Protein AF-A0A7N0VIZ9-F1 (afdb_monomer)

Solvent-accessible surface area (backbone atoms only — not comparable to full-atom values): 25746 Å² total; per-residue (Å²): 73,54,101,88,50,83,78,60,97,87,60,70,66,89,79,54,89,76,56,95,88,66,86,73,51,86,85,79,82,84,75,79,83,78,73,68,94,67,73,86,78,49,76,88,71,48,59,66,69,55,38,29,67,74,67,62,52,65,29,18,32,47,67,82,56,57,36,32,29,55,44,21,42,50,56,50,56,64,73,34,64,68,57,52,50,57,40,68,74,58,68,87,70,87,90,59,101,62,58,69,60,44,51,49,39,48,51,33,51,35,53,50,52,56,46,35,75,69,30,66,57,56,41,71,58,57,70,40,51,56,44,44,26,70,70,39,56,78,75,60,42,67,53,96,95,37,59,48,56,66,61,38,64,59,52,44,53,54,49,53,57,37,44,34,58,48,54,36,69,65,46,87,76,78,61,67,44,58,48,45,56,37,29,27,30,31,31,44,28,42,36,34,30,79,87,79,68,49,73,48,80,47,78,49,76,40,62,59,48,47,27,41,71,52,97,84,40,50,40,45,72,55,11,37,56,49,40,36,42,48,82,41,84,44,71,35,84,89,75,76,40,77,40,63,26,45,32,46,45,25,38,57,42,81,31,54,33,47,33,38,34,42,60,36,71,47,76,38,76,93,74,75,42,67,38,51,64,59,67,41,38,44,63,71,61,66,44,76,49,63,91,53,37,28,74,72,38,43,61,63,23,50,57,49,40,50,53,46,52,52,49,51,50,55,52,54,56,51,64,65,62,76,76,73,84,84,86,80,91,83,87,87,85,86,90,80,91,77,91,80,88,77,88,75,84,80,86,71,97,64,79,97,65,82,68,62,54,54,41,27,32,60,39,24,40,34,32,39,34,43,74,54,64,80,50,69,48,36,33,16,34,37,52,38,97,87,70,48,31,34,35,34,50,35,50,54,61,40,83,46,56,73,73,61,57,58,62,39,27,28,54,58,94,57,44,36,32,57,38,34,42,35,23,34,64,37,75,78,38,89,60,57,66,60,56,64,56,59,67,71,73,72,123

Secondary structure (DSSP, 8-state):
-BTTBPPPTT--GGGS-PPTTPPP------------SS----GGGS-HHHHHHHHTPPPPB---SS-HHHHHHHHHHHT-HHHHHHHHH----TT-SS-HHHHHHHHHHHHHHHHHHH-SSPB--HHHHHHHHHH-GGGG-EETTEEPP--HHHHHHHHHHHHHHHHHHH-TT-PPPHHHHHHPEEEEEEEEETTT--EEEEEEEESSEEEE--TT--BHHHHHHHHTEEEEEEEETTTTEEEEEEEEEEEEE--SSEEEEEE-EEEETTTTEEEE-----B--SEEE-GGGB-HHHHHHHHHHHHHHHHHHHHHHHHHTTSSS---------------------------------SEEEEEEEEEEESS-SSS-EEEEEEE-TTS-EEEEETTEEEEE-HHHHHGGG--SSS-EEEEEEEEEEPTTSTTHHHHHHHTTS--

Organism: Kalanchoe fedtschenkoi (NCBI:txid63787)

Sequence (443 aa):
MVKGGLLKDDDDWSRIAIKEGQKLMMMGTADEIIAPEKSTVFVEDLPEEELAVAVGHSAGLVNLGNTCYMNSTLQCLHSVPELKSALIDYSTPEGRNVDQSSNLVTSATRDLFKELDKSAKPVSPMHFWMVLRKKYPQFGQMQNHAFMQQDAEECWTQLLYTLSQTLNASSSNGSGDAVKSLFGVDLVSRVHCQDSGEESSEVESVYSLKCHISQEVNHLHEGLKHGLKSELEKNSPSLGRSALFLKESRINGLPSYLTIQFVRFFWKRESNQKAKILRKVDYPLELDIYDLCSDELRQKLDGPRKILREEARKAGLKKNKTSDSKEKDVEMTDAGSSAGDTSMALGAEGSKETQLTGVYDLVAVLTHKGRSADSGHYVAWVKQENGKWIQFDDDNPTTQREEDITKLSGGGDWHMACTRLVLSPSENDSDSFICRISSYRTS

Foldseek 3Di:
DAVPDDDDPPDDPVVDPDDPPDDDDDDDDDDDDPDDPDDPCDLVNDDLQVNCVVVVDFFFAADPFLCQLVRQLLVQQLLDVLLLVLLVPQDQDDPDPADPLLSQLSVLSNVVSVCRSRDPFHDYSVSNLVSCCVVPVLQVDDDPNGGFNDHSVVSNVVNLVSQQRRSQRVPPDPPDRSSCQAQKWKKWKWKAFPPPRDIDIDIDIDRAQEQEDDPPAAESLVSSQVSQWDWDFDQDPVVNGTTIIIIGMATADDHQKYKYFYPQWDQDPVVRFIFGNQHFYFYDQKDACLVRHDPVVNVLLVVVLVVLVVVVVVVVVVVVVPPDDDDDDDDDDDDDDDDDDDPDDDDDPDDPDQSFNRMWGWAKWWKWFDRGPRDTGIWMWGQGPVRWIWIRRRRDIDTDDPVVVSVLSGDDVRSIHTGMIMIGGDPSSPCPVVVVVVVPVPD

Structure (mmCIF, N/CA/C/O backbone):
data_AF-A0A7N0VIZ9-F1
#
_entry.id   AF-A0A7N0VIZ9-F1
#
loop_
_atom_site.group_PDB
_atom_site.id
_atom_site.type_symbol
_atom_site.label_atom_id
_atom_site.label_alt_id
_atom_site.label_comp_id
_atom_site.label_asym_id
_atom_site.label_entity_id
_atom_site.label_seq_id
_atom_site.pdbx_PDB_ins_code
_atom_site.Cartn_x
_atom_site.Cartn_y
_atom_site.Cartn_z
_atom_site.occupancy
_atom_site.B_iso_or_equiv
_atom_site.auth_seq_id
_atom_site.auth_comp_id
_atom_site.auth_asym_id
_atom_site.auth_atom_id
_atom_site.pdbx_PDB_model_num
ATOM 1 N N . MET A 1 1 ? 14.521 -52.038 -52.648 1.00 53.38 1 MET A N 1
ATOM 2 C CA . MET A 1 1 ? 14.859 -53.080 -53.652 1.00 53.38 1 MET A CA 1
ATOM 3 C C . MET A 1 1 ? 14.531 -54.471 -53.124 1.00 53.38 1 MET A C 1
ATOM 5 O O . MET A 1 1 ? 14.854 -54.774 -51.978 1.00 53.38 1 MET A O 1
ATOM 9 N N . VAL A 1 2 ? 13.943 -55.320 -53.971 1.00 54.44 2 VAL A N 1
ATOM 10 C CA . VAL A 1 2 ? 13.804 -56.776 -53.762 1.00 54.44 2 VAL A CA 1
ATOM 11 C C . VAL A 1 2 ? 14.728 -57.472 -54.768 1.00 54.44 2 VAL A C 1
ATOM 13 O O . VAL A 1 2 ? 14.967 -56.909 -55.834 1.00 54.44 2 VAL A O 1
ATOM 16 N N . LYS A 1 3 ? 15.295 -58.653 -54.460 1.00 47.16 3 LYS A N 1
ATOM 17 C CA . LYS A 1 3 ? 16.167 -59.391 -55.403 1.00 47.16 3 LYS A CA 1
ATOM 18 C C . LYS A 1 3 ? 15.445 -59.575 -56.749 1.00 47.16 3 LYS A C 1
ATOM 20 O O . LYS A 1 3 ? 14.585 -60.440 -56.859 1.00 47.16 3 LYS A O 1
ATOM 25 N N . GLY A 1 4 ? 15.808 -58.756 -57.740 1.00 55.78 4 GLY A N 1
ATOM 26 C CA . GLY A 1 4 ? 15.245 -58.774 -59.092 1.00 55.78 4 GLY A CA 1
ATOM 27 C C . GLY A 1 4 ? 14.519 -57.505 -59.564 1.00 55.78 4 GLY A C 1
ATOM 28 O O . GLY A 1 4 ? 14.140 -57.480 -60.728 1.00 55.78 4 GLY A O 1
ATOM 29 N N . GLY A 1 5 ? 14.346 -56.450 -58.749 1.00 59.03 5 GLY A N 1
ATOM 30 C CA . GLY A 1 5 ? 13.710 -55.214 -59.238 1.00 59.03 5 GLY A CA 1
ATOM 31 C C . GLY A 1 5 ? 13.671 -54.024 -58.270 1.00 59.03 5 GLY A C 1
ATOM 32 O O . GLY A 1 5 ? 13.742 -54.178 -57.042 1.00 59.03 5 GLY A O 1
ATOM 33 N N . LEU A 1 6 ? 13.567 -52.823 -58.854 1.00 59.53 6 LEU A N 1
ATOM 34 C CA . LEU A 1 6 ? 13.326 -51.556 -58.160 1.00 59.53 6 LEU A CA 1
ATOM 35 C C . LEU A 1 6 ? 11.808 -51.350 -58.038 1.00 59.53 6 LEU A C 1
ATOM 37 O O . LEU A 1 6 ? 11.108 -51.455 -59.037 1.00 59.53 6 LEU A O 1
ATOM 41 N N . LEU A 1 7 ? 11.336 -51.083 -56.825 1.00 63.34 7 LEU A N 1
ATOM 42 C CA . LEU A 1 7 ? 9.942 -50.770 -56.509 1.00 63.34 7 LEU A CA 1
ATOM 43 C C . LEU A 1 7 ? 9.806 -49.250 -56.421 1.00 63.34 7 LEU A C 1
ATOM 45 O O . LEU A 1 7 ? 10.642 -48.630 -55.758 1.00 63.34 7 LEU A O 1
ATOM 49 N N . LYS A 1 8 ? 8.805 -48.672 -57.085 1.00 65.50 8 LYS A N 1
ATOM 50 C CA . LYS A 1 8 ? 8.428 -47.257 -56.961 1.00 65.50 8 LYS A CA 1
ATOM 51 C C . LYS A 1 8 ? 7.179 -47.119 -56.085 1.00 65.50 8 LYS A C 1
ATOM 53 O O . LYS A 1 8 ? 6.488 -48.103 -55.841 1.00 65.50 8 LYS A O 1
ATOM 58 N N . ASP A 1 9 ? 6.899 -45.902 -55.627 1.00 62.62 9 ASP A N 1
ATOM 59 C CA . ASP A 1 9 ? 5.837 -45.631 -54.643 1.00 62.62 9 ASP A CA 1
ATOM 60 C C . ASP A 1 9 ? 4.420 -45.991 -55.134 1.00 62.62 9 ASP A C 1
ATOM 62 O O . ASP A 1 9 ? 3.551 -46.291 -54.319 1.00 62.62 9 ASP A O 1
ATOM 66 N N . ASP A 1 10 ? 4.211 -46.057 -56.454 1.00 62.06 10 ASP A N 1
ATOM 67 C CA . ASP A 1 10 ? 2.922 -46.386 -57.082 1.00 62.06 10 ASP A CA 1
ATOM 68 C C . ASP A 1 10 ? 2.732 -47.888 -57.396 1.00 62.06 10 ASP A C 1
ATOM 70 O O . ASP A 1 10 ? 1.748 -48.272 -58.035 1.00 62.06 10 ASP A O 1
ATOM 74 N N . ASP A 1 11 ? 3.671 -48.757 -57.005 1.00 63.06 11 ASP A N 1
ATOM 75 C CA . ASP A 1 11 ? 3.607 -50.182 -57.344 1.00 63.06 11 ASP A CA 1
ATOM 76 C C . ASP A 1 11 ? 2.644 -50.971 -56.435 1.00 63.06 11 ASP A C 1
ATOM 78 O O . ASP A 1 11 ? 2.642 -50.872 -55.206 1.00 63.06 11 ASP A O 1
ATOM 82 N N . ASP A 1 12 ? 1.838 -51.826 -57.067 1.00 60.62 12 ASP A N 1
ATOM 83 C CA . ASP A 1 12 ? 0.781 -52.601 -56.417 1.00 60.62 12 ASP A CA 1
ATOM 84 C C . ASP A 1 12 ? 1.355 -53.802 -55.637 1.00 60.62 12 ASP A C 1
ATOM 86 O O . ASP A 1 12 ? 1.772 -54.823 -56.201 1.00 60.62 12 ASP A O 1
ATOM 90 N N . TRP A 1 13 ? 1.367 -53.680 -54.307 1.00 63.56 13 TRP A N 1
ATOM 91 C CA . TRP A 1 13 ? 1.948 -54.640 -53.358 1.00 63.56 13 TRP A CA 1
ATOM 92 C C . TRP A 1 13 ? 1.347 -56.048 -53.451 1.00 63.56 13 TRP A C 1
ATOM 94 O O . TRP A 1 13 ? 1.992 -57.029 -53.082 1.00 63.56 13 TRP A O 1
ATOM 104 N N . SER A 1 14 ? 0.133 -56.165 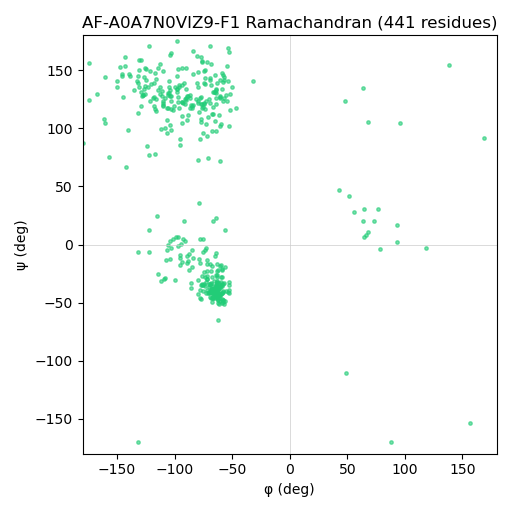-53.987 1.00 62.97 14 SER A N 1
ATOM 105 C CA . SER A 1 14 ? -0.590 -57.429 -54.154 1.00 62.97 14 SER A CA 1
ATOM 106 C C . SER A 1 14 ? 0.038 -58.374 -55.193 1.00 62.97 14 SER A C 1
ATOM 108 O O . SER A 1 14 ? -0.150 -59.590 -55.120 1.00 62.97 14 SER A O 1
ATOM 110 N N . ARG A 1 15 ? 0.834 -57.851 -56.138 1.00 60.25 15 ARG A N 1
ATOM 111 C CA . ARG A 1 15 ? 1.527 -58.645 -57.175 1.00 60.25 15 ARG A CA 1
ATOM 112 C C . ARG A 1 15 ? 2.892 -59.174 -56.741 1.00 60.25 15 ARG A C 1
ATOM 114 O O . ARG A 1 15 ? 3.496 -59.978 -57.452 1.00 60.25 15 ARG A O 1
ATOM 121 N N . ILE A 1 16 ? 3.383 -58.743 -55.585 1.00 64.50 16 ILE A N 1
ATOM 122 C CA . ILE A 1 16 ? 4.730 -59.041 -55.109 1.00 64.50 16 ILE A CA 1
ATOM 123 C C . ILE A 1 16 ? 4.586 -60.031 -53.964 1.00 64.50 16 ILE A C 1
ATOM 125 O O . ILE A 1 16 ? 4.251 -59.668 -52.843 1.00 64.50 16 ILE A O 1
ATOM 129 N N . ALA A 1 17 ? 4.817 -61.310 -54.254 1.00 59.28 17 ALA A N 1
ATOM 130 C CA . ALA A 1 17 ? 4.760 -62.378 -53.261 1.00 59.28 17 ALA A CA 1
ATOM 131 C C . ALA A 1 17 ? 5.951 -62.281 -52.282 1.00 59.28 17 ALA A C 1
ATOM 133 O O . ALA A 1 17 ? 6.918 -63.041 -52.377 1.00 59.28 17 ALA A O 1
ATOM 134 N N . ILE A 1 18 ? 5.903 -61.309 -51.366 1.00 65.88 18 ILE A N 1
ATOM 135 C CA . ILE A 1 18 ? 6.864 -61.147 -50.273 1.00 65.88 18 ILE A CA 1
ATOM 136 C C . ILE A 1 18 ? 6.594 -62.258 -49.258 1.00 65.88 18 ILE A C 1
ATOM 138 O O . ILE A 1 18 ? 5.476 -62.411 -48.770 1.00 65.88 18 ILE A O 1
ATOM 142 N N . LYS A 1 19 ? 7.614 -63.063 -48.953 1.00 67.06 19 LYS A N 1
ATOM 143 C CA . LYS A 1 19 ? 7.500 -64.128 -47.949 1.00 67.06 19 LYS A CA 1
ATOM 144 C C . LYS A 1 19 ? 7.739 -63.571 -46.548 1.00 67.06 19 LYS A C 1
ATOM 146 O O . LYS A 1 19 ? 8.560 -62.673 -46.360 1.00 67.06 19 LYS A O 1
ATOM 151 N N . GLU A 1 20 ? 7.059 -64.143 -45.561 1.00 61.12 20 GLU A N 1
ATOM 152 C CA . GLU A 1 20 ? 7.237 -63.789 -44.153 1.00 61.12 20 GLU A CA 1
ATOM 153 C C . GLU A 1 20 ? 8.710 -63.993 -43.733 1.00 61.12 20 GLU A C 1
ATOM 155 O O . GLU A 1 20 ? 9.293 -65.055 -43.954 1.00 61.12 20 GLU A O 1
ATOM 160 N N . GLY A 1 21 ? 9.349 -62.935 -43.217 1.00 66.62 21 GLY A N 1
ATOM 161 C CA . GLY A 1 21 ? 10.779 -62.910 -42.863 1.00 66.62 21 GLY A CA 1
ATOM 162 C C . GLY A 1 21 ? 11.740 -62.384 -43.945 1.00 66.62 21 GLY A C 1
ATOM 163 O O . GLY A 1 21 ? 12.955 -62.351 -43.728 1.00 66.62 21 GLY A O 1
ATOM 164 N N . GLN A 1 22 ? 11.241 -61.949 -45.106 1.00 69.69 22 GLN A N 1
ATOM 165 C CA . GLN A 1 22 ? 12.077 -61.410 -46.181 1.00 69.69 22 GLN A CA 1
ATOM 166 C C . GLN A 1 22 ? 12.578 -59.987 -45.868 1.00 69.69 22 GLN A C 1
ATOM 168 O O . GLN A 1 22 ? 11.797 -59.061 -45.670 1.00 69.69 22 GLN A O 1
ATOM 173 N N . LYS A 1 23 ? 13.905 -59.794 -45.855 1.00 58.91 23 LYS A N 1
ATOM 174 C CA . LYS A 1 23 ? 14.534 -58.483 -45.615 1.00 58.91 23 LYS A CA 1
ATOM 175 C C . LYS A 1 23 ? 14.418 -57.587 -46.853 1.00 58.91 23 LYS A C 1
ATOM 177 O O . LYS A 1 23 ? 14.961 -57.919 -47.908 1.00 58.91 23 LYS A O 1
ATOM 182 N N . LEU A 1 24 ? 13.742 -56.450 -46.705 1.00 66.19 24 LEU A N 1
ATOM 183 C CA . LEU A 1 24 ? 13.621 -55.400 -47.718 1.00 66.19 24 LEU A CA 1
ATOM 184 C C . LEU A 1 24 ? 14.643 -54.296 -47.427 1.00 66.19 24 LEU A C 1
ATOM 186 O O . LEU A 1 24 ? 14.781 -53.871 -46.283 1.00 66.19 24 LEU A O 1
ATOM 190 N N . MET A 1 25 ? 15.372 -53.838 -48.449 1.00 54.41 25 MET A N 1
ATOM 191 C CA . MET A 1 25 ? 16.314 -52.721 -48.312 1.00 54.41 25 MET A CA 1
ATOM 192 C C . MET A 1 25 ? 15.672 -51.449 -48.875 1.00 54.41 25 MET A C 1
ATOM 194 O O . MET A 1 25 ? 15.374 -51.390 -50.075 1.00 54.41 25 MET A O 1
ATOM 198 N N . MET A 1 26 ? 15.446 -50.465 -48.006 1.00 58.97 26 MET A N 1
ATOM 199 C CA . MET A 1 26 ? 14.936 -49.140 -48.356 1.00 58.97 26 MET A CA 1
ATOM 200 C C . MET A 1 26 ? 16.121 -48.226 -48.686 1.00 58.97 26 MET A C 1
ATOM 202 O O . MET A 1 26 ? 17.069 -48.143 -47.910 1.00 58.97 26 MET A O 1
ATOM 206 N N . MET A 1 27 ? 16.088 -47.576 -49.847 1.00 55.44 27 MET A N 1
ATOM 207 C CA . MET A 1 27 ? 17.008 -46.495 -50.204 1.00 55.44 27 MET A CA 1
ATOM 208 C C . MET A 1 27 ? 16.155 -45.246 -50.377 1.00 55.44 27 MET A C 1
ATOM 210 O O . MET A 1 27 ? 15.313 -45.222 -51.268 1.00 55.44 27 MET A O 1
ATOM 214 N N . GLY A 1 28 ? 16.348 -44.255 -49.511 1.00 52.81 28 GLY A N 1
ATOM 215 C CA . GLY A 1 28 ? 15.762 -42.927 -49.653 1.00 52.81 28 GLY A CA 1
ATOM 216 C C . GLY A 1 28 ? 16.873 -41.909 -49.872 1.00 52.81 28 GLY A C 1
ATOM 217 O O . GLY A 1 28 ? 17.883 -41.939 -49.167 1.00 52.81 28 GLY A O 1
ATOM 218 N N . THR A 1 29 ? 16.704 -41.031 -50.853 1.00 54.78 29 THR A N 1
ATOM 219 C CA . THR A 1 29 ? 17.406 -39.748 -50.902 1.00 54.78 29 THR A CA 1
ATOM 220 C C . THR A 1 29 ? 16.723 -38.818 -49.908 1.00 54.78 29 THR A C 1
ATOM 222 O O . THR A 1 29 ? 15.502 -38.695 -49.921 1.00 54.78 29 THR A O 1
ATOM 225 N N . ALA A 1 30 ? 17.494 -38.227 -48.996 1.00 44.19 30 ALA A N 1
ATOM 226 C CA . ALA A 1 30 ? 16.978 -37.212 -48.091 1.00 44.19 30 ALA A CA 1
ATOM 227 C C . ALA A 1 30 ? 16.747 -35.935 -48.903 1.00 44.19 30 ALA A C 1
ATOM 229 O O . ALA A 1 30 ? 17.712 -35.264 -49.262 1.00 44.19 30 ALA A O 1
ATOM 230 N N . ASP A 1 31 ? 15.493 -35.631 -49.227 1.00 51.38 31 ASP A N 1
ATOM 231 C CA . ASP A 1 31 ? 15.152 -34.304 -49.725 1.00 51.38 31 ASP A CA 1
ATOM 232 C C . ASP A 1 31 ? 15.386 -33.290 -48.598 1.00 51.38 31 ASP A C 1
ATOM 234 O O . ASP A 1 31 ? 15.000 -33.508 -47.443 1.00 51.38 31 ASP A O 1
ATOM 238 N N . GLU A 1 32 ? 16.095 -32.208 -48.922 1.00 53.00 32 GLU A N 1
ATOM 239 C CA . GLU A 1 32 ? 16.427 -31.147 -47.977 1.00 53.00 32 GLU A CA 1
ATOM 240 C C . GLU A 1 32 ? 15.144 -30.508 -47.439 1.00 53.00 32 GLU A C 1
ATOM 242 O O . GLU A 1 32 ? 14.270 -30.067 -48.187 1.00 53.00 32 GLU A O 1
ATOM 247 N N . ILE A 1 33 ? 15.028 -30.467 -46.114 1.00 55.75 33 ILE A N 1
ATOM 248 C CA . ILE A 1 33 ? 13.898 -29.860 -45.416 1.00 55.75 33 ILE A CA 1
ATOM 249 C C . ILE A 1 33 ? 13.921 -28.359 -45.722 1.00 55.75 33 ILE A C 1
ATOM 251 O O . ILE A 1 33 ? 14.763 -27.627 -45.201 1.00 55.75 33 ILE A O 1
ATOM 255 N N . ILE A 1 34 ? 12.999 -27.896 -46.567 1.00 60.50 34 ILE A N 1
ATOM 256 C CA . ILE A 1 34 ? 12.817 -26.470 -46.844 1.00 60.50 34 ILE A CA 1
ATOM 257 C C . ILE A 1 34 ? 12.304 -25.820 -45.556 1.00 60.50 34 ILE A C 1
ATOM 259 O O . ILE A 1 34 ? 11.198 -26.110 -45.093 1.00 60.50 34 ILE A O 1
ATOM 263 N N . ALA A 1 35 ? 13.130 -24.966 -44.953 1.00 55.62 35 ALA A N 1
ATOM 264 C CA . ALA A 1 35 ? 12.727 -24.164 -43.808 1.00 55.62 35 ALA A CA 1
ATOM 265 C C . ALA A 1 35 ? 11.551 -23.242 -44.202 1.00 55.62 35 ALA A C 1
ATOM 267 O O . ALA A 1 35 ? 11.540 -22.715 -45.316 1.00 55.62 35 ALA A O 1
ATOM 268 N N . PRO A 1 36 ? 10.556 -23.033 -43.323 1.00 50.78 36 PRO A N 1
ATOM 269 C CA . PRO A 1 36 ? 9.423 -22.159 -43.620 1.00 50.78 36 PRO A CA 1
ATOM 270 C C . PRO A 1 36 ? 9.889 -20.724 -43.928 1.00 50.78 36 PRO A C 1
ATOM 272 O O . PRO A 1 36 ? 10.678 -20.155 -43.179 1.00 50.78 36 PRO A O 1
ATOM 275 N N . GLU A 1 37 ? 9.363 -20.116 -45.003 1.00 58.88 37 GLU A N 1
ATOM 276 C CA . GLU A 1 37 ? 9.713 -18.751 -45.464 1.00 58.88 37 GLU A CA 1
ATOM 277 C C . GLU A 1 37 ? 9.436 -17.646 -44.432 1.00 58.88 37 GLU A C 1
ATOM 279 O O . GLU A 1 37 ? 9.964 -16.541 -44.541 1.00 58.88 37 GLU A O 1
ATOM 284 N N . LYS A 1 38 ? 8.615 -17.928 -43.418 1.00 55.59 38 LYS A N 1
ATOM 285 C CA . LYS A 1 38 ? 8.416 -1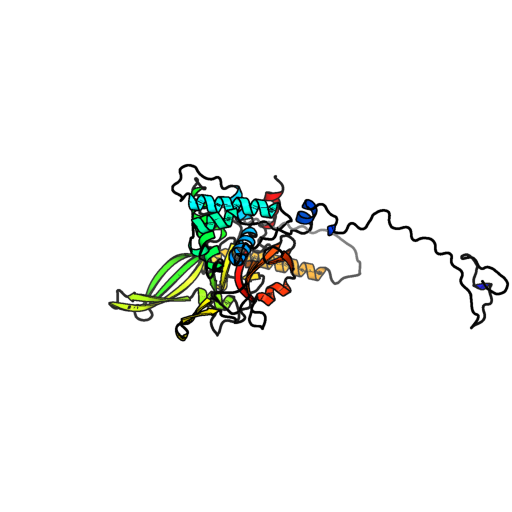7.042 -42.273 1.00 55.59 38 LYS A CA 1
ATOM 286 C C . LYS A 1 38 ? 9.115 -17.655 -41.072 1.00 55.59 38 LYS A C 1
ATOM 288 O O . LYS A 1 38 ? 8.635 -18.643 -40.515 1.00 55.59 38 LYS A O 1
ATOM 293 N N . SER A 1 39 ? 10.240 -17.055 -40.689 1.00 51.25 39 SER A N 1
ATOM 294 C CA . SER A 1 39 ? 10.897 -17.327 -39.414 1.00 51.25 39 SER A CA 1
ATOM 295 C C . SER A 1 39 ? 9.870 -17.222 -38.291 1.00 51.25 39 SER A C 1
ATOM 297 O O . SER A 1 39 ? 9.064 -16.288 -38.271 1.00 51.25 39 SER A O 1
ATOM 299 N N . THR A 1 40 ? 9.882 -18.171 -37.359 1.00 53.38 40 THR A N 1
ATOM 300 C CA . THR A 1 40 ? 9.141 -18.036 -36.106 1.00 53.38 40 THR A CA 1
ATOM 301 C C . THR A 1 40 ? 9.670 -16.797 -35.395 1.00 53.38 40 THR A C 1
ATOM 303 O O . THR A 1 40 ? 10.781 -16.824 -34.879 1.00 53.38 40 THR A O 1
ATOM 306 N N . VAL A 1 41 ? 8.912 -15.703 -35.444 1.00 49.81 41 VAL A N 1
ATOM 307 C CA . VAL A 1 41 ? 9.213 -14.495 -34.676 1.00 49.81 41 VAL A CA 1
ATOM 308 C C . VAL A 1 41 ? 8.914 -14.844 -33.228 1.00 49.81 41 VAL A C 1
ATOM 310 O O . VAL A 1 41 ? 7.755 -15.091 -32.876 1.00 49.81 41 VAL A O 1
ATOM 313 N N . PHE A 1 42 ? 9.963 -14.965 -32.421 1.00 55.38 42 PHE A N 1
ATOM 314 C CA . PHE A 1 42 ? 9.803 -15.153 -30.991 1.00 55.38 42 PHE A CA 1
ATOM 315 C C . PHE A 1 42 ? 9.415 -13.820 -30.356 1.00 55.38 42 PH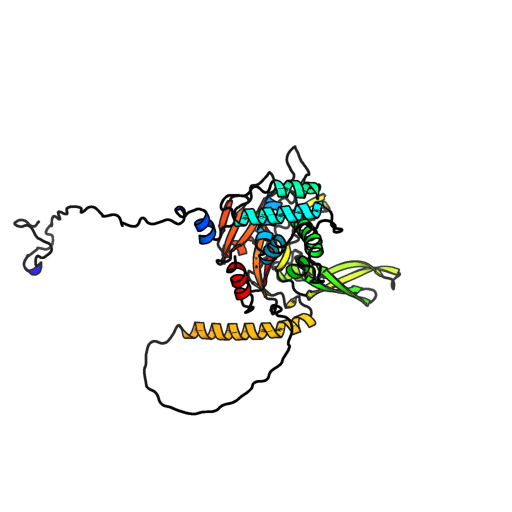E A C 1
ATOM 317 O O . PHE A 1 42 ? 9.647 -12.755 -30.927 1.00 55.38 42 PHE A O 1
ATOM 324 N N . VAL A 1 43 ? 8.784 -13.866 -29.183 1.00 54.59 43 VAL A N 1
ATOM 325 C CA . VAL A 1 43 ? 8.373 -12.640 -28.484 1.00 54.59 43 VAL A CA 1
ATOM 326 C C . VAL A 1 43 ? 9.596 -11.749 -28.234 1.00 54.59 43 VAL A C 1
ATOM 328 O O . VAL A 1 43 ? 9.489 -10.535 -28.347 1.00 54.59 43 VAL A O 1
ATOM 331 N N . GLU A 1 44 ? 10.767 -12.350 -28.006 1.00 56.12 44 GLU A N 1
ATOM 332 C CA . GLU A 1 44 ? 12.050 -11.663 -27.837 1.00 56.12 44 GLU A CA 1
ATOM 333 C C . GLU A 1 44 ? 12.548 -10.878 -29.071 1.00 56.12 44 GLU A C 1
ATOM 335 O O . GLU A 1 44 ? 13.413 -10.020 -28.911 1.00 56.12 44 GLU A O 1
ATOM 340 N N . ASP A 1 45 ? 12.008 -11.130 -30.271 1.00 56.38 45 ASP A N 1
ATOM 341 C CA . ASP A 1 45 ? 12.439 -10.495 -3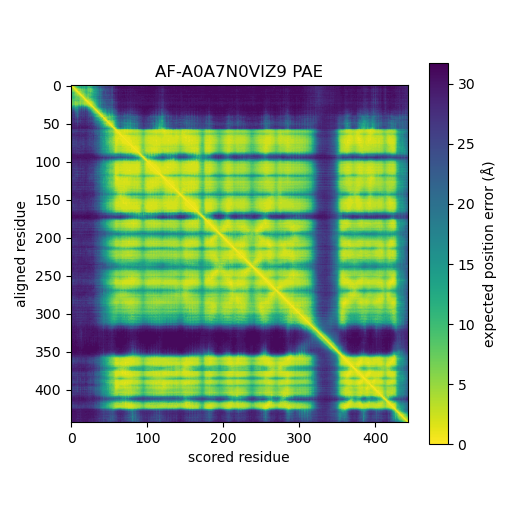1.529 1.00 56.38 45 ASP A CA 1
ATOM 342 C C . ASP A 1 45 ? 11.573 -9.281 -31.937 1.00 56.38 45 ASP A C 1
ATOM 344 O O . ASP A 1 45 ? 11.833 -8.651 -32.968 1.00 56.38 45 ASP A O 1
ATOM 348 N N . LEU A 1 46 ? 10.529 -8.944 -31.165 1.00 59.12 46 LEU A N 1
ATOM 349 C CA . LEU A 1 46 ? 9.715 -7.746 -31.404 1.00 59.12 46 LEU A CA 1
ATOM 350 C C . LEU A 1 46 ? 10.469 -6.463 -30.994 1.00 59.12 46 LEU A C 1
ATOM 352 O O . LEU A 1 46 ? 11.281 -6.487 -30.067 1.00 59.12 46 LEU A O 1
ATOM 356 N N . PRO A 1 47 ? 10.207 -5.313 -31.647 1.00 61.47 47 PRO A N 1
ATOM 357 C CA . PRO A 1 47 ? 10.757 -4.030 -31.213 1.00 61.47 47 PRO A CA 1
ATOM 358 C C . PRO A 1 47 ? 10.366 -3.726 -29.755 1.00 61.47 47 PRO A C 1
ATOM 360 O O . PRO A 1 47 ? 9.263 -4.052 -29.320 1.00 61.47 47 PRO A O 1
ATOM 363 N N . GLU A 1 48 ? 11.272 -3.089 -28.999 1.00 55.66 48 GLU A N 1
ATOM 364 C CA . GLU A 1 48 ? 11.168 -2.899 -27.534 1.00 55.66 48 GLU A CA 1
ATOM 365 C C . GLU A 1 48 ? 9.825 -2.274 -27.088 1.00 55.66 48 GLU A C 1
ATOM 367 O O . GLU A 1 48 ? 9.298 -2.611 -26.028 1.00 55.66 48 GLU A O 1
ATOM 372 N N . GLU A 1 49 ? 9.242 -1.408 -27.921 1.00 54.16 49 GLU A N 1
ATOM 373 C CA . GLU A 1 49 ? 7.947 -0.756 -27.690 1.00 54.16 49 GLU A CA 1
ATOM 374 C C . GLU A 1 49 ? 6.766 -1.732 -27.831 1.00 54.16 49 GLU A C 1
ATOM 376 O O . GLU A 1 49 ? 5.838 -1.717 -27.023 1.00 54.16 49 GLU A O 1
ATOM 381 N N . GLU A 1 50 ? 6.820 -2.645 -28.804 1.00 54.53 50 GLU A N 1
ATOM 382 C CA . GLU A 1 50 ? 5.804 -3.685 -28.988 1.00 54.53 50 GLU A CA 1
ATOM 383 C C . GLU A 1 50 ? 5.953 -4.806 -27.956 1.00 54.53 50 GLU A C 1
ATOM 385 O O . GLU A 1 50 ? 4.954 -5.402 -27.583 1.00 54.53 50 GLU A O 1
ATOM 390 N N . LEU A 1 51 ? 7.151 -5.051 -27.421 1.00 51.78 51 LEU A N 1
ATOM 391 C CA . LEU A 1 51 ? 7.393 -5.951 -26.285 1.00 51.78 51 LEU A CA 1
ATOM 392 C C . LEU A 1 51 ? 6.771 -5.433 -24.979 1.00 51.78 51 LEU A C 1
ATOM 394 O O . LEU A 1 51 ? 6.123 -6.191 -24.250 1.00 51.78 51 LEU A O 1
ATOM 398 N N . ALA A 1 52 ? 6.938 -4.140 -24.688 1.00 49.53 52 ALA A N 1
ATOM 399 C CA . ALA A 1 52 ? 6.321 -3.503 -23.526 1.00 49.53 52 ALA A CA 1
ATOM 400 C C . ALA A 1 52 ? 4.785 -3.564 -23.613 1.00 49.53 52 ALA A C 1
ATOM 402 O O . ALA A 1 52 ? 4.121 -3.941 -22.645 1.00 49.53 52 ALA A O 1
ATOM 403 N N . VAL A 1 53 ? 4.232 -3.301 -24.802 1.00 52.50 53 VAL A N 1
ATOM 404 C CA . VAL A 1 53 ? 2.786 -3.353 -25.073 1.00 52.50 53 VAL A CA 1
ATOM 405 C C . VAL A 1 53 ? 2.249 -4.792 -25.129 1.00 52.50 53 VAL A C 1
ATOM 407 O O . VAL A 1 53 ? 1.188 -5.071 -24.574 1.00 52.50 53 VAL A O 1
ATOM 410 N N . ALA A 1 54 ? 2.964 -5.733 -25.752 1.00 46.62 54 ALA A N 1
ATOM 411 C CA . ALA A 1 54 ? 2.509 -7.114 -25.941 1.00 46.62 54 ALA A CA 1
ATOM 412 C C . ALA A 1 54 ? 2.554 -7.939 -24.653 1.00 46.62 54 ALA A C 1
ATOM 414 O O . ALA A 1 54 ? 1.783 -8.891 -24.504 1.00 46.62 54 ALA A O 1
ATOM 415 N N . VAL A 1 55 ? 3.450 -7.600 -23.723 1.00 50.28 55 VAL A N 1
ATOM 416 C CA . VAL A 1 55 ? 3.603 -8.360 -22.481 1.00 50.28 55 VAL A CA 1
ATOM 417 C C . VAL A 1 55 ? 3.060 -7.618 -21.253 1.00 50.28 55 VAL A C 1
ATOM 419 O O . VAL A 1 55 ? 2.796 -8.251 -20.230 1.00 50.28 55 VAL A O 1
ATOM 422 N N . GLY A 1 56 ? 2.780 -6.315 -21.367 1.00 52.28 56 GLY A N 1
ATOM 423 C CA . GLY A 1 56 ? 2.265 -5.506 -20.260 1.00 52.28 56 GLY A CA 1
ATOM 424 C C . GLY A 1 56 ? 3.268 -5.397 -19.109 1.00 52.28 56 GLY A C 1
ATOM 425 O O . GLY A 1 56 ? 2.874 -5.355 -17.947 1.00 52.28 56 GLY A O 1
ATOM 426 N N . HIS A 1 57 ? 4.569 -5.441 -19.412 1.00 56.62 57 HIS A N 1
ATOM 427 C CA . HIS A 1 57 ? 5.613 -5.255 -18.409 1.00 56.62 57 HIS A CA 1
ATOM 428 C C . HIS A 1 57 ? 5.873 -3.759 -18.234 1.00 56.62 57 HIS A C 1
ATOM 430 O O . HIS A 1 57 ? 6.342 -3.106 -19.164 1.00 56.62 57 HIS A O 1
ATOM 436 N N . SER A 1 58 ? 5.631 -3.228 -17.035 1.00 65.31 58 SER A N 1
ATOM 437 C CA . SER A 1 58 ? 6.270 -1.981 -16.620 1.00 65.31 58 SER A CA 1
ATOM 438 C C . SER A 1 58 ? 7.743 -2.240 -16.287 1.00 65.31 58 SER A C 1
ATOM 440 O O . SER A 1 58 ? 8.125 -3.337 -15.864 1.00 65.31 58 SER A O 1
ATOM 442 N N . ALA A 1 59 ? 8.594 -1.239 -16.502 1.00 84.75 59 ALA A N 1
ATOM 443 C CA . ALA A 1 59 ? 10.003 -1.320 -16.139 1.00 84.75 59 ALA A CA 1
ATOM 444 C C . ALA A 1 59 ? 10.212 -1.584 -14.636 1.00 84.75 59 ALA A C 1
ATOM 446 O O . ALA A 1 59 ? 9.460 -1.113 -13.777 1.00 84.75 59 ALA A O 1
ATOM 447 N N . GLY A 1 60 ? 11.292 -2.300 -14.312 1.00 90.19 60 GLY A N 1
ATOM 448 C CA . GLY A 1 60 ? 11.821 -2.372 -12.949 1.00 90.19 60 GLY A CA 1
ATOM 449 C C . GLY A 1 60 ? 12.427 -1.040 -12.489 1.00 90.19 60 GLY A C 1
ATOM 450 O O . GLY A 1 60 ? 12.622 -0.114 -13.277 1.00 90.19 60 GLY A O 1
ATOM 451 N N . LEU A 1 61 ? 12.763 -0.946 -11.204 1.00 94.38 61 LEU A N 1
ATOM 452 C CA . LEU A 1 61 ? 13.445 0.204 -10.610 1.00 94.38 61 LEU A CA 1
ATOM 453 C C . LEU A 1 61 ? 14.821 -0.196 -10.082 1.00 94.38 61 LEU A C 1
ATOM 455 O O . LEU A 1 61 ? 14.938 -1.083 -9.241 1.00 94.38 61 LEU A O 1
ATOM 459 N N . VAL A 1 62 ? 15.863 0.506 -10.521 1.00 95.12 62 VAL A N 1
ATOM 460 C CA . VAL A 1 62 ? 17.238 0.243 -10.080 1.00 95.12 62 VAL A CA 1
ATOM 461 C C . VAL A 1 62 ? 17.381 0.538 -8.587 1.00 95.12 62 VAL A C 1
ATOM 463 O O . VAL A 1 62 ? 16.998 1.606 -8.103 1.00 95.12 62 VAL A O 1
ATOM 466 N N . ASN A 1 63 ? 17.967 -0.396 -7.839 1.00 93.75 63 ASN A N 1
ATOM 467 C CA . ASN A 1 63 ? 18.254 -0.199 -6.423 1.00 93.75 63 ASN A CA 1
ATOM 468 C C . ASN A 1 63 ? 19.483 0.705 -6.233 1.00 93.75 63 ASN A C 1
ATOM 470 O O . ASN A 1 63 ? 20.593 0.371 -6.641 1.00 93.75 63 ASN A O 1
ATOM 474 N N . LEU A 1 64 ? 19.300 1.834 -5.550 1.00 91.00 64 LEU A N 1
ATOM 475 C CA . LEU A 1 64 ? 20.342 2.823 -5.243 1.00 91.00 64 LEU A CA 1
ATOM 476 C C . LEU A 1 64 ? 21.026 2.580 -3.882 1.00 91.00 64 LEU A C 1
ATOM 478 O O . LEU A 1 64 ? 21.635 3.486 -3.312 1.00 91.00 64 LEU A O 1
ATOM 482 N N . GLY A 1 65 ? 20.923 1.355 -3.359 1.00 88.94 65 GLY A N 1
ATOM 483 C CA . GLY A 1 65 ? 21.462 0.937 -2.066 1.00 88.94 65 GLY A CA 1
ATOM 484 C C . GLY A 1 65 ? 20.413 1.013 -0.958 1.00 88.94 65 GLY A C 1
ATOM 485 O O . GLY A 1 65 ? 20.097 2.089 -0.460 1.00 88.94 65 GLY A O 1
ATOM 486 N N . ASN A 1 66 ? 19.886 -0.146 -0.552 1.00 90.75 66 ASN A N 1
ATOM 487 C CA . ASN A 1 66 ? 18.830 -0.280 0.463 1.00 90.75 66 ASN A CA 1
ATOM 488 C C . ASN A 1 66 ? 17.552 0.528 0.157 1.00 90.75 66 ASN A C 1
ATOM 490 O O . ASN A 1 66 ? 16.812 0.889 1.069 1.00 90.75 66 ASN A O 1
ATOM 494 N N . THR A 1 67 ? 17.266 0.776 -1.126 1.00 93.56 67 THR A N 1
ATOM 495 C CA . THR A 1 67 ? 16.101 1.559 -1.587 1.00 93.56 67 THR A CA 1
ATOM 496 C C . THR A 1 67 ? 14.909 0.711 -2.040 1.00 93.56 67 THR A C 1
ATOM 498 O O . THR A 1 67 ? 13.896 1.256 -2.471 1.00 93.56 67 THR A O 1
ATOM 501 N N . CYS A 1 68 ? 14.960 -0.613 -1.873 1.00 93.69 68 CYS A N 1
ATOM 502 C CA . CYS A 1 68 ? 13.879 -1.521 -2.275 1.00 93.69 68 CYS A CA 1
ATOM 503 C C . CYS A 1 68 ? 12.524 -1.212 -1.602 1.00 93.69 68 CYS A C 1
ATOM 505 O O . CYS A 1 68 ? 11.465 -1.438 -2.190 1.00 93.69 68 CYS A O 1
ATOM 507 N N . TYR A 1 69 ? 12.523 -0.626 -0.394 1.00 94.19 69 TYR A N 1
ATOM 508 C CA . TYR A 1 69 ? 11.301 -0.149 0.279 1.00 94.19 69 TYR A CA 1
ATOM 509 C C . TYR A 1 69 ? 10.580 0.945 -0.527 1.00 94.19 69 TYR A C 1
ATOM 511 O O . TYR A 1 69 ? 9.351 0.982 -0.578 1.00 94.19 69 TYR A O 1
ATOM 519 N N . MET A 1 70 ? 11.349 1.820 -1.177 1.00 95.31 70 MET A N 1
ATOM 520 C CA . MET A 1 70 ? 10.857 2.912 -2.009 1.00 95.31 70 MET A CA 1
ATOM 521 C C . MET A 1 70 ? 10.410 2.371 -3.365 1.00 95.31 70 MET A C 1
ATOM 523 O O . MET A 1 70 ? 9.303 2.673 -3.801 1.00 95.31 70 MET A O 1
ATOM 527 N N . ASN A 1 71 ? 11.230 1.518 -3.987 1.00 95.25 71 ASN A N 1
ATOM 528 C CA . ASN A 1 71 ? 10.925 0.905 -5.279 1.00 95.25 71 ASN A CA 1
ATOM 529 C C . ASN A 1 71 ? 9.605 0.127 -5.228 1.00 95.25 71 ASN A C 1
ATOM 531 O O . ASN A 1 71 ? 8.700 0.382 -6.016 1.00 95.25 71 ASN A O 1
ATOM 535 N N . SER A 1 72 ? 9.451 -0.755 -4.238 1.00 94.88 72 SER A N 1
ATOM 536 C CA . SER A 1 72 ? 8.216 -1.525 -4.046 1.00 94.88 72 SER A CA 1
ATOM 537 C C . SER A 1 72 ? 6.994 -0.642 -3.753 1.00 94.88 72 SER A C 1
ATOM 539 O O . SER A 1 72 ? 5.915 -0.886 -4.286 1.00 94.88 72 SER A O 1
ATOM 541 N N . THR A 1 73 ? 7.153 0.421 -2.958 1.00 95.56 73 THR A N 1
ATOM 542 C CA . THR A 1 73 ? 6.082 1.397 -2.687 1.00 95.56 73 THR A CA 1
ATOM 543 C C . THR A 1 73 ? 5.624 2.100 -3.966 1.00 95.56 73 THR A C 1
ATOM 545 O O . THR A 1 73 ? 4.423 2.193 -4.220 1.00 95.56 73 THR A O 1
ATOM 548 N N . LEU A 1 74 ? 6.570 2.562 -4.788 1.00 94.94 74 LEU A N 1
ATOM 549 C CA . LEU A 1 74 ? 6.290 3.252 -6.046 1.00 94.94 74 LEU A CA 1
ATOM 550 C C . LEU A 1 74 ? 5.621 2.333 -7.068 1.00 94.94 74 LEU A C 1
ATOM 552 O O . LEU A 1 74 ? 4.650 2.755 -7.682 1.00 94.94 74 LEU A O 1
ATOM 556 N N . GLN A 1 75 ? 6.077 1.084 -7.197 1.00 93.94 75 GLN A N 1
ATOM 557 C CA . GLN A 1 75 ? 5.458 0.097 -8.092 1.00 93.94 75 GLN A CA 1
ATOM 558 C C . GLN A 1 75 ? 4.011 -0.216 -7.676 1.00 93.94 75 GLN A C 1
ATOM 560 O O . GLN A 1 75 ? 3.113 -0.270 -8.513 1.00 93.94 75 GLN A O 1
ATOM 565 N N . CYS A 1 76 ? 3.741 -0.335 -6.371 1.00 94.25 76 CYS A N 1
ATOM 566 C CA . CYS A 1 76 ? 2.373 -0.502 -5.879 1.00 94.25 76 CYS A CA 1
ATOM 567 C C . CYS A 1 76 ? 1.491 0.729 -6.162 1.00 94.25 76 CYS A C 1
ATOM 569 O O . CYS A 1 76 ? 0.328 0.565 -6.512 1.00 94.25 76 CYS A O 1
ATOM 571 N N . LEU A 1 77 ? 2.005 1.957 -6.035 1.00 93.38 77 LEU A N 1
ATOM 572 C CA . LEU A 1 77 ? 1.239 3.173 -6.361 1.00 93.38 77 LEU A CA 1
ATOM 573 C C . LEU A 1 77 ? 1.053 3.373 -7.871 1.00 93.38 77 LEU A C 1
ATOM 575 O O . LEU A 1 77 ? 0.025 3.892 -8.295 1.00 93.38 77 LEU A O 1
ATOM 579 N N . HIS A 1 78 ? 2.026 2.947 -8.676 1.00 91.06 78 HIS A N 1
ATOM 580 C CA . HIS A 1 78 ? 1.969 2.984 -10.140 1.00 91.06 78 HIS A CA 1
ATOM 581 C C . HIS A 1 78 ? 0.840 2.107 -10.697 1.00 91.06 78 HIS A C 1
ATOM 583 O O . HIS A 1 78 ? 0.242 2.454 -11.715 1.00 91.06 78 HIS A O 1
ATOM 589 N N . SER A 1 79 ? 0.470 1.046 -9.970 1.00 89.06 79 SER A N 1
ATOM 590 C CA . SER A 1 79 ? -0.659 0.169 -10.307 1.00 89.06 79 SER A CA 1
ATOM 591 C C . SER A 1 79 ? -2.041 0.834 -10.273 1.00 89.06 79 SER A C 1
ATOM 593 O O . SER A 1 79 ? -3.013 0.198 -10.662 1.00 89.06 79 SER A O 1
ATOM 595 N N . VAL A 1 80 ? -2.147 2.089 -9.814 1.00 89.62 80 VAL A N 1
ATOM 596 C CA . VAL A 1 80 ? -3.409 2.829 -9.663 1.00 89.62 80 VAL A CA 1
ATOM 597 C C . VAL A 1 80 ? -3.561 3.852 -10.806 1.00 89.62 80 VAL A C 1
ATOM 599 O O . VAL A 1 80 ? -2.983 4.942 -10.728 1.00 89.62 80 VAL A O 1
ATOM 602 N N . PRO A 1 81 ? -4.329 3.560 -11.877 1.00 85.88 81 PRO A N 1
ATOM 603 C CA . PRO A 1 81 ? -4.391 4.409 -13.074 1.00 85.88 81 PRO A CA 1
ATOM 604 C C . PRO A 1 81 ? -4.976 5.806 -12.827 1.00 85.88 81 PRO A C 1
ATOM 606 O O . PRO A 1 81 ? -4.526 6.794 -13.411 1.00 85.88 81 PRO A O 1
ATOM 609 N N . GLU A 1 82 ? -5.954 5.922 -11.934 1.00 87.12 82 GLU A N 1
ATOM 610 C CA . GLU A 1 82 ? -6.607 7.182 -11.577 1.00 87.12 82 GLU A CA 1
ATOM 611 C C . GLU A 1 82 ? -5.641 8.101 -10.821 1.00 87.12 82 GLU A C 1
ATOM 613 O O . GLU A 1 82 ? -5.646 9.314 -11.031 1.00 87.12 82 GLU A O 1
ATOM 618 N N . LEU A 1 83 ? -4.743 7.526 -10.011 1.00 88.19 83 LEU A N 1
ATOM 619 C CA . LEU A 1 83 ? -3.661 8.275 -9.377 1.00 88.19 83 LEU A CA 1
ATOM 620 C C . LEU A 1 83 ? -2.658 8.773 -10.424 1.00 88.19 83 LEU A C 1
ATOM 622 O O . LEU A 1 83 ? -2.230 9.925 -10.356 1.00 88.19 83 LEU A O 1
ATOM 626 N N . LYS A 1 84 ? -2.305 7.939 -11.415 1.00 87.25 84 LYS A N 1
ATOM 627 C CA . LYS A 1 84 ? -1.438 8.358 -12.530 1.00 87.25 84 LYS A CA 1
ATOM 628 C C . LYS A 1 84 ? -2.061 9.508 -13.318 1.00 87.25 84 LYS A C 1
ATOM 630 O O . LYS A 1 84 ? -1.377 10.489 -13.592 1.00 87.25 84 LYS A O 1
ATOM 635 N N . SER A 1 85 ? -3.353 9.416 -13.616 1.00 87.38 85 SER A N 1
ATOM 636 C CA . SER A 1 85 ? -4.101 10.460 -14.327 1.00 87.38 85 SER A CA 1
ATOM 637 C C . SER A 1 85 ? -4.082 11.777 -13.544 1.00 87.38 85 SER A C 1
ATOM 639 O O . SER A 1 85 ? -3.660 12.803 -14.074 1.00 87.38 85 SER A O 1
ATOM 641 N N . ALA A 1 86 ? -4.379 11.730 -12.239 1.00 86.44 86 ALA A N 1
ATOM 642 C CA . ALA A 1 86 ? -4.308 12.902 -11.364 1.00 86.44 86 ALA A CA 1
ATOM 643 C C . ALA A 1 86 ? -2.896 13.520 -11.292 1.00 86.44 86 ALA A C 1
ATOM 645 O O . ALA A 1 86 ? -2.748 14.740 -11.224 1.00 86.44 86 ALA A O 1
ATOM 646 N N . LEU A 1 87 ? -1.845 12.693 -11.327 1.00 86.88 87 LEU A N 1
ATOM 647 C CA . LEU A 1 87 ? -0.456 13.155 -11.378 1.00 86.88 87 LEU A CA 1
ATOM 648 C C . LEU A 1 87 ? -0.094 13.785 -12.728 1.00 86.88 87 LEU A C 1
ATOM 650 O O . LEU A 1 87 ? 0.686 14.733 -12.757 1.00 86.88 87 LEU A O 1
ATOM 654 N N . ILE A 1 88 ? -0.614 13.272 -13.844 1.00 86.19 88 ILE A N 1
ATOM 655 C CA . ILE A 1 88 ? -0.350 13.813 -15.185 1.00 86.19 88 ILE A CA 1
ATOM 656 C C . ILE A 1 88 ? -0.987 15.196 -15.344 1.00 86.19 88 ILE A C 1
ATOM 658 O O . ILE A 1 88 ? -0.318 16.100 -15.851 1.00 86.19 88 ILE A O 1
ATOM 662 N N . ASP A 1 89 ? -2.213 15.360 -14.847 1.00 83.88 89 ASP A N 1
ATOM 663 C CA . ASP A 1 89 ? -2.959 16.623 -14.867 1.00 83.88 89 ASP A CA 1
ATOM 664 C C . ASP A 1 89 ? -2.390 17.663 -13.889 1.00 83.88 89 ASP A C 1
ATOM 666 O O . ASP A 1 89 ? -2.662 18.863 -13.994 1.00 83.88 89 ASP A O 1
ATOM 670 N N . TYR A 1 90 ? -1.562 17.225 -12.936 1.00 81.31 90 TYR A N 1
ATOM 671 C CA . TYR A 1 90 ? -0.901 18.115 -11.997 1.00 81.31 90 TYR A CA 1
ATOM 672 C C . TYR A 1 90 ? 0.138 19.001 -12.704 1.00 81.31 90 TYR A C 1
ATOM 674 O O . TYR A 1 90 ? 1.217 18.562 -13.127 1.00 81.31 90 TYR A O 1
ATOM 682 N N . SER A 1 91 ? -0.170 20.296 -12.744 1.00 73.81 91 SER A N 1
ATOM 683 C CA . SER A 1 91 ? 0.768 21.363 -13.080 1.00 73.81 91 SER A CA 1
ATOM 684 C C . SER A 1 91 ? 1.174 22.105 -11.811 1.00 73.81 91 SER A C 1
ATOM 686 O O . SER A 1 91 ? 0.320 22.412 -10.981 1.00 73.81 91 SER A O 1
ATOM 688 N N . THR A 1 92 ? 2.468 22.387 -11.648 1.00 68.38 92 THR A N 1
ATOM 689 C CA . THR A 1 92 ? 3.006 23.092 -10.478 1.00 68.38 92 THR A CA 1
ATOM 690 C C . THR A 1 92 ? 2.394 24.490 -10.387 1.00 68.38 92 THR A C 1
ATOM 692 O O . THR A 1 92 ? 2.695 25.327 -11.241 1.00 68.38 92 THR A O 1
ATOM 695 N N . PRO A 1 93 ? 1.550 24.780 -9.382 1.00 64.12 93 PRO A N 1
ATOM 696 C CA . PRO A 1 93 ? 0.917 26.083 -9.292 1.00 64.12 93 PRO A CA 1
ATOM 697 C C . PRO A 1 93 ? 1.927 27.116 -8.782 1.00 64.12 93 PRO A C 1
ATOM 699 O O . PRO A 1 93 ? 2.411 27.028 -7.652 1.00 64.12 93 PRO A O 1
ATOM 702 N N . GLU A 1 94 ? 2.229 28.121 -9.601 1.00 54.78 94 GLU A N 1
ATOM 703 C CA . GLU A 1 94 ? 2.939 29.317 -9.149 1.00 54.78 94 GLU A CA 1
ATOM 704 C C . GLU A 1 94 ? 2.027 30.096 -8.179 1.00 54.78 94 GLU A C 1
ATOM 706 O O . GLU A 1 94 ? 0.926 30.509 -8.538 1.00 54.78 94 GLU A O 1
ATOM 711 N N . GLY A 1 95 ? 2.453 30.265 -6.921 1.00 55.00 95 GLY A N 1
ATOM 712 C CA . GLY A 1 95 ? 1.788 31.162 -5.963 1.00 55.00 95 GLY A CA 1
ATOM 713 C C . GLY A 1 95 ? 0.720 30.566 -5.029 1.00 55.00 95 GLY A C 1
ATOM 714 O O . GLY A 1 95 ? -0.029 31.336 -4.430 1.00 55.00 95 GLY A O 1
ATOM 715 N N . ARG A 1 96 ? 0.628 29.237 -4.848 1.00 56.56 96 ARG A N 1
ATOM 716 C CA . ARG A 1 96 ? -0.243 28.614 -3.817 1.00 56.56 96 ARG A CA 1
ATOM 717 C C . ARG A 1 96 ? 0.530 28.258 -2.534 1.00 56.56 96 ARG A C 1
ATOM 719 O O . ARG A 1 96 ? 1.710 27.936 -2.590 1.00 56.56 96 ARG A O 1
ATOM 726 N N . ASN A 1 97 ? -0.169 28.269 -1.391 1.00 59.81 97 ASN A N 1
ATOM 727 C CA . ASN A 1 97 ? 0.305 28.018 -0.009 1.00 59.81 97 ASN A CA 1
ATOM 728 C C . ASN A 1 97 ? 0.849 26.592 0.276 1.00 59.81 97 ASN A C 1
ATOM 730 O O . ASN A 1 97 ? 0.838 26.142 1.420 1.00 59.81 97 ASN A O 1
ATOM 734 N N . VAL A 1 98 ? 1.297 25.849 -0.738 1.00 66.56 98 VAL A N 1
ATOM 735 C CA . VAL A 1 98 ? 1.872 24.509 -0.559 1.00 66.56 98 VAL A CA 1
ATOM 736 C C . VAL A 1 98 ? 3.390 24.600 -0.582 1.00 66.56 98 VAL A C 1
ATOM 738 O O . VAL A 1 98 ? 3.961 25.279 -1.435 1.00 66.56 98 VAL A O 1
ATOM 741 N N . ASP A 1 99 ? 4.039 23.898 0.349 1.00 79.69 99 ASP A N 1
ATOM 742 C CA . ASP A 1 99 ? 5.497 23.834 0.438 1.00 79.69 99 ASP A CA 1
ATOM 743 C C . ASP A 1 99 ? 6.116 23.438 -0.915 1.00 79.69 99 ASP A C 1
ATOM 745 O O . ASP A 1 99 ? 5.743 22.431 -1.529 1.00 79.69 99 ASP A O 1
ATOM 749 N N . GLN A 1 100 ? 7.098 24.223 -1.362 1.00 83.12 100 GLN A N 1
ATOM 750 C CA . GLN A 1 100 ? 7.854 23.981 -2.586 1.00 83.12 100 GLN A CA 1
ATOM 751 C C . GLN A 1 100 ? 8.443 22.564 -2.606 1.00 83.12 100 GLN A C 1
ATOM 753 O O . GLN A 1 100 ? 8.479 21.931 -3.660 1.00 83.12 100 GLN A O 1
ATOM 758 N N . SER A 1 101 ? 8.851 22.030 -1.448 1.00 84.88 101 SER A N 1
ATOM 759 C CA . SER A 1 101 ? 9.378 20.665 -1.354 1.00 84.88 101 SER A CA 1
ATOM 760 C C . SER A 1 101 ? 8.332 19.595 -1.715 1.00 84.88 101 SER A C 1
ATOM 762 O O . SER A 1 101 ? 8.654 18.629 -2.406 1.00 84.88 101 SER A O 1
ATOM 764 N N . SER A 1 102 ? 7.065 19.793 -1.334 1.00 87.44 102 SER A N 1
ATOM 765 C CA . SER A 1 102 ? 5.946 18.895 -1.652 1.00 87.44 102 SER A CA 1
ATOM 766 C C . SER A 1 102 ? 5.637 18.871 -3.146 1.00 87.44 102 SER A C 1
ATOM 768 O O . SER A 1 102 ? 5.425 17.799 -3.720 1.00 87.44 102 SER A O 1
ATOM 770 N N . ASN A 1 103 ? 5.659 20.044 -3.785 1.00 87.94 103 ASN A N 1
ATOM 771 C CA . ASN A 1 103 ? 5.445 20.176 -5.227 1.00 87.94 103 ASN A CA 1
ATOM 772 C C . ASN A 1 103 ? 6.559 19.472 -6.016 1.00 87.94 103 ASN A C 1
ATOM 774 O O . ASN A 1 103 ? 6.282 18.805 -7.014 1.00 87.94 103 ASN A O 1
ATOM 778 N N . LEU A 1 104 ? 7.807 19.564 -5.540 1.00 90.50 104 LEU A N 1
ATOM 779 C CA . LEU A 1 104 ? 8.942 18.858 -6.136 1.00 90.50 104 LEU A CA 1
ATOM 780 C C . LEU A 1 104 ? 8.792 17.339 -6.014 1.00 90.50 104 LEU A C 1
ATOM 782 O O . LEU A 1 104 ? 8.991 16.649 -7.007 1.00 90.50 104 LEU A O 1
ATOM 786 N N . VAL A 1 105 ? 8.411 16.815 -4.839 1.00 92.62 105 VAL A N 1
ATOM 787 C CA . VAL A 1 105 ? 8.173 15.366 -4.667 1.00 92.62 105 VAL A CA 1
ATOM 788 C C . VAL A 1 105 ? 7.078 14.896 -5.624 1.00 92.62 105 VAL A C 1
ATOM 790 O O . VAL A 1 105 ? 7.271 13.916 -6.328 1.00 92.62 105 VAL A O 1
ATOM 793 N N . THR A 1 106 ? 5.963 15.625 -5.704 1.00 91.56 106 THR A N 1
ATOM 794 C CA . THR A 1 106 ? 4.827 15.271 -6.577 1.00 91.56 106 THR A CA 1
ATOM 795 C C . THR A 1 106 ? 5.220 15.280 -8.055 1.00 91.56 106 THR A C 1
ATOM 797 O O . THR A 1 106 ? 4.901 14.345 -8.786 1.00 91.56 106 THR A O 1
ATOM 800 N N . SER A 1 107 ? 5.969 16.299 -8.484 1.00 91.44 107 SER A N 1
ATOM 801 C CA . SER A 1 107 ? 6.470 16.399 -9.861 1.00 91.44 107 SER A CA 1
ATOM 802 C C . SER A 1 107 ? 7.455 15.275 -10.182 1.00 91.44 107 SER A C 1
ATOM 804 O O . SER A 1 107 ? 7.343 14.651 -11.231 1.00 91.44 107 SER A O 1
ATOM 806 N N . ALA A 1 108 ? 8.360 14.954 -9.253 1.00 93.75 108 ALA A N 1
ATOM 807 C CA . ALA A 1 108 ? 9.298 13.850 -9.416 1.00 93.75 108 ALA A CA 1
ATOM 808 C C . ALA A 1 108 ? 8.587 12.486 -9.479 1.00 93.75 108 ALA A C 1
ATOM 810 O O . ALA A 1 108 ? 8.988 11.641 -10.273 1.00 93.75 108 ALA A O 1
ATOM 811 N N . THR A 1 109 ? 7.517 12.274 -8.699 1.00 93.88 109 THR A N 1
ATOM 812 C CA . THR A 1 109 ? 6.672 11.068 -8.799 1.00 93.88 109 THR A CA 1
ATOM 813 C C . THR A 1 109 ? 6.013 10.974 -10.172 1.00 93.88 109 THR A C 1
ATOM 815 O O . THR A 1 109 ? 6.070 9.924 -10.807 1.00 93.88 109 THR A O 1
ATOM 818 N N . ARG A 1 110 ? 5.416 12.073 -10.654 1.00 92.25 110 ARG A N 1
ATOM 819 C CA . ARG A 1 110 ? 4.788 12.140 -11.982 1.00 92.25 110 ARG A CA 1
ATOM 820 C C . ARG A 1 110 ? 5.785 11.799 -13.086 1.00 92.25 110 ARG A C 1
ATOM 822 O O . ARG A 1 110 ? 5.472 11.003 -13.967 1.00 92.25 110 ARG A O 1
ATOM 829 N N . ASP A 1 111 ? 6.959 12.421 -13.059 1.00 92.50 111 ASP A N 1
ATOM 830 C CA . ASP A 1 111 ? 7.965 12.253 -14.108 1.00 92.50 111 ASP A CA 1
ATOM 831 C C . ASP A 1 111 ? 8.544 10.830 -14.091 1.00 92.50 111 ASP A C 1
ATOM 833 O O . ASP A 1 111 ? 8.681 10.223 -15.151 1.00 92.50 111 ASP A O 1
ATOM 837 N N . LEU A 1 112 ? 8.748 10.249 -12.902 1.00 93.25 112 LEU A N 1
ATOM 838 C CA . LEU A 1 112 ? 9.149 8.850 -12.755 1.00 93.25 112 LEU A CA 1
ATOM 839 C C . LEU A 1 112 ? 8.089 7.881 -13.297 1.00 93.25 112 LEU A C 1
ATOM 841 O O . LEU A 1 112 ? 8.429 6.929 -13.990 1.00 93.25 112 LEU A O 1
ATOM 845 N N . PHE A 1 113 ? 6.803 8.119 -13.022 1.00 92.25 113 PHE A N 1
ATOM 846 C CA . PHE A 1 113 ? 5.723 7.274 -13.546 1.00 92.25 113 PHE A CA 1
ATOM 847 C C . PHE A 1 113 ? 5.632 7.351 -15.074 1.00 92.25 113 PHE A C 1
ATOM 849 O O . PHE A 1 113 ? 5.461 6.324 -15.725 1.00 92.25 113 PHE A O 1
ATOM 856 N N . LYS A 1 114 ? 5.836 8.540 -15.656 1.00 89.88 114 LYS A N 1
ATOM 857 C CA . LYS A 1 114 ? 5.925 8.710 -17.115 1.00 89.88 114 LYS A CA 1
ATOM 858 C C . LYS A 1 114 ? 7.114 7.968 -17.721 1.00 89.88 114 LYS A C 1
ATOM 860 O O . LYS A 1 114 ? 7.014 7.498 -18.849 1.00 89.88 114 LYS A O 1
ATOM 865 N N . GLU A 1 115 ? 8.239 7.907 -17.017 1.00 90.00 115 GLU A N 1
ATOM 866 C CA . GLU A 1 115 ? 9.418 7.165 -17.465 1.00 90.00 115 GLU A CA 1
ATOM 867 C C . GLU A 1 115 ? 9.187 5.649 -17.385 1.00 90.00 115 GLU A C 1
ATOM 869 O O . GLU A 1 115 ? 9.502 4.937 -18.336 1.00 90.00 115 GLU A O 1
ATOM 874 N N . LEU A 1 116 ? 8.551 5.171 -16.309 1.00 88.69 116 LEU A N 1
ATOM 875 C CA . LEU A 1 116 ? 8.169 3.765 -16.135 1.00 88.69 116 LEU A CA 1
ATOM 876 C C . LEU A 1 116 ? 7.169 3.273 -17.188 1.00 88.69 116 LEU A C 1
ATOM 878 O O . LEU A 1 116 ? 7.278 2.132 -17.623 1.00 88.69 116 LEU A O 1
ATOM 882 N N . ASP A 1 117 ? 6.221 4.120 -17.602 1.00 85.56 117 ASP A N 1
ATOM 883 C CA . ASP A 1 117 ? 5.240 3.780 -18.644 1.00 85.56 117 ASP A CA 1
ATOM 884 C C . ASP A 1 117 ? 5.869 3.724 -20.054 1.00 85.56 117 ASP A C 1
ATOM 886 O O . ASP A 1 117 ? 5.320 3.088 -20.949 1.00 85.56 117 ASP A O 1
ATOM 890 N N . LYS A 1 118 ? 7.008 4.398 -20.275 1.00 84.62 118 LYS A N 1
ATOM 891 C CA . LYS A 1 118 ? 7.677 4.472 -21.589 1.00 84.62 118 LYS A CA 1
ATOM 892 C C . LYS A 1 118 ? 8.845 3.508 -21.739 1.00 84.62 118 LYS A C 1
ATOM 894 O O . LYS A 1 118 ? 9.179 3.123 -22.855 1.00 84.62 118 LYS A O 1
ATOM 899 N N . SER A 1 119 ? 9.526 3.195 -20.643 1.00 81.94 119 SER A N 1
ATOM 900 C CA . SER A 1 119 ? 10.736 2.386 -20.667 1.00 81.94 119 SER A CA 1
ATOM 901 C C . SER A 1 119 ? 10.404 0.905 -20.523 1.00 81.94 119 SER A C 1
ATOM 903 O O . SER A 1 119 ? 9.680 0.514 -19.615 1.00 81.94 119 SER A O 1
ATOM 905 N N . ALA A 1 120 ? 11.015 0.068 -21.361 1.00 77.50 120 ALA A N 1
ATOM 906 C CA . ALA A 1 120 ? 11.095 -1.376 -21.127 1.00 77.50 120 ALA A CA 1
ATOM 907 C C . ALA A 1 120 ? 12.281 -1.751 -20.212 1.00 77.50 120 ALA A C 1
ATOM 909 O O . ALA A 1 120 ? 12.319 -2.835 -19.632 1.00 77.50 120 ALA A O 1
ATOM 910 N N . LYS A 1 121 ? 13.272 -0.856 -20.084 1.00 85.31 121 LYS A N 1
ATOM 911 C CA . LYS A 1 121 ? 14.497 -1.067 -19.297 1.00 85.31 121 LYS A CA 1
ATOM 912 C C . LYS A 1 121 ? 14.340 -0.524 -17.876 1.00 85.31 121 LYS A C 1
ATOM 914 O O . LYS A 1 121 ? 13.607 0.450 -17.693 1.00 85.31 121 LYS A O 1
ATOM 919 N N . PRO A 1 122 ? 15.056 -1.089 -16.887 1.00 89.00 122 PRO A N 1
ATOM 920 C CA . PRO A 1 122 ? 14.990 -0.615 -15.512 1.00 89.00 122 PRO A CA 1
ATOM 921 C C . PRO A 1 122 ? 15.308 0.877 -15.392 1.00 89.00 122 PRO A C 1
ATOM 923 O O . PRO A 1 122 ? 16.337 1.349 -15.881 1.00 89.00 122 PRO A O 1
ATOM 9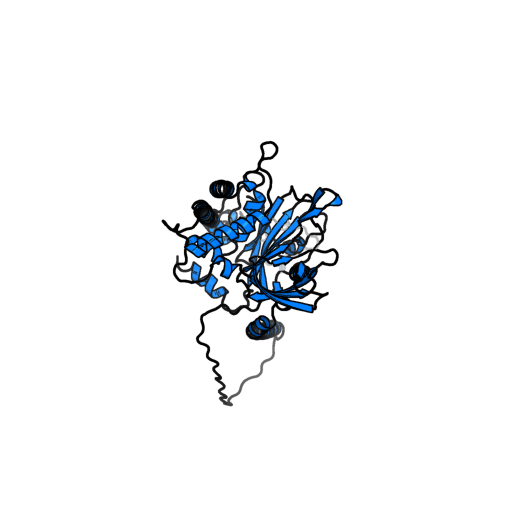26 N N . VAL A 1 123 ? 14.422 1.611 -14.725 1.00 92.88 123 VAL A N 1
ATOM 927 C CA . VAL A 1 123 ? 14.525 3.061 -14.534 1.00 92.88 123 VAL A CA 1
ATOM 928 C C . VAL A 1 123 ? 15.256 3.356 -13.228 1.00 92.88 123 VAL A C 1
ATOM 930 O O . VAL A 1 123 ? 15.030 2.699 -12.212 1.00 92.88 123 VAL A O 1
ATOM 933 N N . SER A 1 124 ? 16.140 4.354 -13.225 1.00 94.19 124 SER A N 1
ATOM 934 C CA . SER A 1 124 ? 16.862 4.773 -12.020 1.00 94.19 124 SER A CA 1
ATOM 935 C C . SER A 1 124 ? 16.127 5.920 -11.312 1.00 94.19 124 SER A C 1
ATOM 937 O O . SER A 1 124 ? 16.145 7.048 -11.810 1.00 94.19 124 SER A O 1
ATOM 939 N N . PRO A 1 125 ? 15.525 5.710 -10.123 1.00 93.94 125 PRO A N 1
ATOM 940 C CA . PRO A 1 125 ? 14.726 6.726 -9.429 1.00 93.94 125 PRO A CA 1
ATOM 941 C C . PRO A 1 125 ? 15.584 7.773 -8.689 1.00 93.94 125 PRO A C 1
ATOM 943 O O . PRO A 1 125 ? 15.220 8.248 -7.612 1.00 93.94 125 PRO A O 1
ATOM 946 N N . MET A 1 126 ? 16.744 8.151 -9.237 1.00 92.69 126 MET A N 1
ATOM 947 C CA . MET A 1 126 ? 17.729 9.000 -8.557 1.00 92.69 126 MET A CA 1
ATOM 948 C C . MET A 1 126 ? 17.187 10.403 -8.267 1.00 92.69 126 MET A C 1
ATOM 950 O O . MET A 1 126 ? 17.342 10.900 -7.149 1.00 92.69 126 MET A O 1
ATOM 954 N N . HIS A 1 127 ? 16.510 11.026 -9.238 1.00 93.31 127 HIS A N 1
ATOM 955 C CA . HIS A 1 127 ? 15.910 12.349 -9.052 1.00 93.31 127 HIS A CA 1
ATOM 956 C C . HIS A 1 127 ? 14.838 12.330 -7.955 1.00 93.31 127 HIS A C 1
ATOM 958 O O . HIS A 1 127 ? 14.905 13.123 -7.014 1.00 93.31 127 HIS A O 1
ATOM 964 N N . PHE A 1 128 ? 13.903 11.377 -8.030 1.00 94.62 128 PHE A N 1
ATOM 965 C CA . PHE A 1 128 ? 12.863 11.193 -7.017 1.00 94.62 128 PHE A CA 1
ATOM 966 C C . PHE A 1 128 ? 13.463 10.992 -5.623 1.00 94.62 128 PHE A C 1
ATOM 968 O O . PHE A 1 128 ? 13.100 11.694 -4.681 1.00 94.62 128 PHE A O 1
ATOM 975 N N . TRP A 1 129 ? 14.440 10.095 -5.496 1.00 93.06 129 TRP A N 1
ATOM 976 C CA . TRP A 1 129 ? 15.073 9.788 -4.219 1.00 93.06 129 TRP A CA 1
ATOM 977 C C . TRP A 1 129 ? 15.804 10.992 -3.604 1.00 93.06 129 TRP A C 1
ATOM 979 O O . TRP A 1 129 ? 15.704 11.229 -2.397 1.00 93.06 129 TRP A O 1
ATOM 989 N N . MET A 1 130 ? 16.494 11.804 -4.415 1.00 92.25 130 MET A N 1
ATOM 990 C CA . MET A 1 130 ? 17.138 13.040 -3.948 1.00 92.25 130 MET A CA 1
ATOM 991 C C . MET A 1 130 ? 16.122 14.043 -3.389 1.00 92.25 130 MET A C 1
ATOM 993 O O . MET A 1 130 ? 16.355 14.644 -2.337 1.00 92.25 130 MET A O 1
ATOM 997 N N . VAL A 1 131 ? 14.987 14.211 -4.071 1.00 93.62 131 VAL A N 1
ATOM 998 C CA . VAL A 1 131 ? 13.917 15.120 -3.644 1.00 93.62 131 VAL A CA 1
ATOM 999 C C . VAL A 1 131 ? 13.213 14.589 -2.392 1.00 93.62 131 VAL A C 1
ATOM 1001 O O . VAL A 1 131 ? 12.986 15.352 -1.450 1.00 93.62 131 VAL A O 1
ATOM 1004 N N . LEU A 1 132 ? 12.947 13.280 -2.333 1.00 92.88 132 LEU A N 1
ATOM 1005 C CA . LEU A 1 132 ? 12.334 12.624 -1.179 1.00 92.88 132 LEU A CA 1
ATOM 1006 C C . LEU A 1 132 ? 13.171 12.843 0.086 1.00 92.88 132 LEU A C 1
ATOM 1008 O O . LEU A 1 132 ? 12.642 13.284 1.101 1.00 92.88 132 LEU A O 1
ATOM 1012 N N . ARG A 1 133 ? 14.488 12.623 0.012 1.00 92.31 133 ARG A N 1
ATOM 1013 C CA . ARG A 1 133 ? 15.414 12.818 1.142 1.00 92.31 133 ARG A CA 1
ATOM 1014 C C . ARG A 1 133 ? 15.538 14.268 1.589 1.00 92.31 133 ARG A C 1
ATOM 1016 O O . ARG A 1 133 ? 15.784 14.525 2.764 1.00 92.31 133 ARG A O 1
ATOM 1023 N N . LYS A 1 134 ? 15.389 15.217 0.663 1.00 91.44 134 LYS A N 1
ATOM 1024 C CA . LYS A 1 134 ? 15.401 16.646 0.991 1.00 91.44 134 LYS A CA 1
ATOM 1025 C C . LYS A 1 134 ? 14.186 17.031 1.836 1.00 91.44 134 LYS A C 1
ATOM 1027 O O . LYS A 1 134 ? 14.332 17.825 2.759 1.00 91.44 134 LYS A O 1
ATOM 1032 N N . LYS A 1 135 ? 13.011 16.475 1.523 1.00 90.56 135 LYS A N 1
ATOM 1033 C CA . LYS A 1 135 ? 11.775 16.712 2.282 1.00 90.56 135 LYS A CA 1
ATOM 1034 C C . LYS A 1 135 ? 11.719 15.900 3.578 1.00 90.56 135 LYS A C 1
ATOM 1036 O O . LYS A 1 135 ? 11.273 16.403 4.604 1.00 90.56 135 LYS A O 1
ATOM 1041 N N . TYR A 1 136 ? 12.190 14.661 3.520 1.00 93.06 136 TYR A N 1
ATOM 1042 C CA . TYR A 1 136 ? 12.127 13.676 4.592 1.00 93.06 136 TYR A CA 1
ATOM 1043 C C . TYR A 1 136 ? 13.540 13.171 4.921 1.00 93.06 136 TYR A C 1
ATOM 1045 O O . TYR A 1 136 ? 13.978 12.141 4.390 1.00 93.06 136 TYR A O 1
ATOM 1053 N N . PRO A 1 137 ? 14.284 13.889 5.790 1.00 90.94 137 PRO A N 1
ATOM 1054 C CA . PRO A 1 137 ? 15.669 13.558 6.121 1.00 90.94 137 PRO A CA 1
ATOM 1055 C C . PRO A 1 137 ? 15.861 12.160 6.720 1.00 90.94 137 PRO A C 1
ATOM 1057 O O . PRO A 1 137 ? 16.967 11.622 6.643 1.00 90.94 137 PRO A O 1
ATOM 1060 N N . GLN A 1 138 ? 14.810 11.542 7.278 1.00 90.31 138 GLN A N 1
ATOM 1061 C CA . GLN A 1 138 ? 14.879 10.176 7.802 1.00 90.31 138 GLN A CA 1
ATOM 1062 C C . GLN A 1 138 ? 15.286 9.155 6.730 1.00 90.31 138 GLN A C 1
ATOM 1064 O O . GLN A 1 138 ? 16.074 8.256 7.009 1.00 90.31 138 GLN A O 1
ATOM 1069 N N . PHE A 1 139 ? 14.878 9.358 5.471 1.00 90.38 139 PHE A N 1
ATOM 1070 C CA . PHE A 1 139 ? 15.251 8.476 4.361 1.00 90.38 139 PHE A CA 1
ATOM 1071 C C . PHE A 1 139 ? 16.701 8.671 3.892 1.00 90.38 139 PHE A C 1
ATOM 1073 O O . PHE A 1 139 ? 17.188 7.935 3.037 1.00 90.38 139 PHE A O 1
ATOM 1080 N N . GLY A 1 140 ? 17.400 9.675 4.431 1.00 87.25 140 GLY A N 1
ATOM 1081 C CA . GLY A 1 140 ? 18.808 9.956 4.166 1.00 87.25 140 GLY A CA 1
ATOM 1082 C C . GLY A 1 140 ? 19.766 9.487 5.260 1.00 87.25 140 GLY A C 1
ATOM 1083 O O . GLY A 1 140 ? 20.952 9.796 5.157 1.00 87.25 140 GLY A O 1
ATOM 1084 N N . GLN A 1 141 ? 19.284 8.788 6.295 1.00 88.44 141 GLN A N 1
ATOM 1085 C CA . GLN A 1 141 ? 20.130 8.291 7.381 1.00 88.44 141 GLN A CA 1
ATOM 1086 C C . GLN A 1 141 ? 21.158 7.273 6.872 1.00 88.44 141 GLN A C 1
ATOM 1088 O O . GLN A 1 141 ? 20.859 6.417 6.036 1.00 88.44 141 GLN A O 1
ATOM 1093 N N . MET A 1 142 ? 22.382 7.374 7.389 1.00 87.69 142 MET A N 1
ATOM 1094 C CA . MET A 1 142 ? 23.504 6.523 7.003 1.00 87.69 142 MET A CA 1
ATOM 1095 C C . MET A 1 142 ? 24.000 5.718 8.202 1.00 87.69 142 MET A C 1
ATOM 1097 O O . MET A 1 142 ? 24.156 6.252 9.298 1.00 87.69 142 MET A O 1
ATOM 1101 N N . GLN A 1 143 ? 24.317 4.450 7.966 1.00 84.25 143 GLN A N 1
ATOM 1102 C CA . GLN A 1 143 ? 24.978 3.566 8.915 1.00 84.25 143 GLN A CA 1
ATOM 1103 C C . GLN A 1 143 ? 26.194 2.951 8.225 1.00 84.25 143 GLN A C 1
ATOM 1105 O O . GLN A 1 143 ? 26.090 2.421 7.123 1.00 84.25 143 GLN A O 1
ATOM 1110 N N . ASN A 1 144 ? 27.364 3.036 8.860 1.00 82.62 144 ASN A N 1
ATOM 1111 C CA . ASN A 1 144 ? 28.621 2.499 8.323 1.00 82.62 144 ASN A CA 1
ATOM 1112 C C . ASN A 1 144 ? 28.936 2.961 6.883 1.00 82.62 144 ASN A C 1
ATOM 1114 O O . ASN A 1 144 ? 29.395 2.168 6.069 1.00 82.62 144 ASN A O 1
ATOM 1118 N N . HIS A 1 145 ? 28.708 4.244 6.577 1.00 80.00 145 HIS A N 1
ATOM 1119 C CA . HIS A 1 145 ? 28.909 4.845 5.245 1.00 80.00 145 HIS A CA 1
ATOM 1120 C C . HIS A 1 145 ? 27.975 4.325 4.130 1.00 80.00 145 HIS A C 1
ATOM 1122 O O . HIS A 1 145 ? 28.143 4.716 2.978 1.00 80.00 145 HIS A O 1
ATOM 1128 N N . ALA A 1 146 ? 26.962 3.517 4.458 1.00 85.69 146 ALA A N 1
ATOM 1129 C CA . ALA A 1 146 ? 25.890 3.110 3.550 1.00 85.69 146 ALA A CA 1
ATOM 1130 C C . ALA A 1 146 ? 24.547 3.711 3.992 1.00 85.69 146 ALA A C 1
ATOM 1132 O O . ALA A 1 146 ? 24.352 4.020 5.168 1.00 85.69 146 ALA A O 1
ATOM 1133 N N . PHE A 1 147 ? 23.607 3.879 3.061 1.00 87.06 147 PHE A N 1
ATOM 1134 C CA . PHE A 1 147 ? 22.252 4.309 3.410 1.00 87.06 147 PHE A CA 1
ATOM 1135 C C . PHE A 1 147 ? 21.522 3.214 4.182 1.00 87.06 147 PHE A C 1
ATOM 1137 O O . PHE A 1 147 ? 21.614 2.033 3.843 1.00 87.06 147 PHE A O 1
ATOM 1144 N N . MET A 1 148 ? 20.806 3.606 5.232 1.00 88.62 148 MET A N 1
ATOM 1145 C CA . MET A 1 148 ? 19.994 2.678 6.010 1.00 88.62 148 MET A CA 1
ATOM 1146 C C . MET A 1 148 ? 18.740 2.283 5.236 1.00 88.62 148 MET A C 1
ATOM 1148 O O . MET A 1 148 ? 18.128 3.109 4.557 1.00 88.62 148 MET A O 1
ATOM 1152 N N . GLN A 1 149 ? 18.335 1.025 5.388 1.00 87.38 149 GLN A N 1
ATOM 1153 C CA . GLN A 1 149 ? 17.016 0.588 4.956 1.00 87.38 149 GLN A CA 1
ATOM 1154 C C . GLN A 1 149 ? 15.949 1.222 5.851 1.00 87.38 149 GLN A C 1
ATOM 1156 O O . GLN A 1 149 ? 16.147 1.364 7.056 1.00 87.38 149 GLN A O 1
ATOM 1161 N N . GLN A 1 150 ? 14.828 1.611 5.251 1.00 91.00 150 GLN A N 1
ATOM 1162 C CA . GLN A 1 150 ? 13.729 2.283 5.939 1.00 91.00 150 GLN A CA 1
ATOM 1163 C C . GLN A 1 150 ? 12.435 1.486 5.777 1.00 91.00 150 GLN A C 1
ATOM 1165 O O . GLN A 1 150 ? 12.375 0.503 5.030 1.00 91.00 150 GLN A O 1
ATOM 1170 N N . ASP A 1 151 ? 11.402 1.887 6.513 1.00 90.12 151 ASP A N 1
ATOM 1171 C CA . ASP A 1 151 ? 10.109 1.214 6.479 1.00 90.12 151 ASP A CA 1
ATOM 1172 C C . ASP A 1 151 ? 9.318 1.617 5.221 1.00 90.12 151 ASP A C 1
ATOM 1174 O O . ASP A 1 151 ? 9.100 2.802 4.951 1.00 90.12 151 ASP A O 1
ATOM 1178 N N . ALA A 1 152 ? 8.869 0.627 4.444 1.00 92.25 152 ALA A N 1
ATOM 1179 C CA . ALA A 1 152 ? 8.019 0.868 3.275 1.00 92.25 152 ALA A CA 1
ATOM 1180 C C . ALA A 1 152 ? 6.661 1.464 3.683 1.00 92.25 152 ALA A C 1
ATOM 1182 O O . ALA A 1 152 ? 6.015 2.170 2.909 1.00 92.25 152 ALA A O 1
ATOM 1183 N N . GLU A 1 153 ? 6.215 1.196 4.911 1.00 90.44 153 GLU A N 1
ATOM 1184 C CA . GLU A 1 153 ? 4.998 1.784 5.448 1.00 90.44 153 GLU A CA 1
ATOM 1185 C C . GLU A 1 153 ? 5.128 3.288 5.652 1.00 90.44 153 GLU A C 1
ATOM 1187 O O . GLU A 1 153 ? 4.260 4.032 5.198 1.00 90.44 153 GLU A O 1
ATOM 1192 N N . GLU A 1 154 ? 6.239 3.727 6.239 1.00 91.81 154 GLU A N 1
ATOM 1193 C CA . GLU A 1 154 ? 6.518 5.145 6.425 1.00 91.81 154 GLU A CA 1
ATOM 1194 C C . GLU A 1 154 ? 6.646 5.850 5.070 1.00 91.81 154 GLU A C 1
ATOM 1196 O O . GLU A 1 154 ? 6.053 6.910 4.868 1.00 91.81 154 GLU A O 1
ATOM 1201 N N . CYS A 1 155 ? 7.352 5.239 4.111 1.00 94.44 155 CYS A N 1
ATOM 1202 C CA . CYS A 1 155 ? 7.473 5.773 2.753 1.00 94.44 155 CYS A CA 1
ATOM 1203 C C . CYS A 1 155 ? 6.100 5.959 2.086 1.00 94.44 155 CYS A C 1
ATOM 1205 O O . CYS A 1 155 ? 5.811 7.040 1.572 1.00 94.44 155 CYS A O 1
ATOM 1207 N N . TRP A 1 156 ? 5.228 4.949 2.161 1.00 94.81 156 TRP A N 1
ATOM 1208 C CA . TRP A 1 156 ? 3.862 5.006 1.634 1.00 94.81 156 TRP A CA 1
ATOM 1209 C C . TRP A 1 156 ? 3.042 6.131 2.270 1.00 94.81 156 TRP A C 1
ATOM 1211 O O . TRP A 1 156 ? 2.447 6.944 1.564 1.00 94.81 156 TRP A O 1
ATOM 1221 N N . THR A 1 157 ? 3.029 6.202 3.602 1.00 93.12 157 THR A N 1
ATOM 1222 C CA . THR A 1 157 ? 2.225 7.177 4.348 1.00 93.12 157 THR A CA 1
ATOM 1223 C C . THR A 1 157 ? 2.707 8.609 4.095 1.00 93.12 157 THR A C 1
ATOM 1225 O O . THR A 1 157 ? 1.889 9.497 3.858 1.00 93.12 157 THR A O 1
ATOM 1228 N N . GLN A 1 158 ? 4.024 8.842 4.054 1.00 93.38 158 GLN A N 1
ATOM 1229 C CA . GLN A 1 158 ? 4.593 10.161 3.747 1.00 93.38 158 GLN A CA 1
ATOM 1230 C C . GLN A 1 158 ? 4.341 10.590 2.297 1.00 93.38 158 GLN A C 1
ATOM 1232 O O . GLN A 1 158 ? 4.062 11.766 2.029 1.00 93.38 158 GLN A O 1
ATOM 1237 N N . LEU A 1 159 ? 4.410 9.645 1.356 1.00 93.25 159 LEU A N 1
ATOM 1238 C CA . LEU A 1 159 ? 4.131 9.914 -0.048 1.00 93.25 159 LEU A CA 1
ATOM 1239 C C . LEU A 1 159 ? 2.649 10.248 -0.252 1.00 93.25 159 LEU A C 1
ATOM 1241 O O . LEU A 1 159 ? 2.358 11.310 -0.794 1.00 93.25 159 LEU A O 1
ATOM 1245 N N . LEU A 1 160 ? 1.719 9.438 0.269 1.00 91.81 160 LEU A N 1
ATOM 1246 C CA . LEU A 1 160 ? 0.283 9.740 0.200 1.00 91.81 160 LEU A CA 1
ATOM 1247 C C . LEU A 1 160 ? -0.070 11.070 0.875 1.00 91.81 160 LEU A C 1
ATOM 1249 O O . LEU A 1 160 ? -0.837 11.844 0.313 1.00 91.81 160 LEU A O 1
ATOM 1253 N N . TYR A 1 161 ? 0.521 11.376 2.034 1.00 91.00 161 TYR A N 1
ATOM 1254 C CA . TYR A 1 161 ? 0.312 12.660 2.713 1.00 91.00 161 TYR A CA 1
ATOM 1255 C C . TYR A 1 161 ? 0.824 13.854 1.895 1.00 91.00 161 TYR A C 1
ATOM 1257 O O . TYR A 1 161 ? 0.237 14.937 1.921 1.00 91.00 161 TYR A O 1
ATOM 1265 N N . THR A 1 162 ? 1.929 13.679 1.168 1.00 90.88 162 THR A N 1
ATOM 1266 C CA . THR A 1 162 ? 2.441 14.708 0.255 1.00 90.88 162 THR A CA 1
ATOM 1267 C C . THR A 1 162 ? 1.510 14.901 -0.932 1.00 90.88 162 THR A C 1
ATOM 1269 O O . THR A 1 162 ? 1.205 16.041 -1.274 1.00 90.88 162 THR A O 1
ATOM 1272 N N . LEU A 1 163 ? 1.067 13.796 -1.535 1.00 89.38 163 LEU A N 1
ATOM 1273 C CA . LEU A 1 163 ? 0.190 13.800 -2.699 1.00 89.38 163 LEU A CA 1
ATOM 1274 C C . LEU A 1 163 ? -1.187 14.376 -2.371 1.00 89.38 163 LEU A C 1
ATOM 1276 O O . LEU A 1 163 ? -1.719 15.129 -3.178 1.00 89.38 163 LEU A O 1
ATOM 1280 N N . SER A 1 164 ? -1.747 14.095 -1.190 1.00 88.50 164 SER A N 1
ATOM 1281 C CA . SER A 1 164 ? -3.033 14.677 -0.792 1.00 88.50 164 SER A CA 1
ATOM 1282 C C . SER A 1 164 ? -2.929 16.196 -0.707 1.00 88.50 164 SER A C 1
ATOM 1284 O O . SER A 1 164 ? -3.704 16.904 -1.334 1.00 88.50 164 SER A O 1
ATOM 1286 N N . GLN A 1 165 ? -1.901 16.738 -0.054 1.00 85.19 165 GLN A N 1
ATOM 1287 C CA . GLN A 1 165 ? -1.720 18.192 0.032 1.00 85.19 165 GLN A CA 1
ATOM 1288 C C . GLN A 1 165 ? -1.577 18.877 -1.332 1.00 85.19 165 GLN A C 1
ATOM 1290 O O . GLN A 1 165 ? -2.143 19.952 -1.539 1.00 85.19 165 GLN A O 1
ATOM 1295 N N . THR A 1 166 ? -0.811 18.290 -2.253 1.00 84.75 166 THR A N 1
ATOM 1296 C CA . THR A 1 166 ? -0.509 18.914 -3.548 1.00 84.75 166 THR A CA 1
ATOM 1297 C C . THR A 1 166 ? -1.647 18.759 -4.546 1.00 84.75 166 THR A C 1
ATOM 1299 O O . THR A 1 166 ? -2.003 19.738 -5.201 1.00 84.75 166 THR A O 1
ATOM 1302 N N . LEU A 1 167 ? -2.261 17.576 -4.631 1.00 80.69 167 LEU A N 1
ATOM 1303 C CA . LEU A 1 167 ? -3.380 17.314 -5.538 1.00 80.69 167 LEU A CA 1
ATOM 1304 C C . LEU A 1 167 ? -4.665 18.022 -5.078 1.00 80.69 167 LEU A C 1
ATOM 1306 O O . LEU A 1 167 ? -5.434 18.490 -5.918 1.00 80.69 167 LEU A O 1
ATOM 1310 N N . ASN A 1 168 ? -4.848 18.229 -3.769 1.00 74.56 168 ASN A N 1
ATOM 1311 C CA . ASN A 1 168 ? -5.928 19.074 -3.237 1.00 74.56 168 ASN A CA 1
ATOM 1312 C C . ASN A 1 168 ? -5.787 20.515 -3.669 1.00 74.56 168 ASN A C 1
ATOM 1314 O O . ASN A 1 168 ? -6.753 21.157 -4.074 1.00 74.56 168 ASN A O 1
ATOM 1318 N N . ALA A 1 169 ? -4.563 21.027 -3.572 1.00 58.66 169 ALA A N 1
ATOM 1319 C CA . ALA A 1 169 ? -4.292 22.411 -3.875 1.00 58.66 169 ALA A CA 1
ATOM 1320 C C . ALA A 1 169 ? -4.464 22.728 -5.358 1.00 58.66 169 ALA A C 1
ATOM 1322 O O . ALA A 1 169 ? -4.604 23.906 -5.662 1.00 58.66 169 ALA A O 1
ATOM 1323 N N . SER A 1 170 ? -4.454 21.743 -6.263 1.00 55.38 170 SER A N 1
ATOM 1324 C CA . SER A 1 170 ? -4.663 21.934 -7.705 1.00 55.38 170 SER A CA 1
ATOM 1325 C C . SER A 1 170 ? -6.137 22.096 -8.092 1.00 55.38 170 SER A C 1
ATOM 1327 O O . SER A 1 170 ? -6.433 22.869 -9.006 1.00 55.38 170 SER A O 1
ATOM 1329 N N . SER A 1 171 ? -7.060 21.481 -7.348 1.00 56.50 171 SER A N 1
ATOM 1330 C CA . SER A 1 171 ? -8.507 21.522 -7.597 1.00 56.50 171 SER A CA 1
ATOM 1331 C C . SER A 1 171 ? -9.135 22.839 -7.122 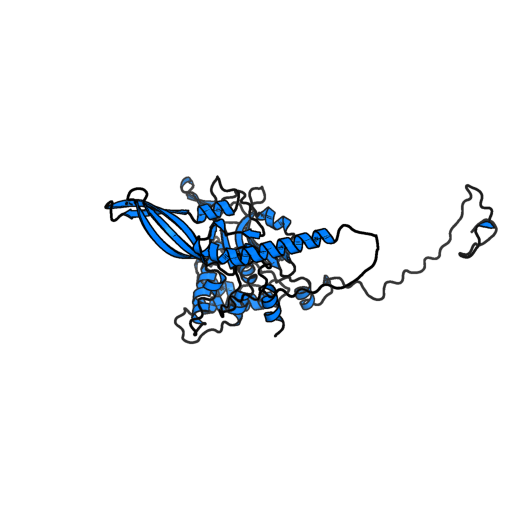1.00 56.50 171 SER A C 1
ATOM 1333 O O . SER A 1 171 ? -9.577 22.973 -5.985 1.00 56.50 171 SER A O 1
ATOM 1335 N N . SER A 1 172 ? -9.205 23.845 -7.996 1.00 48.91 172 SER A N 1
ATOM 1336 C CA . SER A 1 172 ? -9.786 25.162 -7.679 1.00 48.91 172 SER A CA 1
ATOM 1337 C C . SER A 1 172 ? -11.319 25.195 -7.563 1.00 48.91 172 SER A C 1
ATOM 1339 O O . SER A 1 172 ? -11.863 26.245 -7.235 1.00 48.91 172 SER A O 1
ATOM 1341 N N . ASN A 1 173 ? -12.020 24.081 -7.807 1.00 44.56 173 ASN A N 1
ATOM 1342 C CA . ASN A 1 173 ? -13.484 24.050 -7.958 1.00 44.56 173 ASN A CA 1
ATOM 1343 C C . ASN A 1 173 ? -14.237 23.248 -6.881 1.00 44.56 173 ASN A C 1
ATOM 1345 O O . ASN A 1 173 ? -15.339 22.775 -7.137 1.00 44.56 173 ASN A O 1
ATOM 1349 N N . GLY A 1 174 ? -13.678 23.066 -5.681 1.00 46.66 174 GLY A N 1
ATOM 1350 C CA . GLY A 1 174 ? -14.388 22.372 -4.594 1.00 46.66 174 GLY A CA 1
ATOM 1351 C C . GLY A 1 174 ? -14.697 20.893 -4.871 1.00 46.66 174 GLY A C 1
ATOM 1352 O O . GLY A 1 174 ? -15.369 20.253 -4.065 1.00 46.66 174 GLY A O 1
ATOM 1353 N N . SER A 1 175 ? -14.190 20.333 -5.976 1.00 47.94 175 SER A N 1
ATOM 1354 C CA . SER A 1 175 ? -14.091 18.892 -6.173 1.00 47.94 175 SER A CA 1
ATOM 1355 C C . SER A 1 175 ? -13.134 18.367 -5.111 1.00 47.94 175 SER A C 1
ATOM 1357 O O . SER A 1 175 ? -12.008 18.856 -5.005 1.00 47.94 175 SER A O 1
ATOM 1359 N N . GLY A 1 176 ? -13.630 17.456 -4.276 1.00 57.75 176 GLY A N 1
ATOM 1360 C CA . GLY A 1 176 ? -12.943 16.968 -3.087 1.00 57.75 176 GLY A CA 1
ATOM 1361 C C . GLY A 1 176 ? -11.532 16.441 -3.344 1.00 57.75 176 GLY A C 1
ATOM 1362 O O . GLY A 1 176 ? -11.096 16.248 -4.476 1.00 57.75 176 GLY A O 1
ATOM 1363 N N . ASP A 1 177 ? -10.822 16.215 -2.245 1.00 73.81 177 ASP A N 1
ATOM 1364 C CA . ASP A 1 177 ? -9.456 15.709 -2.242 1.00 73.81 177 ASP A CA 1
ATOM 1365 C C . ASP A 1 177 ? -9.326 14.437 -3.095 1.00 73.81 177 ASP A C 1
ATOM 1367 O O . ASP A 1 177 ? -9.953 13.425 -2.787 1.00 73.81 177 ASP A O 1
ATOM 1371 N N . ALA A 1 178 ? -8.541 14.501 -4.179 1.00 81.56 178 ALA A N 1
ATOM 1372 C CA . ALA A 1 178 ? -8.392 13.401 -5.135 1.00 81.56 178 ALA A CA 1
ATOM 1373 C C . ALA A 1 178 ? -7.763 12.160 -4.484 1.00 81.56 178 ALA A C 1
ATOM 1375 O O . ALA A 1 178 ? -8.092 11.029 -4.824 1.00 81.56 178 ALA A O 1
ATOM 1376 N N . VAL A 1 179 ? -6.874 12.350 -3.509 1.00 86.62 179 VAL A N 1
ATOM 1377 C CA . VAL A 1 179 ? -6.287 11.237 -2.755 1.00 86.62 179 VAL A CA 1
ATOM 1378 C C . VAL A 1 179 ? -7.294 10.698 -1.743 1.00 86.62 179 VAL A C 1
ATOM 1380 O O . VAL A 1 179 ? -7.351 9.488 -1.529 1.00 86.62 179 VAL A O 1
ATOM 1383 N N . LYS A 1 180 ? -8.134 11.556 -1.155 1.00 87.31 180 LYS A N 1
ATOM 1384 C CA . LYS A 1 180 ? -9.235 11.143 -0.275 1.00 87.31 180 LYS A CA 1
ATOM 1385 C C . LYS A 1 180 ? -10.329 10.392 -1.029 1.00 87.31 180 LYS A C 1
ATOM 1387 O O . LYS A 1 180 ? -10.834 9.420 -0.491 1.00 87.31 180 LYS A O 1
ATOM 1392 N N . SER A 1 181 ? -10.681 10.775 -2.253 1.00 86.56 181 SER A N 1
ATOM 1393 C CA . SER A 1 181 ? -11.657 10.019 -3.050 1.00 86.56 181 SER A CA 1
ATOM 1394 C C . SER A 1 181 ? -11.103 8.662 -3.496 1.00 86.56 181 SER A C 1
ATOM 1396 O O . SER A 1 181 ? -11.833 7.668 -3.540 1.00 86.56 181 SER A O 1
ATOM 1398 N N . LEU A 1 182 ? -9.798 8.596 -3.781 1.00 88.31 182 LEU A N 1
ATOM 1399 C CA . LEU A 1 182 ? -9.147 7.359 -4.195 1.00 88.31 182 LEU A CA 1
ATOM 1400 C C . LEU A 1 182 ? -8.882 6.405 -3.033 1.00 88.31 182 LEU A C 1
ATOM 1402 O O . LEU A 1 182 ? -9.186 5.232 -3.175 1.00 88.31 182 LEU A O 1
ATOM 1406 N N . PHE A 1 183 ? -8.343 6.871 -1.906 1.00 91.31 183 PHE A N 1
ATOM 1407 C CA . PHE A 1 183 ? -7.856 6.011 -0.815 1.00 91.31 183 PHE A CA 1
ATOM 1408 C C . PHE A 1 183 ? -8.518 6.274 0.545 1.00 91.31 183 PHE A C 1
ATOM 1410 O O . PHE A 1 183 ? -8.248 5.555 1.507 1.00 91.31 183 PHE A O 1
ATOM 1417 N N . GLY A 1 184 ? -9.345 7.313 0.665 1.00 90.75 184 GLY A N 1
ATOM 1418 C CA . GLY A 1 184 ? -9.976 7.702 1.923 1.00 90.75 184 GLY A CA 1
ATOM 1419 C C . GLY A 1 184 ? -11.114 6.765 2.322 1.00 90.75 184 GLY A C 1
ATOM 1420 O O . GLY A 1 184 ? -12.104 6.615 1.614 1.00 90.75 184 GLY A O 1
ATOM 1421 N N . VAL A 1 185 ? -10.976 6.163 3.496 1.00 92.06 185 VAL A N 1
ATOM 1422 C CA . VAL A 1 185 ? -11.997 5.368 4.174 1.00 92.06 185 VAL A CA 1
ATOM 1423 C C . VAL A 1 185 ? -12.595 6.219 5.284 1.00 92.06 185 VAL A C 1
ATOM 1425 O O . VAL A 1 185 ? -11.873 6.658 6.181 1.00 92.06 185 VAL A O 1
ATOM 1428 N N . ASP A 1 186 ? -13.910 6.413 5.265 1.00 92.06 186 ASP A N 1
ATOM 1429 C CA . ASP A 1 186 ? -14.605 7.084 6.362 1.00 92.06 186 ASP A CA 1
ATOM 1430 C C . ASP A 1 186 ? -15.064 6.047 7.388 1.00 92.06 186 ASP A C 1
ATOM 1432 O O . ASP A 1 186 ? -15.771 5.090 7.060 1.00 92.06 186 ASP A O 1
ATOM 1436 N N . LEU A 1 187 ? -14.665 6.242 8.640 1.00 92.75 187 LEU A N 1
ATOM 1437 C CA . LEU A 1 187 ? -14.991 5.400 9.780 1.00 92.75 187 LEU A CA 1
ATOM 1438 C C . LEU A 1 187 ? -15.901 6.161 10.743 1.00 92.75 187 LEU A C 1
ATOM 1440 O O . LEU A 1 187 ? -15.646 7.311 11.101 1.00 92.75 187 LEU A O 1
ATOM 1444 N N . VAL A 1 188 ? -16.941 5.484 11.214 1.00 93.56 188 VAL A N 1
ATOM 1445 C CA . VAL A 1 188 ? -17.770 5.935 12.332 1.00 93.56 188 VAL A CA 1
ATOM 1446 C C . VAL A 1 188 ? -17.401 5.087 13.535 1.00 93.56 188 VAL A C 1
ATOM 1448 O O . VAL A 1 188 ? -17.545 3.864 13.524 1.00 93.56 188 VAL A O 1
ATOM 1451 N N . SER A 1 189 ? -16.894 5.748 14.562 1.00 91.56 189 SER A N 1
ATOM 1452 C CA . SER A 1 189 ? -16.369 5.135 15.769 1.00 91.56 189 SER A CA 1
ATOM 1453 C C . SER A 1 189 ? -17.280 5.410 16.946 1.00 91.56 189 SER A C 1
ATOM 1455 O O . SER A 1 189 ? -17.545 6.562 17.284 1.00 91.56 189 SER A O 1
ATOM 1457 N N . ARG A 1 190 ? -17.734 4.347 17.598 1.00 92.00 190 ARG A N 1
ATOM 1458 C CA . ARG A 1 190 ? -18.465 4.413 18.858 1.00 92.00 190 ARG A CA 1
ATOM 1459 C C . ARG A 1 190 ? -17.478 4.194 19.994 1.00 92.00 190 ARG A C 1
ATOM 1461 O O . ARG A 1 190 ? -16.851 3.141 20.067 1.00 92.00 190 ARG A O 1
ATOM 1468 N N . VAL A 1 191 ? -17.328 5.191 20.853 1.00 90.56 191 VAL A N 1
ATOM 1469 C CA . VAL A 1 191 ? -16.444 5.153 22.016 1.00 90.56 191 VAL A CA 1
ATOM 1470 C C . VAL A 1 191 ? -17.318 5.026 23.254 1.00 90.56 191 VAL A C 1
ATOM 1472 O O . VAL A 1 191 ? -18.124 5.911 23.521 1.00 90.56 191 VAL A O 1
ATOM 1475 N N . HIS A 1 192 ? -17.174 3.933 23.999 1.00 90.12 192 HIS A N 1
ATOM 1476 C CA . HIS A 1 192 ? -17.952 3.698 25.210 1.00 90.12 192 HIS A CA 1
ATOM 1477 C C . HIS A 1 192 ? -17.050 3.412 26.417 1.00 90.12 192 HIS A C 1
ATOM 1479 O O . HIS A 1 192 ? -16.080 2.657 26.327 1.00 90.12 192 HIS A O 1
ATOM 1485 N N . CYS A 1 193 ? -17.368 4.008 27.563 1.00 85.00 193 CYS A N 1
ATOM 1486 C CA . CYS A 1 193 ? -16.704 3.719 28.832 1.00 85.00 193 CYS A CA 1
ATOM 1487 C C . CYS A 1 193 ? -17.383 2.529 29.512 1.00 85.00 193 CYS A C 1
ATOM 1489 O O . CYS A 1 193 ? -18.601 2.538 29.694 1.00 85.00 193 CYS A O 1
ATOM 1491 N N . GLN A 1 194 ? -16.616 1.519 29.927 1.00 82.25 194 GLN A N 1
ATOM 1492 C CA . GLN A 1 194 ? -17.181 0.391 30.681 1.00 82.25 194 GLN A CA 1
ATOM 1493 C C . GLN A 1 194 ? -17.616 0.791 32.100 1.00 82.25 194 GLN A C 1
ATOM 1495 O O . GLN A 1 194 ? -18.616 0.280 32.597 1.00 82.25 194 GLN A O 1
ATOM 1500 N N . ASP A 1 195 ? -16.895 1.724 32.727 1.00 80.56 195 ASP A N 1
ATOM 1501 C CA . ASP A 1 195 ? -17.095 2.092 34.134 1.00 80.56 195 ASP A CA 1
ATOM 1502 C C . ASP A 1 195 ? -18.191 3.152 34.338 1.00 80.56 195 ASP A C 1
ATOM 1504 O O . ASP A 1 195 ? -18.909 3.107 35.335 1.00 80.56 195 ASP A O 1
ATOM 1508 N N . SER A 1 196 ? -18.303 4.135 33.435 1.00 75.12 196 SER A N 1
ATOM 1509 C CA . SER A 1 196 ? -19.245 5.261 33.574 1.00 75.12 196 SER A CA 1
ATOM 1510 C C . SER A 1 196 ? -20.482 5.163 32.685 1.00 75.12 196 SER A C 1
ATOM 1512 O O . SER A 1 196 ? -21.429 5.920 32.889 1.00 75.12 196 SER A O 1
ATOM 1514 N N . GLY A 1 197 ? -20.491 4.256 31.702 1.00 79.56 197 GLY A N 1
ATOM 1515 C CA . GLY A 1 197 ? -21.564 4.155 30.709 1.00 79.56 197 GLY A CA 1
ATOM 1516 C C . GLY A 1 197 ? -21.636 5.339 29.736 1.00 79.56 197 GLY A C 1
ATOM 1517 O O . GLY A 1 197 ? -22.617 5.464 29.009 1.00 79.56 197 GLY A O 1
ATOM 1518 N N . GLU A 1 198 ? -20.627 6.216 29.718 1.00 82.62 198 GLU A N 1
ATOM 1519 C CA . GLU A 1 198 ? -20.514 7.298 28.737 1.00 82.62 198 GLU A CA 1
ATOM 1520 C C . GLU A 1 198 ? -20.347 6.728 27.325 1.00 82.62 198 GLU A C 1
ATOM 1522 O O . GLU A 1 198 ? -19.517 5.843 27.112 1.00 82.62 198 GLU A O 1
ATOM 1527 N N . GLU A 1 199 ? -21.094 7.269 26.362 1.00 86.56 199 GLU A N 1
ATOM 1528 C CA . GLU A 1 199 ? -21.014 6.896 24.951 1.00 86.56 199 GLU A CA 1
ATOM 1529 C C . GLU A 1 199 ? -20.852 8.155 24.091 1.00 86.56 199 GLU A C 1
ATOM 1531 O O . GLU A 1 199 ? -21.591 9.131 24.243 1.00 86.56 199 GLU A O 1
ATOM 1536 N N . SER A 1 200 ? -19.883 8.139 23.178 1.00 86.94 200 SER A N 1
ATOM 1537 C CA . SER A 1 200 ? -19.699 9.171 22.162 1.00 86.94 200 SER A CA 1
ATOM 1538 C C . SER A 1 200 ? -19.521 8.551 20.779 1.00 86.94 200 SER A C 1
ATOM 1540 O O . SER A 1 200 ? -19.022 7.435 20.627 1.00 86.94 200 SER A O 1
ATOM 1542 N N . SER A 1 201 ? -19.939 9.284 19.749 1.00 88.94 201 SER A N 1
ATOM 1543 C CA . SER A 1 201 ? -19.697 8.924 18.353 1.00 88.94 201 SER A CA 1
ATOM 1544 C C . SER A 1 201 ? -18.719 9.909 17.724 1.00 88.94 201 SER A C 1
ATOM 1546 O O . SER A 1 201 ? -18.947 11.118 17.768 1.00 88.94 201 SER A O 1
ATOM 1548 N N . GLU A 1 202 ? -17.662 9.397 17.107 1.00 90.25 202 GLU A N 1
ATOM 1549 C CA . GLU A 1 202 ? -16.639 10.167 16.401 1.00 90.25 202 GLU A CA 1
ATOM 1550 C C . GLU A 1 202 ? -16.595 9.706 14.936 1.00 90.25 202 GLU A C 1
ATOM 1552 O O . GLU A 1 202 ? -16.681 8.511 14.657 1.00 90.25 202 GLU A O 1
ATOM 1557 N N . VAL A 1 203 ? -16.467 10.640 13.993 1.00 90.81 203 VAL A N 1
ATOM 1558 C CA . VAL A 1 203 ? -16.271 10.324 12.569 1.00 90.81 203 VAL A CA 1
ATOM 1559 C C . VAL A 1 203 ? -14.837 10.677 12.199 1.00 90.81 203 VAL A C 1
ATOM 1561 O O . VAL A 1 203 ? -14.402 11.804 12.434 1.00 90.81 203 VAL A O 1
ATOM 1564 N N . GLU A 1 204 ? -14.103 9.725 11.631 1.00 90.31 204 GLU A N 1
ATOM 1565 C CA . GLU A 1 204 ? -12.712 9.904 11.212 1.00 90.31 204 GLU A CA 1
ATOM 1566 C C . GLU A 1 204 ? -12.501 9.393 9.785 1.00 90.31 204 GLU A C 1
ATOM 1568 O O . GLU A 1 204 ? -13.099 8.399 9.385 1.00 90.31 204 GLU A O 1
ATOM 1573 N N . SER A 1 205 ? -11.636 10.055 9.015 1.00 90.69 205 SER A N 1
ATOM 1574 C CA . SER A 1 205 ? -11.206 9.570 7.698 1.00 90.69 205 SER A CA 1
ATOM 1575 C C . SER A 1 205 ? -9.776 9.036 7.800 1.00 90.69 205 SER A C 1
ATOM 1577 O O . SER A 1 205 ? -8.885 9.740 8.281 1.00 90.69 205 SER A O 1
ATOM 1579 N N . VAL A 1 206 ? -9.535 7.817 7.321 1.00 92.12 206 VAL A N 1
ATOM 1580 C CA . VAL A 1 206 ? -8.211 7.172 7.293 1.00 92.12 206 VAL A CA 1
ATOM 1581 C C . VAL A 1 206 ? -7.855 6.738 5.874 1.00 92.12 206 VAL A C 1
ATOM 1583 O O . VAL A 1 206 ? -8.734 6.416 5.090 1.00 92.12 206 VAL A O 1
ATOM 1586 N N . TYR A 1 207 ? -6.567 6.690 5.530 1.00 91.88 207 TYR A N 1
ATOM 1587 C CA . TYR A 1 207 ? -6.116 6.279 4.186 1.00 91.88 207 TYR A CA 1
ATOM 1588 C C . TYR A 1 207 ? -5.738 4.796 4.079 1.00 91.88 207 TYR A C 1
ATOM 1590 O O . TYR A 1 207 ? -5.456 4.306 2.989 1.00 91.88 207 TYR A O 1
ATOM 1598 N N . SER A 1 208 ? -5.679 4.087 5.211 1.00 92.75 208 SER A N 1
ATOM 1599 C CA . SER A 1 208 ? -5.337 2.666 5.276 1.00 92.75 208 SER A CA 1
ATOM 1600 C C . SER A 1 208 ? -6.032 2.011 6.461 1.00 92.75 208 SER A C 1
ATOM 1602 O O . SER A 1 208 ? -5.994 2.532 7.578 1.00 92.75 208 SER A O 1
ATOM 1604 N N . LEU A 1 209 ? -6.605 0.828 6.236 1.00 93.88 209 LEU A N 1
ATOM 1605 C CA . LEU A 1 209 ? -7.087 -0.035 7.311 1.00 93.88 209 LEU A CA 1
ATOM 1606 C C . LEU A 1 209 ? -5.920 -0.808 7.918 1.00 93.88 209 LEU A C 1
ATOM 1608 O O . LEU A 1 209 ? -5.046 -1.299 7.203 1.00 93.88 209 LEU A O 1
ATOM 1612 N N . LYS A 1 210 ? -5.909 -0.938 9.242 1.00 93.44 210 LYS A N 1
ATOM 1613 C CA . LYS A 1 210 ? -4.873 -1.678 9.965 1.00 93.44 210 LYS A CA 1
ATOM 1614 C C . LYS A 1 210 ? -5.368 -3.084 10.264 1.00 93.44 210 LYS A C 1
ATOM 1616 O O . LYS A 1 210 ? -6.388 -3.260 10.914 1.00 93.44 210 LYS A O 1
ATOM 1621 N N . CYS A 1 211 ? -4.630 -4.087 9.812 1.00 93.25 211 CYS A N 1
ATOM 1622 C CA . CYS A 1 211 ? -4.827 -5.476 10.196 1.00 93.25 211 CYS A CA 1
ATOM 1623 C C . CYS A 1 211 ? -3.903 -5.787 11.379 1.00 93.25 211 CYS A C 1
ATOM 1625 O O . CYS A 1 211 ? -2.688 -5.948 11.207 1.00 93.25 211 CYS A O 1
ATOM 1627 N N . HIS A 1 212 ? -4.477 -5.873 12.581 1.00 92.31 212 HIS A N 1
ATOM 1628 C CA . HIS A 1 212 ? -3.748 -6.274 13.781 1.00 92.31 212 HIS A CA 1
ATOM 1629 C C . HIS A 1 212 ? -3.637 -7.797 13.841 1.00 92.31 212 HIS A C 1
ATOM 1631 O O . HIS A 1 212 ? -4.629 -8.514 13.752 1.00 92.31 212 HIS A O 1
ATOM 1637 N N . ILE A 1 213 ? -2.406 -8.293 13.969 1.00 89.62 213 ILE A N 1
ATOM 1638 C CA . ILE A 1 213 ? -2.120 -9.728 13.968 1.00 89.62 213 ILE A CA 1
ATOM 1639 C C . ILE A 1 213 ? -1.847 -10.166 15.402 1.00 89.62 213 ILE A C 1
ATOM 1641 O O . ILE A 1 213 ? -0.758 -9.950 15.933 1.00 89.62 213 ILE A O 1
ATOM 1645 N N . SER A 1 214 ? -2.841 -10.806 16.006 1.00 86.38 214 SER A N 1
ATOM 1646 C CA . SER A 1 214 ? -2.728 -11.447 17.318 1.00 86.38 214 SER A CA 1
ATOM 1647 C C . SER A 1 214 ? -2.483 -12.952 17.171 1.00 86.38 214 SER A C 1
ATOM 1649 O O . SER A 1 214 ? -2.495 -13.496 16.067 1.00 86.38 214 SER A O 1
ATOM 1651 N N . GLN A 1 215 ? -2.261 -13.655 18.286 1.00 83.69 215 GLN A N 1
ATOM 1652 C CA . GLN A 1 215 ? -2.054 -15.113 18.279 1.00 83.69 215 GLN A CA 1
ATOM 1653 C C . GLN A 1 215 ? -3.276 -15.899 17.772 1.00 83.69 215 GLN A C 1
ATOM 1655 O O . GLN A 1 215 ? -3.122 -17.024 17.304 1.00 83.69 215 GLN A O 1
ATOM 1660 N N . GLU A 1 216 ? -4.461 -15.300 17.847 1.00 86.06 216 GLU A N 1
ATOM 1661 C CA . GLU A 1 216 ? -5.740 -15.899 17.451 1.00 86.06 216 GLU A CA 1
ATOM 1662 C C . GLU A 1 216 ? -6.087 -15.648 15.977 1.00 86.06 216 GLU A C 1
ATOM 1664 O O . GLU A 1 216 ? -6.920 -16.350 15.419 1.00 86.06 216 GLU A O 1
ATOM 1669 N N . VAL A 1 217 ? -5.417 -14.691 15.326 1.00 88.19 217 VAL A N 1
ATOM 1670 C CA . VAL A 1 217 ? -5.732 -14.269 13.956 1.00 88.19 217 VAL A CA 1
ATOM 1671 C C . VAL A 1 217 ? -5.033 -15.185 12.954 1.00 88.19 217 VAL A C 1
ATOM 1673 O O . VAL A 1 217 ? -3.798 -15.256 12.916 1.00 88.19 217 VAL A O 1
ATOM 1676 N N . ASN A 1 218 ? -5.821 -15.861 12.117 1.00 89.50 218 ASN A N 1
ATOM 1677 C CA . ASN A 1 218 ? -5.323 -16.660 10.989 1.00 89.50 218 ASN A CA 1
ATOM 1678 C C . ASN A 1 218 ? -5.755 -16.091 9.639 1.00 89.50 218 ASN A C 1
ATOM 1680 O O . ASN A 1 218 ? -5.062 -16.286 8.642 1.00 89.50 218 ASN A O 1
ATOM 1684 N N . HIS A 1 219 ? -6.868 -15.359 9.611 1.00 91.81 219 HIS A N 1
ATOM 1685 C CA . HIS A 1 219 ? -7.424 -14.781 8.396 1.00 91.81 219 HIS A CA 1
ATOM 1686 C C . HIS A 1 219 ? -7.435 -13.253 8.467 1.00 91.81 219 HIS A C 1
ATOM 1688 O O . HIS A 1 219 ? -7.649 -12.658 9.524 1.00 91.81 219 HIS A O 1
ATOM 1694 N N . LEU A 1 220 ? -7.256 -12.602 7.316 1.00 91.81 220 LEU A N 1
ATOM 1695 C CA . LEU A 1 220 ? -7.277 -11.145 7.184 1.00 91.81 220 LEU A CA 1
ATOM 1696 C C . LEU A 1 220 ? -8.546 -10.528 7.791 1.00 91.81 220 LEU A C 1
ATOM 1698 O O . LEU A 1 220 ? -8.472 -9.519 8.485 1.00 91.81 220 LEU A O 1
ATOM 1702 N N . HIS A 1 221 ? -9.701 -11.150 7.562 1.00 91.12 221 HIS A N 1
ATOM 1703 C CA . HIS A 1 221 ? -10.986 -10.645 8.038 1.00 91.12 221 HIS A CA 1
ATOM 1704 C C . HIS A 1 221 ? -11.051 -10.529 9.573 1.00 91.12 221 HIS A C 1
ATOM 1706 O O . HIS A 1 221 ? -11.588 -9.559 10.106 1.00 91.12 221 HIS A O 1
ATOM 1712 N N . GLU A 1 222 ? -10.456 -11.477 10.300 1.00 91.69 222 GLU A N 1
ATOM 1713 C CA . GLU A 1 222 ? -10.339 -11.417 11.762 1.00 91.69 222 GLU A CA 1
ATOM 1714 C C . GLU A 1 222 ? -9.402 -10.278 12.175 1.00 91.69 222 GLU A C 1
ATOM 1716 O O . GLU A 1 222 ? -9.749 -9.460 13.025 1.00 91.69 222 GLU A O 1
ATOM 1721 N N . GLY A 1 223 ? -8.243 -10.165 11.520 1.00 92.25 223 GLY A N 1
ATOM 1722 C CA . GLY A 1 223 ? -7.269 -9.113 11.809 1.00 92.25 223 GLY A CA 1
ATOM 1723 C C . GLY A 1 223 ? -7.789 -7.698 11.537 1.00 92.25 223 GLY A C 1
ATOM 1724 O O . GLY A 1 223 ? -7.433 -6.769 12.262 1.00 92.25 223 GLY A O 1
ATOM 1725 N N . LEU A 1 224 ? -8.676 -7.527 10.552 1.00 93.00 224 LEU A N 1
ATOM 1726 C CA . LEU A 1 224 ? -9.399 -6.273 10.309 1.00 93.00 224 LEU A CA 1
ATOM 1727 C C . LEU A 1 224 ? -10.433 -5.985 11.404 1.00 93.00 224 LEU A C 1
ATOM 1729 O O . LEU A 1 224 ? -10.527 -4.848 11.858 1.00 93.00 224 LEU A O 1
ATOM 1733 N N . LYS A 1 225 ? -11.167 -6.999 11.885 1.00 91.88 225 LYS A N 1
ATOM 1734 C CA . LYS A 1 225 ? -12.087 -6.838 13.029 1.00 91.88 225 LYS A CA 1
ATOM 1735 C C . LYS A 1 225 ? -11.347 -6.396 14.289 1.00 91.88 225 LYS A C 1
ATOM 1737 O O . LYS A 1 225 ? -11.820 -5.493 14.972 1.00 91.88 225 LYS A O 1
ATOM 1742 N N . HIS A 1 226 ? -10.185 -6.984 14.571 1.00 91.56 226 HIS A N 1
ATOM 1743 C CA . HIS A 1 226 ? -9.303 -6.516 15.646 1.00 91.56 226 HIS A CA 1
ATOM 1744 C C . HIS A 1 226 ? -8.740 -5.118 15.354 1.00 91.56 226 HIS A C 1
ATOM 1746 O O . HIS A 1 226 ? -8.622 -4.316 16.266 1.00 91.56 226 HIS A O 1
ATOM 1752 N N . GLY A 1 227 ? -8.448 -4.812 14.089 1.00 89.25 227 GLY A N 1
ATOM 1753 C CA . GLY A 1 227 ? -8.067 -3.489 13.585 1.00 89.25 227 GLY A CA 1
ATOM 1754 C C . GLY A 1 227 ? -9.030 -2.359 13.931 1.00 89.25 227 GLY A C 1
ATOM 1755 O O . GLY A 1 227 ? -8.614 -1.252 14.261 1.00 89.25 227 GLY A O 1
ATOM 1756 N N . LEU A 1 228 ? -10.327 -2.648 13.836 1.00 91.50 228 LEU A N 1
ATOM 1757 C CA . LEU A 1 228 ? -11.409 -1.685 14.041 1.00 91.50 228 LEU A CA 1
ATOM 1758 C C . LEU A 1 228 ? -11.783 -1.495 15.517 1.00 91.50 228 LEU A C 1
ATOM 1760 O O . LEU A 1 228 ? -12.529 -0.567 15.840 1.00 91.50 228 LEU A O 1
ATOM 1764 N N . LYS A 1 229 ? -11.279 -2.357 16.405 1.00 91.88 229 LYS A N 1
ATOM 1765 C CA . LYS A 1 229 ? -11.463 -2.256 17.852 1.00 91.88 229 LYS A CA 1
ATOM 1766 C C . LYS A 1 229 ? -10.182 -1.731 18.488 1.00 91.88 229 LYS A C 1
ATOM 1768 O O . LYS A 1 229 ? -9.109 -2.287 18.285 1.00 91.88 229 LYS A O 1
ATOM 1773 N N . SER A 1 230 ? -10.287 -0.682 19.290 1.00 88.06 230 SER A N 1
ATOM 1774 C CA . SER A 1 230 ? -9.141 -0.136 20.017 1.00 88.06 230 SER A CA 1
ATOM 1775 C C . SER A 1 230 ? -9.523 0.252 21.435 1.00 88.06 230 SER A C 1
ATOM 1777 O O . SER A 1 230 ? -10.624 0.745 21.672 1.00 88.06 230 SER A O 1
ATOM 1779 N N . GLU A 1 231 ? -8.593 0.065 22.360 1.00 89.25 231 GLU A N 1
ATOM 1780 C CA . GLU A 1 231 ? -8.738 0.479 23.752 1.00 89.25 231 GLU A CA 1
ATOM 1781 C C . GLU A 1 231 ? -8.036 1.825 23.946 1.00 89.25 231 GLU A C 1
ATOM 1783 O O . GLU A 1 231 ? -6.921 2.033 23.460 1.00 89.25 231 GLU A O 1
ATOM 1788 N N . LEU A 1 232 ? -8.703 2.757 24.620 1.00 87.00 232 LEU A N 1
ATOM 1789 C CA . LEU A 1 232 ? -8.219 4.112 24.856 1.00 87.00 232 LEU A CA 1
ATOM 1790 C C . LEU A 1 232 ? -8.308 4.432 26.346 1.00 87.00 232 LEU A C 1
ATOM 1792 O O . LEU A 1 232 ? -9.374 4.333 26.946 1.00 87.00 232 LEU A O 1
ATOM 1796 N N . GLU A 1 233 ? -7.212 4.893 26.935 1.00 86.62 233 GLU A N 1
ATOM 1797 C CA . GLU A 1 233 ? -7.234 5.478 28.275 1.00 86.62 233 GLU A CA 1
ATOM 1798 C C . GLU A 1 233 ? -7.524 6.977 28.154 1.00 86.62 233 GLU A C 1
ATOM 1800 O O . GLU A 1 233 ? -6.709 7.746 27.639 1.00 86.62 233 GLU A O 1
ATOM 1805 N N . LYS A 1 234 ? -8.707 7.403 28.607 1.00 84.38 234 LYS A N 1
ATOM 1806 C CA . LYS A 1 234 ? -9.103 8.819 28.652 1.00 84.38 234 LYS A CA 1
ATOM 1807 C C . LYS A 1 234 ? -9.538 9.184 30.069 1.00 84.38 234 LYS A C 1
ATOM 1809 O O . LYS A 1 234 ? -10.022 8.345 30.824 1.00 84.38 234 LYS A O 1
ATOM 1814 N N . ASN A 1 235 ? -9.368 10.451 30.440 1.00 84.19 235 ASN A N 1
ATOM 1815 C CA . ASN A 1 235 ? -9.909 10.956 31.699 1.00 84.19 235 ASN A CA 1
ATOM 1816 C C . ASN A 1 235 ? -11.429 11.108 31.560 1.00 84.19 235 ASN A C 1
ATOM 1818 O O . ASN A 1 235 ? -11.879 11.891 30.723 1.00 84.19 235 ASN A O 1
ATOM 1822 N N . SER A 1 236 ? -12.200 10.351 32.343 1.00 80.12 236 SER A N 1
ATOM 1823 C CA . SER A 1 236 ? -13.661 10.446 32.346 1.00 80.12 236 SER A CA 1
ATOM 1824 C C . SER A 1 236 ? -14.077 11.690 33.141 1.00 80.12 236 SER A C 1
ATOM 1826 O O . SER A 1 236 ? -13.761 11.781 34.334 1.00 80.12 236 SER A O 1
ATOM 1828 N N . PRO A 1 237 ? -14.808 12.641 32.530 1.00 79.69 237 PRO A N 1
ATOM 1829 C CA . PRO A 1 237 ? -15.346 13.796 33.244 1.00 79.69 237 PRO A CA 1
ATOM 1830 C C . PRO A 1 237 ? -16.293 13.392 34.381 1.00 79.69 237 PRO A C 1
ATOM 1832 O O . PRO A 1 237 ? -16.339 14.070 35.404 1.00 79.69 237 PRO A O 1
ATOM 1835 N N . SER A 1 238 ? -17.021 12.281 34.222 1.00 80.50 238 SER A N 1
ATOM 1836 C CA . SER A 1 238 ? -17.983 11.789 35.213 1.00 80.50 238 SER A CA 1
ATOM 1837 C C . SER A 1 238 ? -17.324 11.092 36.405 1.00 80.50 238 SER A C 1
ATOM 1839 O O . SER A 1 238 ? -17.815 11.221 37.524 1.00 80.50 238 SER A O 1
ATOM 1841 N N . LEU A 1 239 ? -16.218 10.369 36.196 1.00 77.69 239 LEU A N 1
ATOM 1842 C CA . LEU A 1 239 ? -15.500 9.660 37.265 1.00 77.69 239 LEU A CA 1
ATOM 1843 C C . LEU A 1 239 ? -14.348 10.478 37.869 1.00 77.69 239 LEU A C 1
ATOM 1845 O O . LEU A 1 239 ? -13.824 10.105 38.918 1.00 77.69 239 LEU A O 1
ATOM 1849 N N . GLY A 1 240 ? -13.922 11.559 37.207 1.00 81.12 240 GLY A N 1
ATOM 1850 C CA . GLY A 1 240 ? -12.797 12.394 37.637 1.00 81.12 240 GLY A CA 1
ATOM 1851 C C . GLY A 1 240 ? -11.449 11.660 37.658 1.00 81.12 240 GLY A C 1
ATOM 1852 O O . GLY A 1 240 ? -10.530 12.085 38.358 1.00 81.12 240 GLY A O 1
ATOM 1853 N N . ARG A 1 241 ? -11.337 10.540 36.933 1.00 87.25 241 ARG A N 1
ATOM 1854 C CA . ARG A 1 241 ? -10.139 9.693 36.840 1.00 87.25 241 ARG A CA 1
ATOM 1855 C C . ARG A 1 241 ? -9.976 9.135 35.427 1.00 87.25 241 ARG A C 1
ATOM 1857 O O . ARG A 1 241 ? -10.947 9.038 34.673 1.00 87.25 241 ARG A O 1
ATOM 1864 N N . SER A 1 242 ? -8.764 8.687 35.103 1.00 86.88 242 SER A N 1
ATOM 1865 C CA . SER A 1 242 ? -8.516 7.889 33.899 1.00 86.88 242 SER A CA 1
ATOM 1866 C C . SER A 1 242 ? -9.319 6.591 33.943 1.00 86.88 242 SER A C 1
ATOM 1868 O O . SER A 1 242 ? -9.251 5.848 34.924 1.00 86.88 242 SER A O 1
ATOM 1870 N N . ALA A 1 243 ? -10.082 6.343 32.884 1.00 86.62 243 ALA A N 1
ATOM 1871 C CA . ALA A 1 243 ? -10.877 5.143 32.683 1.00 86.62 243 ALA A CA 1
ATOM 1872 C C . ALA A 1 243 ? -10.580 4.546 31.300 1.00 86.62 243 ALA A C 1
ATOM 1874 O O . ALA A 1 243 ? -10.082 5.232 30.400 1.00 86.62 243 ALA A O 1
ATOM 1875 N N . LEU A 1 244 ? -10.883 3.259 31.151 1.00 87.88 244 LEU A N 1
ATOM 1876 C CA . LEU A 1 244 ? -10.740 2.538 29.892 1.00 87.88 244 LEU A CA 1
ATOM 1877 C C . LEU A 1 244 ? -11.995 2.735 29.036 1.00 87.88 244 LEU A C 1
ATOM 1879 O O . LEU A 1 244 ? -13.106 2.374 29.429 1.00 87.88 244 LEU A O 1
ATOM 1883 N N . PHE A 1 245 ? -11.796 3.299 27.851 1.00 88.81 245 PHE A N 1
ATOM 1884 C CA . PHE A 1 245 ? -12.808 3.466 26.821 1.00 88.81 245 PHE A CA 1
ATOM 1885 C C . PHE A 1 245 ? -12.551 2.466 25.698 1.00 88.81 245 PHE A C 1
ATOM 1887 O O . PHE A 1 245 ? -11.443 2.374 25.167 1.00 88.81 245 PHE A O 1
ATOM 1894 N N . LEU A 1 246 ? -13.590 1.740 25.304 1.00 90.88 246 LEU A N 1
ATOM 1895 C CA . LEU A 1 246 ? -13.563 0.873 24.137 1.00 90.88 246 LEU A CA 1
ATOM 1896 C C . LEU A 1 246 ? -14.084 1.645 22.930 1.00 90.88 246 LEU A C 1
ATOM 1898 O O . LEU A 1 246 ? -15.204 2.154 22.941 1.00 90.88 246 LEU A O 1
ATOM 1902 N N . LYS A 1 247 ? -13.262 1.732 21.887 1.00 92.19 247 LYS A N 1
ATOM 1903 C CA . LYS A 1 247 ? -13.613 2.318 20.595 1.00 92.19 247 LYS A CA 1
ATOM 1904 C C . LYS A 1 247 ? -13.867 1.191 19.599 1.00 92.19 247 LYS A C 1
ATOM 1906 O O . LYS A 1 247 ? -12.951 0.440 19.269 1.00 92.19 247 LYS A O 1
ATOM 1911 N N . GLU A 1 248 ? -15.096 1.098 19.105 1.00 92.75 248 GLU A N 1
ATOM 1912 C CA . GLU A 1 248 ? -15.484 0.197 18.021 1.00 92.75 248 GLU A CA 1
ATOM 1913 C C . GLU A 1 248 ? -15.799 1.001 16.760 1.00 92.75 248 GLU A C 1
ATOM 1915 O O . GLU A 1 248 ? -16.695 1.845 16.748 1.00 92.75 248 GLU A O 1
ATOM 1920 N N . SER A 1 249 ? -15.063 0.726 15.688 1.00 93.69 249 SER A N 1
ATOM 1921 C CA . SER A 1 249 ? -15.151 1.465 14.429 1.00 93.69 249 SER A CA 1
ATOM 1922 C C . SER A 1 249 ? -15.897 0.653 13.370 1.00 93.69 249 SER A C 1
ATOM 1924 O O . SER A 1 249 ? -15.724 -0.562 13.256 1.00 93.69 249 SER A O 1
ATOM 1926 N N . ARG A 1 250 ? -16.730 1.318 12.571 1.00 93.38 250 ARG A N 1
ATOM 1927 C CA . ARG A 1 250 ? -17.445 0.745 11.423 1.00 93.38 250 ARG A CA 1
ATOM 1928 C C . ARG A 1 250 ? -17.178 1.581 10.184 1.00 93.38 250 ARG A C 1
ATOM 1930 O O . ARG A 1 250 ? -17.080 2.802 10.273 1.00 93.38 250 ARG A O 1
ATOM 1937 N N . ILE A 1 251 ? -17.081 0.931 9.031 1.00 93.31 251 ILE A N 1
ATOM 1938 C CA . ILE A 1 251 ? -16.804 1.622 7.770 1.00 93.31 251 ILE A CA 1
ATOM 1939 C C . ILE A 1 251 ? -18.091 2.264 7.250 1.00 93.31 251 ILE A C 1
ATOM 1941 O O . ILE A 1 251 ? -19.078 1.568 7.034 1.00 93.31 251 ILE A O 1
ATOM 1945 N N . ASN A 1 252 ? -18.088 3.577 7.052 1.00 90.75 252 ASN A N 1
ATOM 1946 C CA . ASN A 1 252 ? -19.242 4.344 6.585 1.00 90.75 252 ASN A CA 1
ATOM 1947 C C . ASN A 1 252 ? -19.098 4.833 5.139 1.00 90.75 252 ASN A C 1
ATOM 1949 O O . ASN A 1 252 ? -20.097 4.978 4.440 1.00 90.75 252 ASN A O 1
ATOM 1953 N N . GLY A 1 253 ? -17.863 5.058 4.688 1.00 88.19 253 GLY A N 1
ATOM 1954 C CA . GLY A 1 253 ? -17.539 5.455 3.319 1.00 88.19 253 GLY A CA 1
ATOM 1955 C C . GLY A 1 253 ? -16.420 4.588 2.762 1.00 88.19 253 GLY A C 1
ATOM 1956 O O . GLY A 1 253 ? -15.442 4.308 3.459 1.00 88.19 253 GLY A O 1
ATOM 1957 N N . LEU A 1 254 ? -16.593 4.141 1.519 1.00 88.69 254 LEU A N 1
ATOM 1958 C CA . LEU A 1 254 ? -15.672 3.242 0.836 1.00 88.69 254 LEU A CA 1
ATOM 1959 C C . LEU A 1 254 ? -14.816 3.992 -0.188 1.00 88.69 254 LEU A C 1
ATOM 1961 O O . LEU A 1 254 ? -15.376 4.744 -0.986 1.00 88.69 254 LEU A O 1
ATOM 1965 N N . PRO A 1 255 ? -13.489 3.772 -0.199 1.00 90.50 255 PRO A N 1
ATOM 1966 C CA . PRO A 1 255 ? -12.612 4.344 -1.207 1.00 90.50 255 PRO A CA 1
ATOM 1967 C C . PRO A 1 255 ? -12.731 3.585 -2.528 1.00 90.50 255 PRO A C 1
ATOM 1969 O O . PRO A 1 255 ? -13.111 2.410 -2.556 1.00 90.50 255 PRO A O 1
ATOM 1972 N N . SER A 1 256 ? -12.289 4.222 -3.613 1.00 89.00 256 SER A N 1
ATOM 1973 C CA . SER A 1 256 ? -12.075 3.512 -4.881 1.00 89.00 256 SER A CA 1
ATOM 1974 C C . SER A 1 256 ? -11.009 2.426 -4.714 1.00 89.00 256 SER A C 1
ATOM 1976 O O . SER A 1 256 ? -11.201 1.294 -5.126 1.00 89.00 256 SER A O 1
ATOM 1978 N N . TYR A 1 257 ? -9.915 2.730 -4.023 1.00 91.88 257 TYR A N 1
ATOM 1979 C CA . TYR A 1 257 ? -8.829 1.806 -3.731 1.00 91.88 257 TYR A CA 1
ATOM 1980 C C . TYR A 1 257 ? -8.697 1.596 -2.230 1.00 91.88 257 TYR A C 1
ATOM 1982 O O . TYR A 1 257 ? -8.359 2.507 -1.472 1.00 91.88 257 TYR A O 1
ATOM 1990 N N . LEU A 1 258 ? -8.926 0.364 -1.788 1.00 93.50 258 LEU A N 1
ATOM 1991 C CA . LEU A 1 258 ? -8.764 -0.008 -0.394 1.00 93.50 258 LEU A CA 1
ATOM 1992 C C . LEU A 1 258 ? -7.312 -0.402 -0.132 1.00 93.50 258 LEU A C 1
ATOM 1994 O O . LEU A 1 258 ? -6.777 -1.298 -0.783 1.00 93.50 258 LEU A O 1
ATOM 1998 N N . THR A 1 259 ? -6.682 0.230 0.858 1.00 94.88 259 THR A N 1
ATOM 1999 C CA . THR A 1 259 ? -5.340 -0.165 1.300 1.00 94.88 259 THR A CA 1
ATOM 2000 C C . THR A 1 259 ? -5.393 -0.776 2.692 1.00 94.88 259 THR A C 1
ATOM 2002 O O . THR A 1 259 ? -6.030 -0.253 3.612 1.00 94.88 259 THR A O 1
ATOM 2005 N N . ILE A 1 260 ? -4.731 -1.919 2.846 1.00 95.44 260 ILE A N 1
ATOM 2006 C CA . ILE A 1 260 ? -4.680 -2.662 4.103 1.00 95.44 260 ILE A CA 1
ATOM 2007 C C . ILE A 1 260 ? -3.226 -2.807 4.520 1.00 95.44 260 ILE A C 1
ATOM 2009 O O . ILE A 1 260 ? -2.418 -3.363 3.783 1.00 95.44 260 ILE A O 1
ATOM 2013 N N . GLN A 1 261 ? -2.904 -2.348 5.723 1.00 95.00 261 GLN A N 1
ATOM 2014 C CA . GLN A 1 261 ? -1.593 -2.462 6.344 1.00 95.00 261 GLN A CA 1
ATOM 2015 C C . GLN A 1 261 ? -1.599 -3.619 7.345 1.00 95.00 261 GLN A C 1
ATOM 2017 O O . GLN A 1 261 ? -2.313 -3.584 8.347 1.00 95.00 261 GLN A O 1
ATOM 2022 N N . PHE A 1 262 ? -0.750 -4.619 7.133 1.00 93.31 262 PHE A N 1
ATOM 2023 C CA . PHE A 1 262 ? -0.479 -5.638 8.141 1.00 93.31 262 PHE A CA 1
ATOM 2024 C C . PHE A 1 262 ? 0.497 -5.088 9.181 1.00 93.31 262 PHE A C 1
ATOM 2026 O O . PHE A 1 262 ? 1.674 -4.855 8.892 1.00 93.31 262 PHE A O 1
ATOM 2033 N N . VAL A 1 263 ? 0.030 -4.927 10.419 1.00 91.88 263 VAL A N 1
ATOM 2034 C CA . VAL A 1 263 ? 0.843 -4.403 11.525 1.00 91.88 263 VAL A CA 1
ATOM 2035 C C . VAL A 1 263 ? 1.733 -5.522 12.077 1.00 91.88 263 VAL A C 1
ATOM 2037 O O . VAL A 1 263 ? 1.477 -6.096 13.132 1.00 91.88 263 VAL A O 1
ATOM 2040 N N . ARG A 1 264 ? 2.766 -5.888 11.310 1.00 89.25 264 ARG A N 1
ATOM 2041 C CA . ARG A 1 264 ? 3.711 -6.969 11.649 1.00 89.25 264 ARG A CA 1
ATOM 2042 C C . ARG A 1 264 ? 4.888 -6.510 12.488 1.00 89.25 264 ARG A C 1
ATOM 2044 O O . ARG A 1 264 ? 5.528 -7.346 13.117 1.00 89.25 264 ARG A O 1
ATOM 2051 N N . PHE A 1 265 ? 5.217 -5.228 12.459 1.00 88.44 265 PHE A N 1
ATOM 2052 C CA . PHE A 1 265 ? 6.360 -4.699 13.183 1.00 88.44 265 PHE A CA 1
ATOM 2053 C C . PHE A 1 265 ? 5.900 -4.104 14.504 1.00 88.44 265 PHE A C 1
ATOM 2055 O O . PHE A 1 265 ? 5.008 -3.261 14.530 1.00 88.44 265 PHE A O 1
ATOM 2062 N N . PHE A 1 266 ? 6.513 -4.544 15.597 1.00 86.81 266 PHE A N 1
ATOM 2063 C CA . PHE A 1 266 ? 6.216 -4.027 16.926 1.00 86.81 266 PHE A CA 1
ATOM 2064 C C . PHE A 1 266 ? 7.489 -3.946 17.761 1.00 86.81 266 PHE A C 1
ATOM 2066 O O . PHE A 1 266 ? 8.454 -4.680 17.542 1.00 86.81 266 PHE A O 1
ATOM 2073 N N . TRP A 1 267 ? 7.496 -3.037 18.728 1.00 86.19 267 TRP A N 1
ATOM 2074 C CA . TRP A 1 267 ? 8.597 -2.920 19.671 1.00 86.19 267 TRP A CA 1
ATOM 2075 C C . TRP A 1 267 ? 8.414 -3.911 20.817 1.00 86.19 267 TRP A C 1
ATOM 2077 O O . TRP A 1 267 ? 7.429 -3.840 21.558 1.00 86.19 267 TRP A O 1
ATOM 2087 N N . LYS A 1 268 ? 9.369 -4.828 20.991 1.00 87.25 268 LYS A N 1
ATOM 2088 C CA . LYS A 1 268 ? 9.358 -5.766 22.111 1.00 87.25 268 LYS A CA 1
ATOM 2089 C C . LYS A 1 268 ? 10.085 -5.141 23.298 1.00 87.25 268 LYS A C 1
ATOM 2091 O O . LYS A 1 268 ? 11.310 -5.025 23.295 1.00 87.25 268 LYS A O 1
ATOM 2096 N N . ARG A 1 269 ? 9.318 -4.744 24.320 1.00 88.00 269 ARG A N 1
ATOM 2097 C CA . ARG A 1 269 ? 9.844 -4.076 25.523 1.00 88.00 269 ARG A CA 1
ATOM 2098 C C . ARG A 1 269 ? 10.807 -4.954 26.323 1.00 88.00 269 ARG A C 1
ATOM 2100 O O . ARG A 1 269 ? 11.758 -4.418 26.872 1.00 88.00 269 ARG A O 1
ATOM 2107 N N . GLU A 1 270 ? 10.620 -6.278 26.357 1.00 88.69 270 GLU A N 1
ATOM 2108 C CA . GLU A 1 270 ? 11.525 -7.147 27.130 1.00 88.69 270 GLU A CA 1
ATOM 2109 C C . GLU A 1 270 ? 12.938 -7.218 26.536 1.00 88.69 270 GLU A C 1
ATOM 2111 O O . GLU A 1 270 ? 13.908 -7.359 27.272 1.00 88.69 270 GLU A O 1
ATOM 2116 N N . SER A 1 271 ? 13.061 -7.132 25.209 1.00 84.56 271 SER A N 1
ATOM 2117 C CA . SER A 1 271 ? 14.344 -7.234 24.504 1.00 84.56 271 SER A CA 1
ATOM 2118 C C . SER A 1 271 ? 14.864 -5.896 23.980 1.00 84.56 271 SER A C 1
ATOM 2120 O O . SER A 1 271 ? 15.921 -5.882 23.358 1.00 84.56 271 SER A O 1
ATOM 2122 N N . ASN A 1 272 ? 14.128 -4.795 24.187 1.00 85.94 272 ASN A N 1
ATOM 2123 C CA . ASN A 1 272 ? 14.410 -3.471 23.616 1.00 85.94 272 ASN A CA 1
ATOM 2124 C C . ASN A 1 272 ? 14.818 -3.535 22.135 1.00 85.94 272 ASN A C 1
ATOM 2126 O O . ASN A 1 272 ? 15.807 -2.938 21.714 1.00 85.94 272 ASN A O 1
ATOM 2130 N N . GLN A 1 273 ? 14.054 -4.296 21.352 1.00 85.69 273 GLN A N 1
ATOM 2131 C CA . GLN A 1 273 ? 14.320 -4.497 19.933 1.00 85.69 273 GLN A CA 1
ATOM 2132 C C . GLN A 1 273 ? 13.014 -4.488 19.138 1.00 85.69 273 GLN A C 1
ATOM 2134 O O . GLN A 1 273 ? 11.976 -4.966 19.613 1.00 85.69 273 GLN A O 1
ATOM 2139 N N . LYS A 1 274 ? 13.073 -3.979 17.904 1.00 85.69 274 LYS A N 1
ATOM 2140 C CA . LYS A 1 274 ? 11.987 -4.088 16.928 1.00 85.69 274 LYS A CA 1
ATOM 2141 C C . LYS A 1 274 ? 11.878 -5.549 16.473 1.00 85.69 274 LYS A C 1
ATOM 2143 O O . LYS A 1 274 ? 12.849 -6.155 16.027 1.00 85.69 274 LYS A O 1
ATOM 2148 N N . ALA A 1 275 ? 10.691 -6.127 16.605 1.00 86.56 275 ALA A N 1
ATOM 2149 C CA . ALA A 1 275 ? 10.398 -7.505 16.237 1.00 86.56 275 ALA A CA 1
ATOM 2150 C C . ALA A 1 275 ? 9.398 -7.554 15.078 1.00 86.56 275 ALA A C 1
ATOM 2152 O O . ALA A 1 275 ? 8.564 -6.661 14.911 1.00 86.56 275 ALA A O 1
ATOM 2153 N N . LYS A 1 276 ? 9.479 -8.623 14.280 1.00 88.25 276 LYS A N 1
ATOM 2154 C CA . LYS A 1 276 ? 8.578 -8.894 13.156 1.00 88.25 276 LYS A CA 1
ATOM 2155 C C . LYS A 1 276 ? 7.710 -10.118 13.451 1.00 88.25 276 LYS A C 1
ATOM 2157 O O . LYS A 1 276 ? 8.222 -11.191 13.768 1.00 88.25 276 LYS A O 1
ATOM 2162 N N . ILE A 1 277 ? 6.398 -9.979 13.281 1.00 87.81 277 ILE A N 1
ATOM 2163 C CA . ILE A 1 277 ? 5.430 -11.076 13.356 1.00 87.81 277 ILE A CA 1
ATOM 2164 C C . ILE A 1 277 ? 5.495 -11.881 12.054 1.00 87.81 277 ILE A C 1
ATOM 2166 O O . ILE A 1 277 ? 5.039 -11.439 10.994 1.00 87.81 277 ILE A O 1
ATOM 2170 N N . LEU A 1 278 ? 6.053 -13.088 12.149 1.00 85.56 278 LEU A N 1
ATOM 2171 C CA . LEU A 1 278 ? 6.209 -14.029 11.031 1.00 85.56 278 LEU A CA 1
ATOM 2172 C C . LEU A 1 278 ? 5.024 -14.995 10.872 1.00 85.56 278 LEU A C 1
ATOM 2174 O O . LEU A 1 278 ? 5.061 -15.862 10.003 1.00 85.56 278 LEU A O 1
ATOM 2178 N N . ARG A 1 279 ? 3.976 -14.853 11.694 1.00 86.44 279 ARG A N 1
ATOM 2179 C CA . ARG A 1 279 ? 2.777 -15.699 11.641 1.00 86.44 279 ARG A CA 1
ATOM 2180 C C . ARG A 1 279 ? 2.113 -15.625 10.260 1.00 86.44 279 ARG A C 1
ATOM 2182 O O . ARG A 1 279 ? 2.024 -14.540 9.675 1.00 86.44 279 ARG A O 1
ATOM 2189 N N . LYS A 1 280 ? 1.632 -16.771 9.774 1.00 89.19 280 LYS A N 1
ATOM 2190 C CA . LYS A 1 280 ? 0.792 -16.853 8.578 1.00 89.19 280 LYS A CA 1
ATOM 2191 C C . LYS A 1 280 ? -0.527 -16.119 8.817 1.00 89.19 280 LYS A C 1
ATOM 2193 O O . LYS A 1 280 ? -1.175 -16.361 9.830 1.00 89.19 280 LYS A O 1
ATOM 2198 N N . VAL A 1 281 ? -0.901 -15.242 7.891 1.00 90.25 281 VAL A N 1
ATOM 2199 C CA . VAL A 1 281 ? -2.240 -14.650 7.833 1.00 90.25 281 VAL A CA 1
ATOM 2200 C C . VAL A 1 281 ? -2.726 -14.766 6.399 1.00 90.25 281 VAL A C 1
ATOM 2202 O O . VAL A 1 281 ? -2.140 -14.164 5.499 1.00 90.25 281 VAL A O 1
ATOM 2205 N N . ASP A 1 282 ? -3.757 -15.576 6.197 1.00 90.81 282 ASP A N 1
ATOM 2206 C CA . ASP A 1 282 ? -4.361 -15.796 4.889 1.00 90.81 282 ASP A CA 1
ATOM 2207 C C . ASP A 1 282 ? -5.195 -14.585 4.477 1.00 90.81 282 ASP A C 1
ATOM 2209 O O . ASP A 1 282 ? -5.930 -14.009 5.285 1.00 90.81 282 ASP A O 1
ATOM 2213 N N . TYR A 1 283 ? -5.102 -14.214 3.206 1.00 92.00 283 TYR A N 1
ATOM 2214 C CA . TYR A 1 283 ? -5.916 -13.171 2.601 1.00 92.00 283 TYR A CA 1
ATOM 2215 C C . TYR A 1 283 ? -6.473 -13.674 1.265 1.00 92.00 283 TYR A C 1
ATOM 2217 O O . TYR A 1 283 ? -5.773 -14.395 0.548 1.00 92.00 283 TYR A O 1
ATOM 2225 N N . PRO A 1 284 ? -7.734 -13.352 0.941 1.00 91.50 284 PRO A N 1
ATOM 2226 C CA . PRO A 1 284 ? -8.331 -13.750 -0.322 1.00 91.50 284 PRO A CA 1
ATOM 2227 C C . PRO A 1 284 ? -7.896 -12.809 -1.454 1.00 91.50 284 PRO A C 1
ATOM 2229 O O . PRO A 1 284 ? -7.434 -11.693 -1.209 1.00 91.50 284 PRO A O 1
ATOM 2232 N N . LEU A 1 285 ? -8.061 -13.265 -2.695 1.00 90.44 285 LEU A N 1
ATOM 2233 C CA . LEU A 1 285 ? -7.874 -12.434 -3.890 1.00 90.44 285 LEU A CA 1
ATOM 2234 C C . LEU A 1 285 ? -9.052 -11.479 -4.099 1.00 90.44 285 LEU A C 1
ATOM 2236 O O . LEU A 1 285 ? -8.845 -10.350 -4.523 1.00 90.44 285 LEU A O 1
ATOM 2240 N N . GLU A 1 286 ? -10.257 -11.930 -3.752 1.00 91.56 286 GLU A N 1
ATOM 2241 C CA . GLU A 1 286 ? -11.480 -11.131 -3.710 1.00 91.56 286 GLU A CA 1
ATOM 2242 C C . GLU A 1 286 ? -11.886 -10.943 -2.239 1.00 91.56 286 GLU A C 1
ATOM 2244 O O . GLU A 1 286 ? -12.067 -11.914 -1.498 1.00 91.56 286 GLU A O 1
ATOM 2249 N N . LEU A 1 287 ? -11.988 -9.698 -1.785 1.00 91.50 287 LEU A N 1
ATOM 2250 C CA . LEU A 1 287 ? -12.306 -9.334 -0.410 1.00 91.50 287 LEU A CA 1
ATOM 2251 C C . LEU A 1 287 ? -13.702 -8.712 -0.326 1.00 91.50 287 LEU A C 1
ATOM 2253 O O . LEU A 1 287 ? -13.942 -7.632 -0.862 1.00 91.50 287 LEU A O 1
ATOM 2257 N N . ASP A 1 288 ? -14.590 -9.344 0.441 1.00 91.19 288 ASP A N 1
ATOM 2258 C CA . ASP A 1 288 ? -15.862 -8.745 0.852 1.00 91.19 288 ASP A CA 1
ATOM 2259 C C . ASP A 1 288 ? -15.707 -8.051 2.219 1.00 91.19 288 ASP A C 1
ATOM 2261 O O . ASP A 1 288 ? -15.326 -8.670 3.219 1.00 91.19 288 ASP A O 1
ATOM 2265 N N . ILE A 1 289 ? -16.005 -6.750 2.264 1.00 90.19 289 ILE A N 1
ATOM 2266 C CA . ILE A 1 289 ? -15.918 -5.917 3.475 1.00 90.19 289 ILE A CA 1
ATOM 2267 C C . ILE A 1 289 ? -17.278 -5.595 4.112 1.00 90.19 289 ILE A C 1
ATOM 2269 O O . ILE A 1 289 ? -17.331 -4.881 5.111 1.00 90.19 289 ILE A O 1
ATOM 2273 N N . TYR A 1 290 ? -18.379 -6.130 3.585 1.00 89.00 290 TYR A N 1
ATOM 2274 C CA . TYR A 1 290 ? -19.748 -5.820 4.021 1.00 89.00 290 TYR A CA 1
ATOM 2275 C C . TYR A 1 290 ? -20.005 -5.971 5.511 1.00 89.00 290 TYR A C 1
ATOM 2277 O O . TYR A 1 290 ? -20.687 -5.145 6.114 1.00 89.00 290 TYR A O 1
ATOM 2285 N N . ASP A 1 291 ? -19.432 -7.007 6.119 1.00 88.81 291 ASP A N 1
ATOM 2286 C CA . ASP A 1 291 ? -19.613 -7.281 7.545 1.00 88.81 291 ASP A CA 1
ATOM 2287 C C . ASP A 1 291 ? -18.927 -6.235 8.443 1.00 88.81 291 ASP A C 1
ATOM 2289 O O . ASP A 1 291 ? -19.215 -6.143 9.641 1.00 88.81 291 ASP A O 1
ATOM 2293 N N . LEU A 1 292 ? -18.003 -5.451 7.879 1.00 88.88 292 LEU A N 1
ATOM 2294 C CA . LEU A 1 292 ? -17.258 -4.392 8.561 1.00 88.88 292 LEU A CA 1
ATOM 2295 C C . LEU A 1 292 ? -17.907 -3.007 8.376 1.00 88.88 292 LEU A C 1
ATOM 2297 O O . LEU A 1 292 ? -17.545 -2.057 9.075 1.00 88.88 292 LEU A O 1
ATOM 2301 N N . CYS A 1 293 ? -18.876 -2.891 7.466 1.00 90.44 293 CYS A N 1
ATOM 2302 C CA . CYS A 1 293 ? -19.585 -1.651 7.165 1.00 90.44 293 CY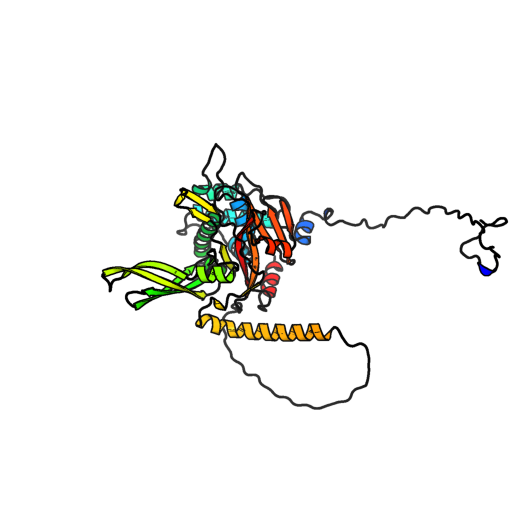S A CA 1
ATOM 2303 C C . CYS A 1 293 ? -20.632 -1.283 8.235 1.00 90.44 293 CYS A C 1
ATOM 2305 O O . CYS A 1 293 ? -21.111 -2.134 8.990 1.00 90.44 293 CYS A O 1
ATOM 2307 N N . SER A 1 294 ? -20.990 0.004 8.297 1.00 89.50 294 SER A N 1
ATOM 2308 C CA . SER A 1 294 ? -22.122 0.524 9.070 1.00 89.50 294 SER A CA 1
ATOM 2309 C C . SER A 1 294 ? -23.447 0.047 8.470 1.00 89.50 294 SER A C 1
ATOM 2311 O O . SER A 1 294 ? -23.529 -0.245 7.276 1.00 89.50 294 SER A O 1
ATOM 2313 N N . ASP A 1 295 ? -24.509 -0.017 9.274 1.00 87.69 295 ASP A N 1
ATOM 2314 C CA . ASP A 1 295 ? -25.820 -0.456 8.777 1.00 87.69 295 ASP A CA 1
ATOM 2315 C C . ASP A 1 295 ? -26.380 0.484 7.696 1.00 87.69 295 ASP A C 1
ATOM 2317 O O . ASP A 1 295 ? -27.018 0.023 6.750 1.00 87.69 295 ASP A O 1
ATOM 2321 N N . GLU A 1 296 ? -26.072 1.782 7.777 1.00 86.44 296 GLU A N 1
ATOM 2322 C CA . GLU A 1 296 ? -26.423 2.772 6.752 1.00 86.44 296 GLU A CA 1
ATOM 2323 C C . GLU A 1 296 ? -25.750 2.471 5.410 1.00 86.44 296 GLU A C 1
ATOM 2325 O O . GLU A 1 296 ? -26.400 2.484 4.361 1.00 86.44 296 GLU A O 1
ATOM 2330 N N . LEU A 1 297 ? -24.450 2.162 5.429 1.00 85.50 297 LEU A N 1
ATOM 2331 C CA . LEU A 1 297 ? -23.718 1.813 4.220 1.00 85.50 297 LEU A CA 1
ATOM 2332 C C . LEU A 1 297 ? -24.189 0.460 3.671 1.00 85.50 297 LEU A C 1
ATOM 2334 O O . LEU A 1 297 ? -24.392 0.330 2.468 1.00 85.50 297 LEU A O 1
ATOM 2338 N N . ARG A 1 298 ? -24.446 -0.530 4.532 1.00 87.12 298 ARG A N 1
ATOM 2339 C CA . ARG A 1 298 ? -24.949 -1.851 4.113 1.00 87.12 298 ARG A CA 1
ATOM 2340 C C . ARG A 1 298 ? -26.269 -1.751 3.351 1.00 87.12 298 ARG A C 1
ATOM 2342 O O . ARG A 1 298 ? -26.411 -2.405 2.323 1.00 87.12 298 ARG A O 1
ATOM 2349 N N . GLN A 1 299 ? -27.186 -0.880 3.780 1.00 86.00 299 GLN A N 1
ATOM 2350 C CA . GLN A 1 299 ? -28.437 -0.630 3.052 1.00 86.00 299 GLN A CA 1
ATOM 2351 C C . GLN A 1 299 ? -28.201 -0.050 1.650 1.00 86.00 299 GLN A C 1
ATOM 2353 O O . GLN A 1 299 ? -28.909 -0.420 0.713 1.00 86.00 299 GLN A O 1
ATOM 2358 N N . LYS A 1 300 ? -27.194 0.817 1.482 1.00 84.44 300 LYS A N 1
ATOM 2359 C CA . LYS A 1 300 ? -26.807 1.351 0.165 1.00 84.44 300 LYS A CA 1
ATOM 2360 C C . LYS A 1 300 ? -26.174 0.278 -0.724 1.00 84.44 300 LYS A C 1
ATOM 2362 O O . LYS A 1 300 ? -26.491 0.213 -1.907 1.00 84.44 300 LYS A O 1
ATOM 2367 N N . LEU A 1 301 ? -25.330 -0.583 -0.153 1.00 84.00 301 LEU A N 1
ATOM 2368 C CA . LEU A 1 301 ? -24.649 -1.667 -0.873 1.00 84.00 301 LEU A CA 1
ATOM 2369 C C . LEU A 1 301 ? -25.596 -2.817 -1.260 1.00 84.00 301 LEU A C 1
ATOM 2371 O O . LEU A 1 301 ? -25.350 -3.516 -2.242 1.00 84.00 301 LEU A O 1
ATOM 2375 N N . ASP A 1 302 ? -26.685 -3.027 -0.516 1.00 80.56 302 ASP A N 1
ATOM 2376 C CA . ASP A 1 302 ? -27.632 -4.124 -0.751 1.00 80.56 302 ASP A CA 1
ATOM 2377 C C . ASP A 1 302 ? -28.307 -4.069 -2.127 1.00 80.56 302 ASP A C 1
ATOM 2379 O O . ASP A 1 302 ? -28.613 -5.121 -2.691 1.00 80.56 302 ASP A O 1
ATOM 2383 N N . GLY A 1 303 ? -28.554 -2.872 -2.667 1.00 81.06 303 GLY A N 1
ATOM 2384 C CA . GLY A 1 303 ? -29.127 -2.699 -4.005 1.00 81.06 303 GLY A CA 1
ATOM 2385 C C . GLY A 1 303 ? -28.206 -3.271 -5.091 1.00 81.06 303 GLY A C 1
ATOM 2386 O O . GLY A 1 303 ? -28.563 -4.286 -5.699 1.00 81.06 303 GLY A O 1
ATOM 2387 N N . PRO A 1 304 ? -27.002 -2.697 -5.279 1.00 79.44 304 PRO A N 1
ATOM 2388 C CA . PRO A 1 304 ? -26.011 -3.185 -6.241 1.00 79.44 304 PRO A CA 1
ATOM 2389 C C . PRO A 1 304 ? -25.644 -4.664 -6.039 1.00 79.44 304 PRO A C 1
ATOM 2391 O O . PRO A 1 304 ? -25.589 -5.437 -6.994 1.00 79.44 304 PRO A O 1
ATOM 2394 N N . ARG A 1 305 ? -25.500 -5.121 -4.785 1.00 81.06 305 ARG A N 1
ATOM 2395 C CA . ARG A 1 305 ? -25.188 -6.532 -4.480 1.00 81.06 305 ARG A CA 1
ATOM 2396 C C . ARG A 1 305 ? -26.262 -7.510 -4.936 1.00 81.06 305 ARG A C 1
ATOM 2398 O O . ARG A 1 305 ? -25.937 -8.634 -5.321 1.00 81.06 305 ARG A O 1
ATOM 2405 N N . LYS A 1 306 ? -27.543 -7.137 -4.858 1.00 77.94 306 LYS A N 1
ATOM 2406 C CA . LYS A 1 306 ? -28.637 -7.992 -5.345 1.00 77.94 306 LYS A CA 1
ATOM 2407 C C . LYS A 1 306 ? -28.565 -8.151 -6.860 1.00 77.94 306 LYS A C 1
ATOM 2409 O O . LYS A 1 306 ? -28.715 -9.272 -7.337 1.00 77.94 306 LYS A O 1
ATOM 2414 N N . ILE A 1 307 ? -28.258 -7.072 -7.579 1.00 76.94 307 ILE A N 1
ATOM 2415 C CA . ILE A 1 307 ? -28.080 -7.089 -9.037 1.00 76.94 307 ILE A CA 1
ATOM 2416 C C . ILE A 1 307 ? -26.920 -8.020 -9.407 1.00 76.94 307 ILE A C 1
ATOM 2418 O O . ILE A 1 307 ? -27.125 -8.973 -10.158 1.00 76.94 307 ILE A O 1
ATOM 2422 N N . LEU A 1 308 ? -25.755 -7.850 -8.774 1.00 73.75 308 LEU A N 1
ATOM 2423 C CA . LEU A 1 308 ? -24.577 -8.692 -9.011 1.00 73.75 308 LEU A CA 1
ATOM 2424 C C . LEU A 1 308 ? -24.858 -10.176 -8.721 1.00 73.75 308 LEU A C 1
ATOM 2426 O O . LEU A 1 308 ? -24.494 -11.054 -9.504 1.00 73.75 308 LEU A O 1
ATOM 2430 N N . ARG A 1 309 ? -25.578 -10.492 -7.634 1.00 76.56 309 ARG A N 1
ATOM 2431 C CA . ARG A 1 309 ? -25.989 -11.875 -7.319 1.00 76.56 309 ARG A CA 1
ATOM 2432 C C . ARG A 1 309 ? -26.938 -12.458 -8.364 1.00 76.56 309 ARG A C 1
ATOM 2434 O O . ARG A 1 309 ? -26.835 -13.641 -8.695 1.00 76.56 309 ARG A O 1
ATOM 2441 N N . GLU A 1 310 ? -27.874 -11.666 -8.874 1.00 74.00 310 GLU A N 1
ATOM 2442 C CA . GLU A 1 310 ? -28.786 -12.104 -9.929 1.00 74.00 310 GLU A CA 1
ATOM 2443 C C . GLU A 1 310 ? -28.067 -12.330 -11.260 1.00 74.00 310 GLU A C 1
ATOM 2445 O O . GLU A 1 310 ? -28.364 -13.306 -11.956 1.00 74.00 310 GLU A O 1
ATOM 2450 N N . GLU A 1 311 ? -27.104 -11.477 -11.602 1.00 72.75 311 GLU A N 1
ATOM 2451 C CA . GLU A 1 311 ? -26.253 -11.625 -12.782 1.00 72.75 311 GLU A CA 1
ATOM 2452 C C . GLU A 1 311 ? -25.339 -12.842 -12.676 1.00 72.75 311 GLU A C 1
ATOM 2454 O O . GLU A 1 311 ? -25.323 -13.667 -13.592 1.00 72.75 311 GLU A O 1
ATOM 2459 N N . ALA A 1 312 ? -24.686 -13.043 -11.530 1.00 72.62 312 ALA A N 1
ATOM 2460 C CA . ALA A 1 312 ? -23.897 -14.239 -11.250 1.00 72.62 312 ALA A CA 1
ATOM 2461 C C . ALA A 1 312 ? -24.752 -15.513 -11.356 1.00 72.62 312 ALA A C 1
ATOM 2463 O O . ALA A 1 312 ? -24.334 -16.503 -11.963 1.00 72.62 312 ALA A O 1
ATOM 2464 N N . ARG A 1 313 ? -25.998 -15.482 -10.856 1.00 72.25 313 ARG A N 1
ATOM 2465 C CA . ARG A 1 313 ? -26.949 -16.593 -11.014 1.00 72.25 313 ARG A CA 1
ATOM 2466 C C . ARG A 1 313 ? -27.290 -16.829 -12.487 1.00 72.25 313 ARG A C 1
ATOM 2468 O O . ARG A 1 313 ? -27.264 -17.970 -12.941 1.00 72.25 313 ARG A O 1
ATOM 2475 N N . LYS A 1 314 ? -27.569 -15.777 -13.263 1.00 68.25 314 LYS A N 1
ATOM 2476 C CA . LYS A 1 314 ? -27.845 -15.881 -14.710 1.00 68.25 314 LYS A CA 1
ATOM 2477 C C . LYS A 1 314 ? -26.631 -16.404 -15.494 1.00 68.25 314 LYS A C 1
ATOM 2479 O O . LYS A 1 314 ? -26.812 -17.219 -16.398 1.00 68.25 314 LYS A O 1
ATOM 2484 N N . ALA A 1 315 ? -25.413 -15.995 -15.141 1.00 63.00 315 ALA A N 1
ATOM 2485 C CA . ALA A 1 315 ? -24.170 -16.464 -15.754 1.00 63.00 315 ALA A CA 1
ATOM 2486 C C . ALA A 1 315 ? -23.867 -17.934 -15.408 1.00 63.00 315 ALA A C 1
ATOM 2488 O O . ALA A 1 315 ? -23.520 -18.719 -16.293 1.00 63.00 315 ALA A O 1
ATOM 2489 N N . GLY A 1 316 ? -24.091 -18.340 -14.154 1.00 57.03 316 GLY A N 1
ATOM 2490 C CA . GLY A 1 316 ? -23.975 -19.733 -13.709 1.00 57.03 316 GLY A CA 1
ATOM 2491 C C . GLY A 1 316 ? -24.976 -20.667 -14.399 1.00 57.03 316 GLY A C 1
ATOM 2492 O O . GLY A 1 316 ? -24.607 -21.759 -14.831 1.00 57.03 316 GLY A O 1
ATOM 2493 N N . LEU A 1 317 ? -26.221 -20.217 -14.611 1.00 53.12 317 LEU A N 1
ATOM 2494 C CA . LEU A 1 317 ? -27.209 -20.977 -15.390 1.00 53.12 317 LEU A CA 1
ATOM 2495 C C . LEU A 1 317 ? -26.859 -21.078 -16.886 1.00 53.12 317 LEU A C 1
ATOM 2497 O O . LEU A 1 317 ? -27.249 -22.054 -17.526 1.00 53.12 317 LEU A O 1
ATOM 2501 N N . LYS A 1 318 ? -26.126 -20.111 -17.458 1.00 49.97 318 LYS A N 1
ATOM 2502 C CA . LYS A 1 318 ? -25.642 -20.189 -18.848 1.00 49.97 318 LYS A CA 1
ATOM 2503 C C . LYS A 1 318 ? -24.456 -21.146 -18.998 1.00 49.97 318 LYS A C 1
ATOM 2505 O O . LYS A 1 318 ? -24.467 -21.929 -19.942 1.00 49.97 318 LYS A O 1
ATOM 2510 N N . LYS A 1 319 ? -23.504 -21.167 -18.053 1.00 43.34 319 LYS A N 1
ATOM 2511 C CA . LYS A 1 319 ? -22.391 -22.144 -18.048 1.00 43.34 319 LYS A CA 1
ATOM 2512 C C . LYS A 1 319 ? -22.884 -23.597 -17.977 1.00 43.34 319 LYS A C 1
ATOM 2514 O O . LYS A 1 319 ? -22.323 -24.450 -18.658 1.00 43.34 319 LYS A O 1
ATOM 2519 N N . ASN A 1 320 ? -23.977 -23.857 -17.254 1.00 36.47 320 ASN A N 1
ATOM 2520 C CA . ASN A 1 320 ? -24.589 -25.191 -17.173 1.00 36.47 320 ASN A CA 1
ATOM 2521 C C . ASN A 1 320 ? -25.450 -25.582 -18.389 1.00 36.47 320 ASN A C 1
ATOM 2523 O O . ASN A 1 320 ? -25.807 -26.749 -18.516 1.00 36.47 320 ASN A O 1
ATOM 2527 N N . LYS A 1 321 ? -25.792 -24.651 -19.293 1.00 40.91 321 LYS A N 1
ATOM 2528 C CA . LYS A 1 321 ? -26.535 -24.971 -20.529 1.00 40.91 321 LYS A CA 1
ATOM 2529 C C . LYS A 1 321 ? -25.637 -25.342 -21.713 1.00 40.91 321 LYS A C 1
ATOM 2531 O O . LYS A 1 321 ? -26.147 -25.817 -22.719 1.00 40.91 321 LYS A O 1
ATOM 2536 N N . THR A 1 322 ? -24.322 -25.160 -21.605 1.00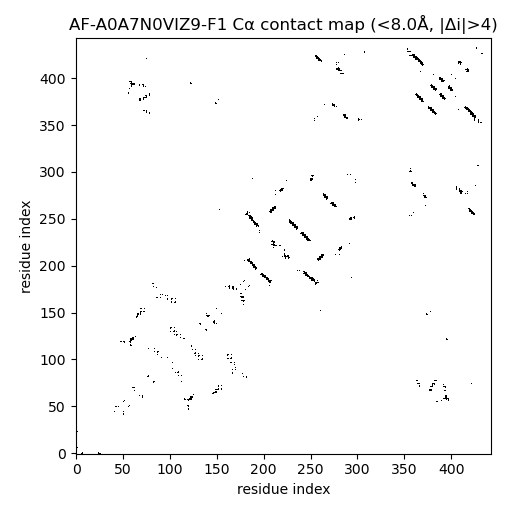 37.94 322 THR A N 1
ATOM 2537 C CA . THR A 1 322 ? -23.353 -25.474 -22.673 1.00 37.94 322 THR A CA 1
ATOM 2538 C C . THR A 1 322 ? -22.663 -26.835 -22.535 1.00 37.94 322 THR A C 1
ATOM 2540 O O . THR A 1 322 ? -21.777 -27.128 -23.331 1.00 37.94 322 THR A O 1
ATOM 2543 N N . SER A 1 323 ? -23.051 -27.685 -21.575 1.00 36.97 323 SER A N 1
ATOM 2544 C CA . SER A 1 323 ? -22.405 -28.993 -21.369 1.00 36.97 323 SER A CA 1
ATOM 2545 C C . SER A 1 323 ? -23.316 -30.218 -21.443 1.00 36.97 323 SER A C 1
ATOM 2547 O O . SER A 1 323 ? -22.854 -31.292 -21.078 1.00 36.97 323 SER A O 1
ATOM 2549 N N . ASP A 1 324 ? -24.562 -30.114 -21.919 1.00 38.78 324 ASP A N 1
ATOM 2550 C CA . ASP A 1 324 ? -25.312 -31.321 -22.292 1.00 38.78 324 ASP A CA 1
ATOM 2551 C C . ASP A 1 324 ? -26.500 -31.019 -23.218 1.00 38.78 324 ASP A C 1
ATOM 2553 O O . ASP A 1 324 ? -27.482 -30.403 -22.803 1.00 38.78 324 ASP A O 1
ATOM 2557 N N . SER A 1 325 ? -26.380 -31.396 -24.495 1.00 31.25 325 SER A N 1
ATOM 2558 C CA . SER A 1 325 ? -27.474 -31.833 -25.389 1.00 31.25 325 SER A CA 1
ATOM 2559 C C . SER A 1 325 ? -26.984 -31.917 -26.839 1.00 31.25 325 SER A C 1
ATOM 2561 O O . SER A 1 325 ? -27.059 -30.964 -27.614 1.00 31.25 325 SER A O 1
ATOM 2563 N N . LYS A 1 326 ? -26.511 -33.104 -27.234 1.00 32.25 326 LYS A N 1
ATOM 2564 C CA . LYS A 1 326 ? -26.636 -33.555 -28.623 1.00 32.25 326 LYS A CA 1
ATOM 2565 C C . LYS A 1 326 ? -27.956 -34.318 -28.770 1.00 32.25 326 LYS A C 1
ATOM 2567 O O . LYS A 1 326 ? -28.187 -35.281 -28.051 1.00 32.25 326 LYS A O 1
ATOM 2572 N N . GLU A 1 327 ? -28.739 -33.859 -29.744 1.00 29.98 327 GLU A N 1
ATOM 2573 C CA . GLU A 1 327 ? -29.778 -34.562 -30.514 1.00 29.98 327 GLU A CA 1
ATOM 2574 C C . GLU A 1 327 ? -31.068 -35.012 -29.803 1.00 29.98 327 GLU A C 1
ATOM 2576 O O . GLU A 1 327 ? -31.135 -36.064 -29.169 1.00 29.98 327 GLU A O 1
ATOM 2581 N N . LYS A 1 328 ? -32.162 -34.285 -30.079 1.00 28.94 328 LYS A N 1
ATOM 2582 C CA . LYS A 1 328 ? -33.211 -34.760 -31.007 1.00 28.94 328 LYS A CA 1
ATOM 2583 C C . LYS A 1 328 ? -34.188 -33.640 -31.397 1.00 28.94 328 LYS A C 1
ATOM 2585 O O . LYS A 1 328 ? -34.726 -32.954 -30.533 1.00 28.94 328 LYS A O 1
ATOM 2590 N N . ASP A 1 329 ? -34.397 -33.511 -32.706 1.00 30.70 329 ASP A N 1
ATOM 2591 C CA . ASP A 1 329 ? -35.423 -32.710 -33.385 1.00 30.70 329 ASP A CA 1
ATOM 2592 C C . ASP A 1 329 ? -36.854 -33.098 -32.974 1.00 30.70 329 ASP A C 1
ATOM 2594 O O . ASP A 1 329 ? -37.096 -34.288 -32.789 1.00 30.70 329 ASP A O 1
ATOM 2598 N N . VAL A 1 330 ? -37.782 -32.122 -32.910 1.00 32.25 330 VAL A N 1
ATOM 2599 C CA . VAL A 1 330 ? -39.064 -32.052 -33.667 1.00 32.25 330 VAL A CA 1
ATOM 2600 C C . VAL A 1 330 ? -39.583 -30.591 -33.673 1.00 32.25 330 VAL A C 1
ATOM 2602 O O . VAL A 1 330 ? -39.409 -29.847 -32.712 1.00 32.25 330 VAL A O 1
ATOM 2605 N N . GLU A 1 331 ? -40.193 -30.231 -34.805 1.00 27.70 331 GLU A N 1
ATOM 2606 C CA . GLU A 1 331 ? -40.720 -28.962 -35.330 1.00 27.70 331 GLU A CA 1
ATOM 2607 C C . GLU A 1 331 ? -41.707 -28.095 -34.509 1.00 27.70 331 GLU A C 1
ATOM 2609 O O . GLU A 1 331 ? -42.360 -28.504 -33.553 1.00 27.70 331 GLU A O 1
ATOM 2614 N N . MET A 1 332 ? -41.801 -26.864 -35.031 1.00 31.94 332 MET A N 1
ATOM 2615 C CA . MET A 1 332 ? -42.609 -25.665 -34.759 1.00 31.94 332 MET A CA 1
ATOM 2616 C C . MET A 1 332 ? -44.143 -25.840 -34.746 1.00 31.94 332 MET A C 1
ATOM 2618 O O . MET A 1 332 ? -44.655 -26.628 -35.527 1.00 31.94 332 MET A O 1
ATOM 2622 N N . THR A 1 333 ? -44.861 -24.977 -33.999 1.00 26.94 333 THR A N 1
ATOM 2623 C CA . THR A 1 333 ? -45.822 -23.966 -34.535 1.00 26.94 333 THR A CA 1
ATOM 2624 C C . THR A 1 333 ? -46.394 -23.031 -33.445 1.00 26.94 333 THR A C 1
ATOM 2626 O O . THR A 1 333 ? -46.993 -23.492 -32.482 1.00 26.94 333 THR A O 1
ATOM 2629 N N . ASP A 1 334 ? -46.211 -21.730 -33.693 1.00 25.98 334 ASP A N 1
ATOM 2630 C CA . ASP A 1 334 ? -47.143 -20.579 -33.688 1.00 25.98 334 ASP A CA 1
ATOM 2631 C C . ASP A 1 334 ? -47.921 -20.039 -32.451 1.00 25.98 334 ASP A C 1
ATOM 2633 O O . ASP A 1 334 ? -48.591 -20.747 -31.708 1.00 25.98 334 ASP A O 1
ATOM 2637 N N . ALA A 1 335 ? -47.855 -18.698 -32.382 1.00 28.25 335 ALA A N 1
ATOM 2638 C CA . ALA A 1 335 ? -48.734 -17.648 -31.845 1.00 28.25 335 ALA A CA 1
ATOM 2639 C C . ALA A 1 335 ? -49.372 -17.719 -30.440 1.00 28.25 335 ALA A C 1
ATOM 2641 O O . ALA A 1 335 ? -50.243 -18.530 -30.138 1.00 28.25 335 ALA A O 1
ATOM 2642 N N . GLY A 1 336 ? -49.096 -16.670 -29.650 1.00 25.59 336 GLY A N 1
ATOM 2643 C CA . GLY A 1 336 ? -49.905 -16.276 -28.494 1.00 25.59 336 GLY A CA 1
ATOM 2644 C C . GLY A 1 336 ? -49.370 -15.039 -27.768 1.00 25.59 336 GLY A C 1
ATOM 2645 O O . GLY A 1 336 ? -48.601 -15.155 -26.821 1.00 25.59 336 GLY A O 1
ATOM 2646 N N . SER A 1 337 ? -49.778 -13.853 -28.222 1.00 25.81 337 SER A N 1
ATOM 2647 C CA . SER A 1 337 ? -49.523 -12.545 -27.605 1.00 25.81 337 SER A CA 1
ATOM 2648 C C . SER A 1 337 ? -49.940 -12.461 -26.132 1.00 25.81 337 SER A C 1
ATOM 2650 O O . SER A 1 337 ? -51.046 -12.859 -25.782 1.00 25.81 337 SER A O 1
ATOM 2652 N N . SER A 1 338 ? -49.133 -11.786 -25.310 1.00 25.69 338 SER A N 1
ATOM 2653 C CA . SER A 1 338 ? -49.630 -10.948 -24.211 1.00 25.69 338 SER A CA 1
ATOM 2654 C C . SER A 1 338 ? -48.549 -9.964 -23.779 1.00 25.69 338 SER A C 1
ATOM 2656 O O . SER A 1 338 ? -47.596 -10.321 -23.089 1.00 25.69 338 SER A O 1
ATOM 2658 N N . ALA A 1 339 ? -48.732 -8.711 -24.188 1.00 28.53 339 ALA A N 1
ATOM 2659 C CA . ALA A 1 339 ? -48.093 -7.557 -23.582 1.00 28.53 339 ALA A CA 1
ATOM 2660 C C . ALA A 1 339 ? -48.440 -7.488 -22.084 1.00 28.53 339 ALA A C 1
ATOM 2662 O O . ALA A 1 339 ? -49.563 -7.788 -21.680 1.00 28.53 339 ALA A O 1
ATOM 2663 N N . GLY A 1 340 ? -47.464 -7.091 -21.277 1.00 24.61 340 GLY A N 1
ATOM 2664 C CA . GLY A 1 340 ? -47.576 -6.915 -19.834 1.00 24.61 340 GLY A CA 1
ATOM 2665 C C . GLY A 1 340 ? -46.491 -5.952 -19.390 1.00 24.61 340 GLY A C 1
ATOM 2666 O O . GLY A 1 340 ? -45.440 -6.358 -18.908 1.00 24.61 340 GLY A O 1
ATOM 2667 N N . ASP A 1 341 ? -46.750 -4.692 -19.701 1.00 26.25 341 ASP A N 1
ATOM 2668 C CA . ASP A 1 341 ? -46.008 -3.502 -19.332 1.00 26.25 341 ASP A CA 1
ATOM 2669 C C . ASP A 1 341 ? -45.819 -3.415 -17.808 1.00 26.25 341 ASP A C 1
ATOM 2671 O O . ASP A 1 341 ? -46.798 -3.410 -17.063 1.00 26.25 341 ASP A O 1
ATOM 2675 N N . THR A 1 342 ? -44.567 -3.327 -17.354 1.00 26.41 342 THR A N 1
ATOM 2676 C CA . THR A 1 342 ? -44.252 -2.764 -16.034 1.00 26.41 342 THR A CA 1
ATOM 2677 C C . THR A 1 342 ? -42.964 -1.955 -16.126 1.00 26.41 342 THR A C 1
ATOM 2679 O O . THR A 1 342 ? -41.936 -2.281 -15.529 1.00 26.41 342 THR A O 1
ATOM 2682 N N . SER A 1 343 ? -43.022 -0.850 -16.868 1.00 27.48 343 SER A N 1
ATOM 2683 C CA . SER A 1 343 ? -42.205 0.311 -16.540 1.00 27.48 343 SER A CA 1
ATOM 2684 C C . SER A 1 343 ? -42.639 0.854 -15.169 1.00 27.48 343 SER A C 1
ATOM 2686 O O . SER A 1 343 ? -43.605 1.608 -15.066 1.00 27.48 343 SER A O 1
ATOM 2688 N N . MET A 1 344 ? -41.932 0.492 -14.100 1.00 25.73 344 MET A N 1
ATOM 2689 C CA . MET A 1 344 ? -41.854 1.358 -12.923 1.00 25.73 344 MET A CA 1
ATOM 2690 C C . MET A 1 344 ? -40.470 1.980 -12.881 1.00 25.73 344 MET A C 1
ATOM 2692 O O . MET A 1 344 ? -39.498 1.397 -12.409 1.00 25.73 344 MET A O 1
ATOM 2696 N N . ALA A 1 345 ? -40.424 3.192 -13.422 1.00 28.48 345 ALA A N 1
ATOM 2697 C CA . ALA A 1 345 ? -39.389 4.158 -13.152 1.00 28.48 345 ALA A CA 1
ATOM 2698 C C . ALA A 1 345 ? -39.318 4.428 -11.642 1.00 28.48 345 ALA A C 1
ATOM 2700 O O . ALA A 1 345 ? -40.303 4.836 -11.028 1.00 28.48 345 ALA A O 1
ATOM 2701 N N . LEU A 1 346 ? -38.129 4.274 -11.071 1.00 27.84 346 LEU A N 1
ATOM 2702 C CA . LEU A 1 346 ? -37.683 5.134 -9.987 1.00 27.84 346 LEU A CA 1
ATOM 2703 C C . LEU A 1 346 ? -36.542 5.962 -10.555 1.00 27.84 346 LEU A C 1
ATOM 2705 O O . LEU A 1 346 ? -35.421 5.491 -10.727 1.00 27.84 346 LEU A O 1
ATOM 2709 N N . GLY A 1 347 ? -36.898 7.187 -10.931 1.00 26.05 347 GLY A N 1
ATOM 2710 C CA . GLY A 1 347 ? -35.941 8.218 -11.264 1.00 26.05 347 GLY A CA 1
ATOM 2711 C C . GLY A 1 347 ? -35.116 8.584 -10.036 1.00 26.05 347 GLY A C 1
ATOM 2712 O O . GLY A 1 347 ? -35.653 8.842 -8.961 1.00 26.05 347 GLY A O 1
ATOM 2713 N N . ALA A 1 348 ? -33.813 8.651 -10.247 1.00 25.95 348 ALA A N 1
ATOM 2714 C CA . ALA A 1 348 ? -32.939 9.580 -9.566 1.00 25.95 348 ALA A CA 1
ATOM 2715 C C . ALA A 1 348 ? -31.939 10.051 -10.623 1.00 25.95 348 ALA A C 1
ATOM 2717 O O . ALA A 1 348 ? -30.989 9.349 -10.961 1.00 25.95 348 ALA A O 1
ATOM 2718 N N . GLU A 1 349 ? -32.203 11.225 -11.196 1.00 30.25 349 GLU A N 1
ATOM 2719 C CA . GLU A 1 349 ? -31.141 12.038 -11.774 1.00 30.25 349 GLU A CA 1
ATOM 2720 C C . GLU A 1 349 ? -30.178 12.374 -10.630 1.00 30.25 349 GLU A C 1
ATOM 2722 O O . GLU A 1 349 ? -30.468 13.189 -9.756 1.00 30.25 349 GLU A O 1
ATOM 2727 N N . GLY A 1 350 ? -29.061 11.661 -10.600 1.00 23.77 350 GLY A N 1
ATOM 2728 C CA . GLY A 1 350 ? -27.951 11.830 -9.679 1.00 23.77 350 GLY A CA 1
ATOM 2729 C C . GLY A 1 350 ? -26.694 11.388 -10.414 1.00 23.77 350 GLY A C 1
ATOM 2730 O O . GLY A 1 350 ? -26.748 10.473 -11.231 1.00 23.77 350 GLY A O 1
ATOM 2731 N N . SER A 1 351 ? -25.600 12.110 -10.203 1.00 25.98 351 SER A N 1
ATOM 2732 C CA . SER A 1 351 ? -24.267 11.891 -10.772 1.00 25.98 351 SER A CA 1
ATOM 2733 C C . SER A 1 351 ? -23.923 10.421 -11.041 1.00 25.98 351 SER A C 1
ATOM 2735 O O . SER A 1 351 ? -24.218 9.556 -10.223 1.00 25.98 351 SER A O 1
ATOM 2737 N N . LYS A 1 352 ? -23.247 10.155 -12.170 1.00 30.88 352 LYS A N 1
ATOM 2738 C CA . LYS A 1 352 ? -22.600 8.872 -12.500 1.00 30.88 352 LYS A CA 1
ATOM 2739 C C . LYS A 1 352 ? -21.524 8.523 -11.455 1.00 30.88 352 LYS A C 1
ATOM 2741 O O . LYS A 1 352 ? -20.335 8.654 -11.723 1.00 30.88 352 LYS A O 1
ATOM 2746 N N . GLU A 1 353 ? -21.933 8.150 -10.252 1.00 40.12 353 GLU A N 1
ATOM 2747 C CA . GLU A 1 353 ? -21.074 7.568 -9.230 1.00 40.12 353 GLU A CA 1
ATOM 2748 C C . GLU A 1 353 ? -21.097 6.052 -9.414 1.00 40.12 353 GLU A C 1
ATOM 2750 O O . GLU A 1 353 ? -22.160 5.431 -9.460 1.00 40.12 353 GLU A O 1
ATOM 2755 N N . THR A 1 354 ? -19.912 5.469 -9.574 1.00 53.72 354 THR A N 1
ATOM 2756 C CA . THR A 1 354 ? -19.675 4.027 -9.646 1.00 53.72 354 THR A CA 1
ATOM 2757 C C . THR A 1 354 ? -20.441 3.337 -8.516 1.00 53.72 354 THR A C 1
ATOM 2759 O O . THR A 1 354 ? -20.207 3.629 -7.344 1.00 53.72 354 THR A O 1
ATOM 2762 N N . GLN A 1 355 ? -21.398 2.465 -8.844 1.00 60.84 355 GLN A N 1
ATOM 2763 C CA . GLN A 1 355 ? -22.209 1.790 -7.830 1.00 60.84 355 GLN A CA 1
ATOM 2764 C C . GLN A 1 355 ? -21.357 0.754 -7.097 1.00 60.84 355 GLN A C 1
ATOM 2766 O O . GLN A 1 355 ? -21.231 -0.376 -7.549 1.00 60.84 355 GLN A O 1
ATOM 2771 N N . LEU A 1 356 ? -20.768 1.150 -5.969 1.00 72.56 356 LEU A N 1
ATOM 2772 C CA . LEU A 1 356 ? -19.906 0.283 -5.175 1.00 72.56 356 LEU A CA 1
ATOM 2773 C C . LEU A 1 356 ? -20.712 -0.898 -4.624 1.00 72.56 356 LEU A C 1
ATOM 2775 O O . LEU A 1 356 ? -21.703 -0.712 -3.915 1.00 72.56 356 LEU A O 1
ATOM 2779 N N . THR A 1 357 ? -20.254 -2.120 -4.881 1.00 80.19 357 THR A N 1
ATOM 2780 C CA . THR A 1 357 ? -20.788 -3.322 -4.221 1.00 80.19 357 THR A CA 1
ATOM 2781 C C . THR A 1 357 ? -20.072 -3.639 -2.915 1.00 80.19 357 THR A C 1
ATOM 2783 O O . THR A 1 357 ? -20.591 -4.403 -2.107 1.00 80.19 357 THR A O 1
ATOM 2786 N N . GLY A 1 358 ? -18.910 -3.044 -2.640 1.00 82.81 358 GLY A N 1
ATOM 2787 C CA . GLY A 1 358 ? -18.093 -3.369 -1.462 1.00 82.81 358 GLY A CA 1
ATOM 2788 C C . GLY A 1 358 ? -17.386 -4.725 -1.569 1.00 82.81 358 GLY A C 1
ATOM 2789 O O . GLY A 1 358 ? -17.033 -5.310 -0.546 1.00 82.81 358 GLY A O 1
ATOM 2790 N N . VAL A 1 359 ? -17.234 -5.234 -2.793 1.00 89.50 359 VAL A N 1
ATOM 2791 C CA . VAL A 1 359 ? -16.365 -6.361 -3.135 1.00 89.50 359 VAL A CA 1
ATOM 2792 C C . VAL A 1 359 ? -15.133 -5.791 -3.830 1.00 89.50 359 VAL A C 1
ATOM 2794 O O . VAL A 1 359 ? -15.259 -4.964 -4.734 1.00 89.50 359 VAL A O 1
ATOM 2797 N N . TYR A 1 360 ? -13.951 -6.201 -3.381 1.00 91.25 360 TYR A N 1
ATOM 2798 C CA . TYR A 1 360 ? -12.680 -5.667 -3.855 1.00 91.25 360 TYR A CA 1
ATOM 2799 C C . TYR A 1 360 ? -11.772 -6.768 -4.395 1.00 91.25 360 TYR A C 1
ATOM 2801 O O . TYR A 1 360 ? -11.568 -7.775 -3.725 1.00 91.25 360 TYR A O 1
ATOM 2809 N N . ASP A 1 361 ? -11.152 -6.527 -5.543 1.00 92.12 361 ASP A N 1
ATOM 2810 C CA . ASP A 1 361 ? -10.146 -7.393 -6.143 1.00 92.12 361 ASP A CA 1
ATOM 2811 C C . ASP A 1 361 ? -8.736 -6.920 -5.787 1.00 92.12 361 ASP A C 1
ATOM 2813 O O . ASP A 1 361 ? -8.405 -5.734 -5.847 1.00 92.12 361 ASP A O 1
ATOM 2817 N N . LEU A 1 362 ? -7.876 -7.862 -5.416 1.00 93.75 362 LEU A N 1
ATOM 2818 C CA . LEU A 1 362 ? -6.484 -7.597 -5.095 1.00 93.75 362 LEU A CA 1
ATOM 2819 C C . LEU A 1 362 ? -5.703 -7.208 -6.360 1.00 93.75 362 LEU A C 1
ATOM 2821 O O . LEU A 1 362 ? -5.597 -7.997 -7.301 1.00 93.75 362 LEU A O 1
ATOM 2825 N N . VAL A 1 363 ? -5.104 -6.013 -6.346 1.00 93.50 363 VAL A N 1
ATOM 2826 C CA . VAL A 1 363 ? -4.326 -5.475 -7.478 1.00 93.50 363 VAL A CA 1
ATOM 2827 C C . VAL A 1 363 ? -2.837 -5.370 -7.184 1.00 93.50 363 VAL A C 1
ATOM 2829 O O . VAL A 1 363 ? -2.028 -5.554 -8.089 1.00 93.50 363 VAL A O 1
ATOM 2832 N N . ALA A 1 364 ? -2.448 -5.124 -5.930 1.00 94.31 364 ALA A N 1
ATOM 2833 C CA . ALA A 1 364 ? -1.040 -5.103 -5.554 1.00 94.31 364 ALA A CA 1
ATOM 2834 C C . ALA A 1 364 ? -0.792 -5.637 -4.141 1.00 94.31 364 ALA A C 1
ATOM 2836 O O . ALA A 1 364 ? -1.588 -5.446 -3.218 1.00 94.31 364 ALA A O 1
ATOM 2837 N N . VAL A 1 365 ? 0.362 -6.275 -3.965 1.00 95.25 365 VAL A N 1
ATOM 2838 C CA . VAL A 1 365 ? 0.860 -6.807 -2.698 1.00 95.25 365 VAL A CA 1
ATOM 2839 C C . VAL A 1 365 ? 2.261 -6.266 -2.465 1.00 95.25 365 VAL A C 1
ATOM 2841 O O . VAL A 1 365 ? 3.142 -6.396 -3.311 1.00 95.25 365 VAL A O 1
ATOM 2844 N N . LEU A 1 366 ? 2.496 -5.703 -1.285 1.00 95.19 366 LEU A N 1
ATOM 2845 C CA . LEU A 1 366 ? 3.831 -5.353 -0.816 1.00 95.19 366 LEU A CA 1
ATOM 2846 C C . LEU A 1 366 ? 4.272 -6.404 0.200 1.00 95.19 366 LEU A C 1
ATOM 2848 O O . LEU A 1 366 ? 3.551 -6.717 1.153 1.00 95.19 366 LEU A O 1
ATOM 2852 N N . THR A 1 367 ? 5.457 -6.966 -0.008 1.00 93.94 367 THR A N 1
ATOM 2853 C CA . THR A 1 367 ? 6.026 -7.997 0.864 1.00 93.94 367 THR A CA 1
ATOM 2854 C C . THR A 1 367 ? 7.367 -7.565 1.429 1.00 93.94 367 THR A C 1
ATOM 2856 O O . THR A 1 367 ? 8.122 -6.843 0.785 1.00 93.94 367 THR A O 1
ATOM 2859 N N . HIS A 1 368 ? 7.677 -8.046 2.632 1.00 92.12 368 HIS A N 1
ATOM 2860 C CA . HIS A 1 368 ? 8.986 -7.903 3.254 1.00 92.12 368 HIS A CA 1
ATOM 2861 C C . HIS A 1 368 ? 9.604 -9.282 3.489 1.00 92.12 368 HIS A C 1
ATOM 2863 O O . HIS A 1 368 ? 9.062 -10.089 4.257 1.00 92.12 368 HIS A O 1
ATOM 2869 N N . LYS A 1 369 ? 10.755 -9.542 2.871 1.00 89.75 369 LYS A N 1
ATOM 2870 C CA . LYS A 1 369 ? 11.583 -10.737 3.040 1.00 89.75 369 LYS A CA 1
ATOM 2871 C C . LYS A 1 369 ? 12.657 -10.484 4.096 1.00 89.75 369 LYS A C 1
ATOM 2873 O O . LYS A 1 369 ? 13.464 -9.579 3.958 1.00 89.75 369 LYS A O 1
ATOM 2878 N N . GLY A 1 370 ? 12.693 -11.302 5.142 1.00 86.94 370 GLY A N 1
ATOM 2879 C CA . GLY A 1 370 ? 13.681 -11.199 6.220 1.00 86.94 370 GLY A CA 1
ATOM 2880 C C . GLY A 1 370 ? 13.064 -11.418 7.598 1.00 86.94 370 GLY A C 1
ATOM 2881 O O . GLY A 1 370 ? 11.861 -11.222 7.786 1.00 86.94 370 GLY A O 1
ATOM 2882 N N . ARG A 1 371 ? 13.881 -11.865 8.559 1.00 83.44 371 ARG A N 1
ATOM 2883 C CA . ARG A 1 371 ? 13.458 -12.061 9.961 1.00 83.44 371 ARG A CA 1
ATOM 2884 C C . ARG A 1 371 ? 13.574 -10.787 10.792 1.00 83.44 371 ARG A C 1
ATOM 2886 O O . ARG A 1 371 ? 12.788 -10.595 11.712 1.00 83.44 371 ARG A O 1
ATOM 2893 N N . SER A 1 372 ? 14.564 -9.957 10.475 1.00 81.81 372 SER A N 1
ATOM 2894 C CA . SER A 1 372 ? 14.793 -8.692 11.161 1.00 81.81 372 SER A CA 1
ATOM 2895 C C . SER A 1 372 ? 13.718 -7.674 10.787 1.00 81.81 372 SER A C 1
ATOM 2897 O O . SER A 1 372 ? 13.059 -7.787 9.751 1.00 81.81 372 SER A O 1
ATOM 2899 N N . ALA A 1 373 ? 13.533 -6.689 11.656 1.00 80.69 373 ALA A N 1
ATOM 2900 C CA . ALA A 1 373 ? 12.715 -5.520 11.374 1.00 80.69 373 ALA A CA 1
ATOM 2901 C C . ALA A 1 373 ? 13.538 -4.329 10.853 1.00 80.69 373 ALA A C 1
ATOM 2903 O O . ALA A 1 373 ? 12.962 -3.430 10.246 1.00 80.69 373 ALA A O 1
ATOM 2904 N N . ASP A 1 374 ? 14.858 -4.358 11.063 1.00 80.06 374 ASP A N 1
ATOM 2905 C CA . ASP A 1 374 ? 15.803 -3.308 10.653 1.00 80.06 374 ASP A CA 1
ATOM 2906 C C . ASP A 1 374 ? 16.608 -3.707 9.404 1.00 80.06 374 ASP A C 1
ATOM 2908 O O . ASP A 1 374 ? 17.431 -2.946 8.903 1.00 80.06 374 ASP A O 1
ATOM 2912 N N . SER A 1 375 ? 16.397 -4.929 8.910 1.00 82.62 375 SER A N 1
ATOM 2913 C CA . SER A 1 375 ? 16.991 -5.422 7.674 1.00 82.62 375 SER A CA 1
ATOM 2914 C C . SER A 1 375 ? 16.058 -6.387 6.957 1.00 82.62 375 SER A C 1
ATOM 2916 O O . SER A 1 375 ? 15.251 -7.092 7.573 1.00 82.62 375 SER A O 1
ATOM 2918 N N . GLY A 1 376 ? 16.201 -6.450 5.641 1.00 87.94 376 GLY A N 1
ATOM 2919 C CA . GLY A 1 376 ? 15.470 -7.374 4.797 1.00 87.94 376 GLY A CA 1
ATOM 2920 C C . GLY A 1 376 ? 15.394 -6.860 3.373 1.00 87.94 376 GLY A C 1
ATOM 2921 O O . GLY A 1 376 ? 16.247 -6.104 2.921 1.00 87.94 376 GLY A O 1
ATOM 2922 N N . HIS A 1 377 ? 14.368 -7.276 2.650 1.00 92.81 377 HIS A N 1
ATOM 2923 C CA . HIS A 1 377 ? 14.187 -6.913 1.256 1.00 92.81 377 HIS A CA 1
ATOM 2924 C C . HIS A 1 377 ? 12.711 -6.752 0.939 1.00 92.81 377 HIS A C 1
ATOM 2926 O O . HIS A 1 377 ? 11.918 -7.643 1.249 1.00 92.81 377 HIS A O 1
ATOM 2932 N N . TYR A 1 378 ? 12.334 -5.615 0.366 1.00 94.31 378 TYR A N 1
ATOM 2933 C CA . TYR A 1 378 ? 10.953 -5.368 -0.024 1.00 94.31 378 TYR A CA 1
ATOM 2934 C C . TYR A 1 378 ? 10.752 -5.702 -1.492 1.00 94.31 378 TYR A C 1
ATOM 2936 O O . TYR A 1 378 ? 11.578 -5.355 -2.327 1.00 94.31 378 TYR A O 1
ATOM 2944 N N . VAL A 1 379 ? 9.634 -6.355 -1.786 1.00 94.69 379 VAL A N 1
ATOM 2945 C CA . VAL A 1 379 ? 9.259 -6.770 -3.140 1.00 94.69 379 VAL A CA 1
ATOM 2946 C C . VAL A 1 379 ? 7.792 -6.422 -3.348 1.00 94.69 379 VAL A C 1
ATOM 2948 O O . VAL A 1 379 ? 6.961 -6.704 -2.471 1.00 94.69 379 VAL A O 1
ATOM 2951 N N . ALA A 1 380 ? 7.486 -5.808 -4.489 1.00 95.06 380 ALA A N 1
ATOM 2952 C CA . ALA A 1 380 ? 6.121 -5.525 -4.914 1.00 95.06 380 ALA A CA 1
ATOM 2953 C C . ALA A 1 380 ? 5.630 -6.595 -5.890 1.00 95.06 380 ALA A C 1
ATOM 2955 O O . ALA A 1 380 ? 6.394 -7.114 -6.697 1.00 95.06 380 ALA A O 1
ATOM 2956 N N . TRP A 1 381 ? 4.346 -6.912 -5.820 1.00 94.75 381 TRP A N 1
ATOM 2957 C CA . TRP A 1 381 ? 3.673 -7.853 -6.706 1.00 94.75 381 TRP A CA 1
ATOM 2958 C C . TRP A 1 381 ? 2.435 -7.144 -7.222 1.00 94.75 381 TRP A C 1
ATOM 2960 O O . TRP A 1 381 ? 1.606 -6.736 -6.414 1.00 94.75 381 TRP A O 1
ATOM 2970 N N . VAL A 1 382 ? 2.319 -6.952 -8.529 1.00 93.12 382 VAL A N 1
ATOM 2971 C CA . VAL A 1 382 ? 1.236 -6.163 -9.128 1.00 93.12 382 VAL A CA 1
ATOM 2972 C C . VAL A 1 382 ? 0.544 -6.987 -10.201 1.00 93.12 382 VAL A C 1
ATOM 2974 O O . VAL A 1 382 ? 1.201 -7.623 -11.029 1.00 93.12 382 VAL A O 1
ATOM 2977 N N . LYS A 1 383 ? -0.786 -6.972 -10.178 1.00 91.06 383 LYS A N 1
ATOM 2978 C CA . LYS A 1 383 ? -1.641 -7.560 -11.202 1.00 91.06 383 LYS A CA 1
ATOM 2979 C C . LYS A 1 383 ? -1.729 -6.600 -12.385 1.00 91.06 383 LYS A C 1
ATOM 2981 O O . LYS A 1 383 ? -2.099 -5.442 -12.221 1.00 91.06 383 LYS A O 1
ATOM 2986 N N . GLN A 1 384 ? -1.373 -7.087 -13.565 1.00 86.50 384 GLN A N 1
ATOM 2987 C CA . GLN A 1 384 ? -1.476 -6.339 -14.813 1.00 86.50 384 GLN A CA 1
ATOM 2988 C C . GLN A 1 384 ? -2.884 -6.441 -15.404 1.00 86.50 384 GLN A C 1
ATOM 2990 O O . GLN A 1 384 ? -3.662 -7.326 -15.044 1.00 86.50 384 GLN A O 1
ATOM 2995 N N . GLU A 1 385 ? -3.186 -5.584 -16.379 1.00 78.88 385 GLU A N 1
ATOM 2996 C CA . GLU A 1 385 ? -4.480 -5.557 -17.081 1.00 78.88 385 GLU A CA 1
ATOM 2997 C C . GLU A 1 385 ? -4.812 -6.881 -17.789 1.00 78.88 385 GLU A C 1
ATOM 2999 O O . GLU A 1 385 ? -5.971 -7.258 -17.918 1.00 78.88 385 GLU A O 1
ATOM 3004 N N . ASN A 1 386 ? -3.791 -7.641 -18.196 1.00 76.62 386 ASN A N 1
ATOM 3005 C CA . ASN A 1 386 ? -3.955 -8.970 -18.794 1.00 76.62 386 ASN A CA 1
ATOM 3006 C C . ASN A 1 386 ? -4.247 -10.085 -17.762 1.00 76.62 386 ASN A C 1
ATOM 3008 O O . ASN A 1 386 ? -4.276 -11.264 -18.122 1.00 76.62 386 ASN A O 1
ATOM 3012 N N . GLY A 1 387 ? -4.411 -9.734 -16.482 1.00 80.56 387 GLY A N 1
ATOM 3013 C CA . GLY A 1 387 ? -4.669 -10.651 -15.373 1.00 80.56 387 GLY A CA 1
ATOM 3014 C C . GLY A 1 387 ? -3.436 -11.392 -14.848 1.00 80.56 387 GLY A C 1
ATOM 3015 O O . GLY A 1 387 ? -3.548 -12.115 -13.858 1.00 80.56 387 GLY A O 1
ATOM 3016 N N . LYS A 1 388 ? -2.259 -11.227 -15.466 1.00 85.81 388 LYS A N 1
ATOM 3017 C CA . LYS A 1 388 ? -1.010 -11.832 -14.986 1.00 85.81 388 LYS A CA 1
ATOM 3018 C C . LYS A 1 388 ? -0.432 -11.026 -13.831 1.00 85.81 388 LYS A C 1
ATOM 3020 O O . LYS A 1 388 ? -0.545 -9.803 -13.781 1.00 85.81 388 LYS A O 1
ATOM 3025 N N . TRP A 1 389 ? 0.245 -11.720 -12.928 1.00 90.88 389 TRP A N 1
ATOM 3026 C CA . TRP A 1 389 ? 0.968 -11.093 -11.832 1.00 90.88 389 TRP A CA 1
ATOM 3027 C C . TRP A 1 389 ? 2.422 -10.870 -12.219 1.00 90.88 389 TRP A C 1
ATOM 3029 O O . TRP A 1 389 ? 3.056 -11.759 -12.785 1.00 90.88 389 TRP A O 1
ATOM 3039 N N . ILE A 1 390 ? 2.962 -9.702 -11.884 1.00 90.75 390 ILE A N 1
ATOM 3040 C CA . ILE A 1 390 ? 4.382 -9.392 -12.039 1.00 90.75 390 ILE A CA 1
ATOM 3041 C C . ILE A 1 390 ? 4.973 -9.112 -10.662 1.00 90.75 390 ILE A C 1
ATOM 3043 O O . ILE A 1 390 ? 4.468 -8.282 -9.906 1.00 90.75 390 ILE A O 1
ATOM 3047 N N . GLN A 1 391 ? 6.056 -9.810 -10.345 1.00 93.25 391 GLN A N 1
ATOM 3048 C CA . GLN A 1 391 ? 6.917 -9.532 -9.209 1.00 93.25 391 GLN A CA 1
ATOM 3049 C C . GLN A 1 391 ? 7.968 -8.501 -9.617 1.00 93.25 391 GLN A C 1
ATOM 3051 O O . GLN A 1 391 ? 8.816 -8.783 -10.460 1.00 93.25 391 GLN A O 1
ATOM 3056 N N . PHE A 1 392 ? 7.937 -7.342 -8.971 1.00 92.81 392 PHE A N 1
ATOM 3057 C CA . PHE A 1 392 ? 8.936 -6.286 -9.072 1.00 92.81 392 PHE A CA 1
ATOM 3058 C C . PHE A 1 392 ? 9.944 -6.432 -7.935 1.00 92.81 392 PHE A C 1
ATOM 3060 O O . PHE A 1 392 ? 9.755 -5.913 -6.827 1.00 92.81 392 PHE A O 1
ATOM 3067 N N . ASP A 1 393 ? 11.000 -7.187 -8.221 1.00 93.12 393 ASP A N 1
ATOM 3068 C CA . ASP A 1 393 ? 12.191 -7.290 -7.385 1.00 93.12 393 ASP A CA 1
ATOM 3069 C C . ASP A 1 393 ? 13.245 -6.307 -7.916 1.00 93.12 393 ASP A C 1
ATOM 3071 O O . ASP A 1 393 ? 14.045 -6.651 -8.783 1.00 93.12 393 ASP A O 1
ATOM 3075 N N . ASP A 1 394 ? 13.152 -5.051 -7.464 1.00 93.06 394 ASP A N 1
ATOM 3076 C CA . ASP A 1 394 ? 13.946 -3.922 -7.963 1.00 93.06 394 ASP A CA 1
ATOM 3077 C C . ASP A 1 394 ? 13.948 -3.839 -9.504 1.00 93.06 394 ASP A C 1
ATOM 3079 O O . ASP A 1 394 ? 12.918 -3.514 -10.105 1.00 93.06 394 ASP A O 1
ATOM 3083 N N . ASP A 1 395 ? 15.082 -4.107 -10.150 1.00 90.81 395 ASP A N 1
ATOM 3084 C CA . ASP A 1 395 ? 15.307 -3.993 -11.589 1.00 90.81 395 ASP A CA 1
ATOM 3085 C C . ASP A 1 395 ? 14.879 -5.234 -12.383 1.00 90.81 395 ASP A C 1
ATOM 3087 O O . ASP A 1 395 ? 14.902 -5.200 -13.612 1.00 90.81 395 ASP A O 1
ATOM 3091 N N . ASN A 1 396 ? 14.445 -6.305 -11.715 1.00 85.88 396 ASN A N 1
ATOM 3092 C CA . ASN A 1 396 ? 14.209 -7.598 -12.346 1.00 85.88 396 ASN A CA 1
ATOM 3093 C C . ASN A 1 396 ? 12.725 -8.027 -12.274 1.00 85.88 396 ASN A C 1
ATOM 3095 O O . ASN A 1 396 ? 12.363 -8.867 -11.439 1.00 85.88 396 ASN A O 1
ATOM 3099 N N . PRO A 1 397 ? 11.842 -7.469 -13.131 1.00 88.12 397 PRO A N 1
ATOM 3100 C CA . PRO A 1 397 ? 10.439 -7.860 -13.178 1.00 88.12 397 PRO A CA 1
ATOM 3101 C C . PRO A 1 397 ? 10.292 -9.306 -13.671 1.00 88.12 397 PRO A C 1
ATOM 3103 O O . PRO A 1 397 ? 10.864 -9.692 -14.688 1.00 88.12 397 PRO A O 1
ATOM 3106 N N . THR A 1 398 ? 9.511 -10.122 -12.961 1.00 88.88 398 THR A N 1
ATOM 3107 C CA . THR A 1 398 ? 9.252 -11.523 -13.342 1.00 88.88 398 THR A CA 1
ATOM 3108 C C . THR A 1 398 ? 7.766 -11.846 -13.302 1.00 88.88 398 THR A C 1
ATOM 3110 O O . THR A 1 398 ? 7.053 -11.432 -12.391 1.00 88.88 398 THR A O 1
ATOM 3113 N N . THR A 1 399 ? 7.278 -12.596 -14.290 1.00 89.12 399 THR A N 1
ATOM 3114 C CA . THR A 1 399 ? 5.879 -13.048 -14.311 1.00 89.12 399 THR A CA 1
ATOM 3115 C C . THR A 1 399 ? 5.661 -14.159 -13.285 1.00 89.12 399 THR A C 1
ATOM 3117 O O . THR A 1 399 ? 6.471 -15.077 -13.164 1.00 89.12 399 THR A O 1
ATOM 3120 N N . GLN A 1 400 ? 4.539 -14.096 -12.576 1.00 88.69 400 GLN A N 1
ATOM 3121 C CA . GLN A 1 400 ? 4.153 -15.015 -11.513 1.00 88.69 400 GLN A CA 1
ATOM 3122 C C . GLN A 1 400 ? 2.723 -15.513 -11.716 1.00 88.69 400 GLN A C 1
ATOM 3124 O O . GLN A 1 400 ? 1.911 -14.893 -12.410 1.00 88.69 400 GLN A O 1
ATOM 3129 N N . ARG A 1 401 ? 2.408 -16.653 -11.099 1.00 88.19 401 ARG A N 1
ATOM 3130 C CA . ARG A 1 401 ? 1.048 -17.199 -11.097 1.00 88.19 401 ARG A CA 1
ATOM 3131 C C . ARG A 1 401 ? 0.275 -16.671 -9.901 1.00 88.19 401 ARG A C 1
ATOM 3133 O O . ARG A 1 401 ? 0.838 -16.428 -8.838 1.00 88.19 401 ARG A O 1
ATOM 3140 N N . GLU A 1 402 ? -1.037 -16.586 -10.053 1.00 87.50 402 GLU A N 1
ATOM 3141 C CA . GLU A 1 402 ? -1.944 -16.152 -8.989 1.00 87.50 402 GLU A CA 1
ATOM 3142 C C . GLU A 1 402 ? -1.857 -17.040 -7.731 1.00 87.50 402 GLU A C 1
ATOM 3144 O O . GLU A 1 402 ? -1.872 -16.544 -6.604 1.00 87.50 402 GLU A O 1
ATOM 3149 N N . GLU A 1 403 ? -1.642 -18.348 -7.903 1.00 87.44 403 GLU A N 1
ATOM 3150 C CA . GLU A 1 403 ? -1.404 -19.278 -6.791 1.00 87.44 403 GLU A CA 1
ATOM 3151 C C . GLU A 1 403 ? -0.194 -18.880 -5.937 1.00 87.44 403 GLU A C 1
ATOM 3153 O O . GLU A 1 403 ? -0.192 -19.085 -4.722 1.00 87.44 403 GLU A O 1
ATOM 3158 N N . ASP A 1 404 ? 0.840 -18.310 -6.555 1.00 87.19 404 ASP A N 1
ATOM 3159 C CA . ASP A 1 404 ? 2.068 -17.926 -5.867 1.00 87.19 404 ASP A CA 1
ATOM 3160 C C . ASP A 1 404 ? 1.857 -16.662 -5.014 1.00 87.19 404 ASP A C 1
ATOM 3162 O O . ASP A 1 404 ? 2.503 -16.516 -3.978 1.00 87.19 404 ASP A O 1
ATOM 3166 N N . ILE A 1 405 ? 0.861 -15.833 -5.349 1.00 89.62 405 ILE A N 1
ATOM 3167 C CA . ILE A 1 405 ? 0.447 -14.664 -4.558 1.00 89.62 405 ILE A CA 1
ATOM 3168 C C . ILE A 1 405 ? -0.206 -15.091 -3.246 1.00 89.62 405 ILE A C 1
ATOM 3170 O O . ILE A 1 405 ? 0.162 -14.608 -2.176 1.00 89.62 405 ILE A O 1
ATOM 3174 N N . THR A 1 406 ? -1.110 -16.072 -3.287 1.00 85.88 406 THR A N 1
ATOM 3175 C CA . THR A 1 406 ? -1.765 -16.574 -2.063 1.00 85.88 406 THR A CA 1
ATOM 3176 C C . THR A 1 406 ? -0.773 -17.213 -1.082 1.00 85.88 406 THR A C 1
ATOM 3178 O O . THR A 1 406 ? -0.973 -17.161 0.131 1.00 85.88 406 THR A O 1
ATOM 3181 N N . LYS A 1 407 ? 0.366 -17.729 -1.572 1.00 86.06 407 LYS A N 1
ATOM 3182 C CA . LYS A 1 407 ? 1.455 -18.271 -0.736 1.00 86.06 407 LYS A CA 1
ATOM 3183 C C . LYS A 1 407 ? 2.237 -17.190 0.021 1.00 86.06 407 LYS A C 1
ATOM 3185 O O . LYS A 1 407 ? 2.953 -17.513 0.970 1.00 86.06 407 LYS A O 1
ATOM 3190 N N . LEU A 1 408 ? 2.078 -15.908 -0.325 1.00 84.31 408 LEU A N 1
ATOM 3191 C CA . LEU A 1 408 ? 2.725 -14.778 0.360 1.00 84.31 408 LEU A CA 1
ATOM 3192 C C . LEU A 1 408 ? 2.071 -14.444 1.723 1.00 84.31 408 LEU A C 1
ATOM 3194 O O . LEU A 1 408 ? 2.466 -13.482 2.389 1.00 84.31 408 LEU A O 1
ATOM 3198 N N . SER A 1 409 ? 1.089 -15.240 2.164 1.00 80.06 409 SER A N 1
ATOM 3199 C CA . SER A 1 409 ? 0.429 -15.183 3.481 1.00 80.06 409 SER A CA 1
ATOM 3200 C C . SER A 1 409 ? 1.396 -15.287 4.676 1.00 80.06 409 SER A C 1
ATOM 3202 O O . SER A 1 409 ? 1.065 -14.890 5.797 1.00 80.06 409 SER A O 1
ATOM 3204 N N . GLY A 1 410 ? 2.610 -15.807 4.454 1.00 74.00 410 GLY A N 1
ATOM 3205 C CA . GLY A 1 410 ? 3.661 -15.975 5.464 1.00 74.00 410 GLY A CA 1
ATOM 3206 C C . GLY A 1 410 ? 3.589 -17.302 6.234 1.00 74.00 410 GLY A C 1
ATOM 3207 O O . GLY A 1 410 ? 2.831 -18.201 5.876 1.00 74.00 410 GLY A O 1
ATOM 3208 N N . GLY A 1 411 ? 4.389 -17.417 7.302 1.00 62.34 411 GLY A N 1
ATOM 3209 C CA . GLY A 1 411 ? 4.398 -18.548 8.245 1.00 62.34 411 GLY A CA 1
ATOM 3210 C C . GLY A 1 411 ? 5.082 -19.842 7.795 1.00 62.34 411 GLY A C 1
ATOM 3211 O O . GLY A 1 411 ? 4.700 -20.909 8.264 1.00 62.34 411 GLY A O 1
ATOM 3212 N N . GLY A 1 412 ? 6.113 -19.754 6.949 1.00 60.59 412 GLY A N 1
ATOM 3213 C CA . GLY A 1 412 ? 7.038 -20.861 6.656 1.00 60.59 412 GLY A CA 1
ATOM 3214 C C . GLY A 1 412 ? 8.513 -20.437 6.733 1.00 60.59 412 GLY A C 1
ATOM 3215 O O . GLY A 1 412 ? 8.822 -19.315 7.140 1.00 60.59 412 GLY A O 1
ATOM 3216 N N . ASP A 1 413 ? 9.430 -21.305 6.285 1.00 51.41 413 ASP A N 1
ATOM 3217 C CA . ASP A 1 413 ? 10.863 -20.976 6.108 1.00 51.41 413 ASP A CA 1
ATOM 3218 C C . ASP A 1 413 ? 11.087 -19.833 5.100 1.00 51.41 413 ASP A C 1
ATOM 3220 O O . ASP A 1 413 ? 12.110 -19.146 5.109 1.00 51.41 413 ASP A O 1
ATOM 3224 N N . TRP A 1 414 ? 10.077 -19.568 4.271 1.00 57.94 414 TRP A N 1
ATOM 3225 C CA . TRP A 1 414 ? 9.953 -18.378 3.448 1.00 57.94 414 TRP A CA 1
ATOM 3226 C C . TRP A 1 414 ? 9.747 -17.158 4.353 1.00 57.94 414 TRP A C 1
ATOM 3228 O O . TRP A 1 414 ? 8.639 -16.852 4.785 1.00 57.94 414 TRP A O 1
ATOM 3238 N N . HIS A 1 415 ? 10.819 -16.421 4.647 1.00 64.12 415 HIS A N 1
ATOM 3239 C CA . HIS A 1 415 ? 10.793 -15.197 5.468 1.00 64.12 415 HIS A 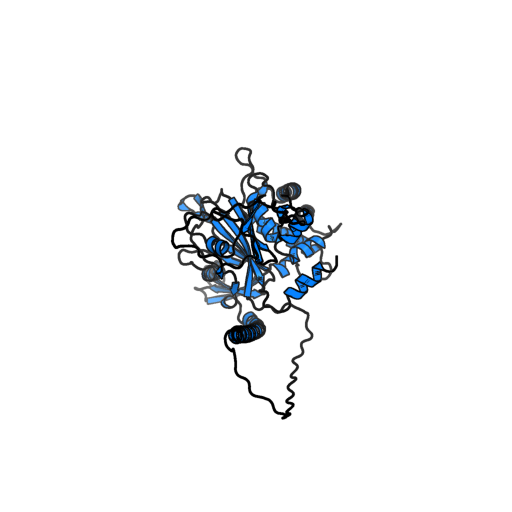CA 1
ATOM 3240 C C . HIS A 1 415 ? 10.048 -14.009 4.833 1.00 64.12 415 HIS A C 1
ATOM 3242 O O . HIS A 1 415 ? 10.278 -12.860 5.215 1.00 64.12 415 HIS A O 1
ATOM 3248 N N . MET A 1 416 ? 9.183 -14.276 3.858 1.00 76.44 416 MET A N 1
ATOM 3249 C CA . MET A 1 416 ? 8.380 -13.308 3.138 1.00 76.44 416 MET A CA 1
ATOM 3250 C C . MET A 1 416 ? 7.040 -13.149 3.844 1.00 76.44 416 MET A C 1
ATOM 3252 O O . MET A 1 416 ? 6.302 -14.109 4.043 1.00 76.44 416 MET A O 1
ATOM 3256 N N . ALA A 1 417 ? 6.752 -11.926 4.266 1.00 78.56 417 ALA A N 1
ATOM 3257 C CA . ALA A 1 417 ? 5.497 -11.597 4.911 1.00 78.56 417 ALA A CA 1
ATOM 3258 C C . ALA A 1 417 ? 4.855 -10.438 4.163 1.00 78.56 417 ALA A C 1
ATOM 3260 O O . ALA A 1 417 ? 5.512 -9.417 3.941 1.00 78.56 417 ALA A O 1
ATOM 3261 N N . CYS A 1 418 ? 3.585 -10.590 3.799 1.00 83.94 418 CYS A N 1
ATOM 3262 C CA . CYS A 1 418 ? 2.794 -9.487 3.276 1.00 83.94 418 CYS A CA 1
ATOM 3263 C C . CYS A 1 418 ? 2.696 -8.364 4.320 1.00 83.94 418 CYS A C 1
ATOM 3265 O O . CYS A 1 418 ? 2.349 -8.612 5.479 1.00 83.94 418 CYS A O 1
ATOM 3267 N N . THR A 1 419 ? 3.034 -7.143 3.918 1.00 86.44 419 THR A N 1
ATOM 3268 C CA . THR A 1 419 ? 2.977 -5.936 4.752 1.00 86.44 419 THR A CA 1
ATOM 3269 C C . THR A 1 419 ? 1.861 -4.997 4.316 1.00 86.44 419 THR A C 1
ATOM 3271 O O . THR A 1 419 ? 1.295 -4.314 5.169 1.00 86.44 419 THR A O 1
ATOM 3274 N N . ARG A 1 420 ? 1.503 -4.982 3.025 1.00 94.00 420 ARG A N 1
ATOM 3275 C CA . ARG A 1 420 ? 0.391 -4.179 2.507 1.00 94.00 420 ARG A CA 1
ATOM 3276 C C . ARG A 1 420 ? -0.335 -4.867 1.355 1.00 94.00 420 ARG A C 1
ATOM 3278 O O . ARG A 1 420 ? 0.302 -5.515 0.528 1.00 94.00 420 ARG A O 1
ATOM 3285 N N . LEU A 1 421 ? -1.646 -4.659 1.296 1.00 92.81 421 LEU A N 1
ATOM 3286 C CA . LEU A 1 421 ? -2.499 -4.971 0.150 1.00 92.81 421 LEU A CA 1
ATOM 3287 C C . LEU A 1 421 ? -3.083 -3.675 -0.409 1.00 92.81 421 LEU A C 1
ATOM 3289 O O . LEU A 1 421 ? -3.440 -2.777 0.359 1.00 92.81 421 LEU A O 1
ATOM 3293 N N . VAL A 1 422 ? -3.196 -3.608 -1.729 1.00 92.44 422 VAL A N 1
ATOM 3294 C CA . VAL A 1 422 ? -3.973 -2.604 -2.455 1.00 92.44 422 VAL A CA 1
ATOM 3295 C C . VAL A 1 422 ? -5.034 -3.360 -3.235 1.00 92.44 422 VAL A C 1
ATOM 3297 O O . VAL A 1 422 ? -4.709 -4.300 -3.966 1.00 92.44 422 VAL A O 1
ATOM 3300 N N . LEU A 1 423 ? -6.291 -2.974 -3.053 1.00 92.06 423 LEU A N 1
ATOM 3301 C CA . LEU A 1 423 ? -7.426 -3.596 -3.713 1.00 92.06 423 LEU A CA 1
ATOM 3302 C C . LEU A 1 423 ? -8.243 -2.543 -4.465 1.00 92.06 423 LEU A C 1
ATOM 3304 O O . LEU A 1 423 ? -8.421 -1.436 -3.959 1.00 92.06 423 LEU A O 1
ATOM 3308 N N . SER A 1 424 ? -8.743 -2.888 -5.648 1.00 90.81 424 SER A N 1
ATOM 3309 C CA . SER A 1 424 ? -9.682 -2.076 -6.433 1.00 90.81 424 SER A CA 1
ATOM 3310 C C . SER A 1 424 ? -11.096 -2.649 -6.325 1.00 90.81 424 SER A C 1
ATOM 3312 O O . SER A 1 424 ? -11.229 -3.807 -5.941 1.00 90.81 424 SER A O 1
ATOM 3314 N N . PRO A 1 425 ? -12.163 -1.914 -6.668 1.00 85.25 425 PRO A N 1
ATOM 3315 C CA . PRO A 1 425 ? -13.512 -2.467 -6.693 1.00 85.25 425 PRO A CA 1
ATOM 3316 C C . PRO A 1 425 ? -13.577 -3.552 -7.774 1.00 85.25 425 PRO A C 1
ATOM 3318 O O . PRO A 1 425 ? -12.869 -3.452 -8.783 1.00 85.25 425 PRO A O 1
ATOM 3321 N N . SER A 1 426 ? -14.364 -4.603 -7.548 1.00 78.38 426 SER A N 1
ATOM 3322 C CA . SER A 1 426 ? -14.408 -5.738 -8.472 1.00 78.38 426 SER A CA 1
ATOM 3323 C C . SER A 1 426 ? -15.059 -5.384 -9.813 1.00 78.38 426 SER A C 1
ATOM 3325 O O . SER A 1 426 ? -16.035 -4.639 -9.871 1.00 78.38 426 SER A O 1
ATOM 3327 N N . GLU A 1 427 ? -14.541 -5.954 -10.906 1.00 60.50 427 GLU A N 1
ATOM 3328 C CA . GLU A 1 427 ? -14.972 -5.678 -12.292 1.00 60.50 427 GLU A CA 1
ATOM 3329 C C . GLU A 1 427 ? -16.419 -6.112 -12.605 1.00 60.50 427 GLU A C 1
ATOM 3331 O O . GLU A 1 427 ? -16.966 -5.732 -13.640 1.00 60.50 427 GLU A O 1
ATOM 3336 N N . ASN A 1 428 ? -17.070 -6.861 -11.706 1.00 47.53 428 ASN A N 1
ATOM 3337 C CA . ASN A 1 428 ? -18.509 -7.138 -11.787 1.00 47.53 428 ASN A CA 1
ATOM 3338 C C . ASN A 1 428 ? -19.386 -5.921 -11.413 1.00 47.53 428 ASN A C 1
ATOM 3340 O O . ASN A 1 428 ? -20.605 -5.991 -11.565 1.00 47.53 428 ASN A O 1
ATOM 3344 N N . ASP A 1 429 ? -18.793 -4.805 -10.973 1.00 43.50 429 ASP A N 1
ATOM 3345 C CA . ASP A 1 429 ? -19.442 -3.492 -10.975 1.00 43.50 429 ASP A CA 1
ATOM 3346 C C . ASP A 1 429 ? -19.457 -2.978 -12.427 1.00 43.50 429 ASP A C 1
ATOM 3348 O O . ASP A 1 429 ? -18.473 -2.431 -12.938 1.00 43.50 429 ASP A O 1
ATOM 3352 N N . SER A 1 430 ? -20.589 -3.210 -13.095 1.00 32.03 430 SER A N 1
ATOM 3353 C CA . SER A 1 430 ? -20.856 -3.197 -14.544 1.00 32.03 430 SER A CA 1
ATOM 3354 C C . SER A 1 430 ? -20.525 -1.928 -15.359 1.00 32.03 430 SER A C 1
ATOM 3356 O O . SER A 1 430 ? -20.920 -1.848 -16.517 1.00 32.03 430 SER A O 1
ATOM 3358 N N . ASP A 1 431 ? -19.778 -0.961 -14.825 1.00 38.16 431 ASP A N 1
ATOM 3359 C CA . ASP A 1 431 ? -19.370 0.269 -15.531 1.00 38.16 431 ASP A CA 1
ATOM 3360 C C . ASP A 1 431 ? -17.869 0.618 -15.409 1.00 38.16 431 ASP A C 1
ATOM 3362 O O . ASP A 1 431 ? -17.382 1.523 -16.093 1.00 38.16 431 ASP A O 1
ATOM 3366 N N . SER A 1 432 ? -17.084 -0.106 -14.601 1.00 38.47 432 SER A N 1
ATOM 3367 C CA . SER A 1 432 ? -15.652 0.202 -14.404 1.00 38.47 432 SER A CA 1
ATOM 3368 C C . SER A 1 432 ? -14.776 -0.142 -15.624 1.00 38.47 432 SER A C 1
ATOM 3370 O O . SER A 1 432 ? -13.796 0.551 -15.914 1.00 38.47 432 SER A O 1
ATOM 3372 N N . PHE A 1 433 ? -15.171 -1.150 -16.409 1.00 34.56 433 PHE A N 1
ATOM 3373 C CA . PHE A 1 433 ? -14.418 -1.613 -17.581 1.00 34.56 433 PHE A CA 1
ATOM 3374 C C . PHE A 1 433 ? -14.527 -0.655 -18.783 1.00 34.56 433 PHE A C 1
ATOM 3376 O O . PHE A 1 433 ? -13.562 -0.461 -19.525 1.00 34.56 433 PHE A O 1
ATOM 3383 N N . ILE A 1 434 ? -15.677 0.010 -18.964 1.00 31.58 434 ILE A N 1
ATOM 3384 C CA . ILE A 1 434 ? -15.881 0.958 -20.076 1.00 31.58 434 ILE A CA 1
ATOM 3385 C C . ILE A 1 434 ? -15.117 2.266 -19.825 1.00 31.58 434 ILE A C 1
ATOM 3387 O O . ILE A 1 434 ? -14.538 2.822 -20.762 1.00 31.58 434 ILE A O 1
ATOM 3391 N N . CYS A 1 435 ? -15.021 2.720 -18.570 1.00 33.31 435 CYS A N 1
ATOM 3392 C CA . CYS A 1 435 ? -14.210 3.890 -18.222 1.00 33.31 435 CYS A CA 1
ATOM 3393 C C . CYS A 1 435 ? -12.703 3.647 -18.405 1.00 33.31 435 CYS A C 1
ATOM 3395 O O . CYS A 1 435 ? -12.015 4.533 -18.912 1.00 33.31 435 CYS A O 1
ATOM 3397 N N . ARG A 1 436 ? -12.185 2.449 -18.087 1.00 37.12 436 ARG A N 1
ATOM 3398 C CA . ARG A 1 436 ? -10.766 2.119 -18.334 1.00 37.12 436 ARG A CA 1
ATOM 3399 C C . ARG A 1 436 ? -10.421 2.074 -19.826 1.00 37.12 436 ARG A C 1
ATOM 3401 O O . ARG A 1 436 ? -9.368 2.563 -20.216 1.00 37.12 436 ARG A O 1
ATOM 3408 N N . ILE A 1 437 ? -11.321 1.582 -20.682 1.00 32.44 437 ILE A N 1
ATOM 3409 C CA . ILE A 1 437 ? -11.087 1.526 -22.139 1.00 32.44 437 ILE A CA 1
ATOM 3410 C C . ILE A 1 437 ? -11.248 2.904 -22.807 1.00 32.44 437 ILE A C 1
ATOM 3412 O O . ILE A 1 437 ? -10.544 3.214 -23.771 1.00 32.44 437 ILE A O 1
ATOM 3416 N N . SER A 1 438 ? -12.165 3.743 -22.318 1.00 29.06 438 SER A N 1
ATOM 3417 C CA . SER A 1 438 ? -12.448 5.053 -22.918 1.00 29.06 438 SER A CA 1
ATOM 3418 C C . SER A 1 438 ? -11.310 6.059 -22.736 1.00 29.06 438 SER A C 1
ATOM 3420 O O . SER A 1 438 ? -11.099 6.881 -23.624 1.00 29.06 438 SER A O 1
ATOM 3422 N N . SER A 1 439 ? -10.578 6.011 -21.621 1.00 32.41 439 SER A N 1
ATOM 3423 C CA . SER A 1 439 ? -9.550 7.016 -21.310 1.00 32.41 439 SER A CA 1
ATOM 3424 C C . SER A 1 439 ? -8.239 6.829 -22.083 1.00 32.41 439 SER A C 1
ATOM 3426 O O . SER A 1 439 ? -7.462 7.771 -22.182 1.00 32.41 439 SER A O 1
ATOM 3428 N N . TYR A 1 440 ? -8.009 5.656 -22.686 1.00 34.47 440 TYR A N 1
ATOM 3429 C CA . TYR A 1 440 ? -6.774 5.342 -23.424 1.00 34.47 440 TYR A CA 1
ATOM 3430 C C . TYR A 1 440 ? -6.934 5.303 -24.953 1.00 34.47 440 TYR A C 1
ATOM 3432 O O . TYR A 1 440 ? -5.947 5.150 -25.667 1.00 34.47 440 TYR A O 1
ATOM 3440 N N . ARG A 1 441 ? -8.154 5.461 -25.491 1.00 28.28 441 ARG A N 1
ATOM 3441 C CA . ARG A 1 441 ? -8.398 5.516 -26.952 1.00 28.28 441 ARG A CA 1
ATOM 3442 C C . ARG A 1 441 ? -8.441 6.928 -27.538 1.00 28.28 441 ARG A C 1
ATOM 3444 O O . ARG A 1 441 ? -8.617 7.077 -28.744 1.00 28.28 441 ARG A O 1
ATOM 3451 N N . THR A 1 442 ? -8.253 7.949 -26.712 1.00 32.62 442 THR A N 1
ATOM 3452 C CA . THR A 1 442 ? -8.081 9.341 -27.145 1.00 32.62 442 THR A CA 1
ATOM 3453 C C . THR A 1 442 ? -6.754 9.880 -26.630 1.00 32.62 442 THR A C 1
ATOM 3455 O O . THR A 1 442 ? -6.707 10.618 -25.648 1.00 32.62 442 THR A O 1
ATOM 3458 N N . SER A 1 443 ? -5.662 9.482 -27.276 1.00 31.31 443 SER A N 1
ATOM 3459 C CA . SER A 1 443 ? -4.363 10.163 -27.254 1.00 31.31 443 SER A CA 1
ATOM 3460 C C . SER A 1 443 ? -3.645 9.869 -28.557 1.00 31.31 443 SER A C 1
ATOM 3462 O O . SER A 1 443 ? -3.512 8.664 -28.864 1.00 31.31 443 SER A O 1
#

pLDDT: mean 75.73, std 20.68, range [23.77, 95.56]

Mean predicted aligned error: 14.61 Å

Nearest PDB structures (foldseek):
  6lvs-assembly2_B  TM=9.166E-01  e=1.241E-39  Homo sapiens
  6iik-assembly1_B  TM=9.028E-01  e=2.495E-37  Homo sapiens
  2ayn-assembly1_C  TM=8.976E-01  e=3.308E-37  Homo sapiens
  6iil-assembly1_B  TM=9.080E-01  e=2.013E-36  Homo sapiens
  6iim-assembly1_B  TM=8.999E-01  e=6.221E-36  Homo sapiens

InterPro domains:
  IPR001394 Peptidase C19, ubiquitin carboxyl-terminal hydrolase [PF00443] (59-405)
  IPR018200 Ubiquitin specific protease, conserved site [PS00972] (60-75)
  IPR018200 Ubiquitin specific protease, conserved site [PS00973] (360-378)
  IPR028889 Ubiquitin specific protease UPS, catalytic domain [PS50235] (59-418)
  IPR038765 Papain-like cysteine peptidase superfamily [SSF54001] (58-418)
  IPR044635 Ubiquitin carboxyl-terminal hydrolase 14-like [PTHR43982] (1-425)

Radius of gyration: 31.05 Å; Cα contacts (8 Å, |Δi|>4): 670; chains: 1; bounding box: 79×95×97 Å